Protein AF-A0A1J4KEV2-F1 (afdb_monomer)

Sequence (405 aa):
MWATYERQDSLIDCDIEKLFLSELLNAFLETFHRIYSIFFKFIFLMLILWAVVFALSASKEYIDDTFIFTIDTSAGTARIDGLTKYVDEIIIPDTIVVDGNTYLVNSIQYINQTKKITLGKNINLLKTKCFDGNLEELIGIPNSYVSVNSYDTFQNAGKLERAILYLESSLQSNIFIRCTNLVNLEIHYKGDIDANNAYDHPSFGLTGVNLKFLRLYVEGKYVQNTDRLFFDTNPQVNFLEEFIIECTDTFATSKPLFSYNYKPNVAYAFQIKAKSITLCKDALSSADFHSIDLIADTIDIPTDFAVNTENLAGFYTSSEVQLPSTLELFKHENLCYYYVTSDFEISDTVLPVSIYVSGTVNIASLKNDFKLGRLMLLNDTKVTNSSSIQIGEVDIHGTSTIAAS

Organism: NCBI:txid1144522

Radius of gyration: 37.99 Å; Cα contacts (8 Å, |Δi|>4): 989; chains: 1; bounding box: 115×92×91 Å

Foldseek 3Di:
DDDDPDDPVVPVVVVVVVVVVVVVVVVVVVVVVVVVVVVVVVVVVVVVVVVVVVVLQDFDWDDDQFFIWTDGPPVLAIETEETPAADAEDEAEQWDADPNGIGGHAEAEAYARYQYYEYYLNHAEQEACSHEYQHQEYDYDDHYAHDDPDAQSNPHNCNHQEDAHHHEAFADAHPCHNVQNHAYYHYHYEEEQDQPDPPRQQEPNCENYQYQYYEYEYAYEYEHEDLDANHPYPAPPQHHAEDEYAYAAEYEYQAANAHLNHEHQEHEEYEYHHQEYYYHQCNAQRYDYQEYEYEYLYYHYDLNRDHPPDHYDDYDYDDPDPPPPDPPPPDDDRFDEDEDADEDEDEDDDDQHEYEYEAEYEHPDYDPDHEHNEYEYEDQYEYEYPDDYHYNYYHYYDPYDYDYD

Secondary structure (DSSP, 8-state):
-------SHHHHHHHHHHHHHHHHHHHHHHHHHHHHHHHHHHHHHHHHHHHHHHHHT-EEEEE-SSEEEEEETTTTEEEEEEESS--SEEE--SEEEETTEEEEEEEE----S-SEEE--TT--EE-TTTT-S---EEE--TT---EE-STTTTTT-TT--EEEEEESSPPPS-TTTT-TT--EEEEEEES-EETT-TTS------TT---SEEEEEEES-EEE-SSS-TT---S----EEEEEEEESSEEEESS-SS-TTS--S-EEEEEEE-SEEE--TTTTTTS-EEEEEEE-SEEE--TT----TT-------SS-----S------SS---EEEE-S-----S-----EEEEEEEEEE----TT-EEEEEEEEEEEEEEE-S--EEEEEEE-TT-EEEE-

Solvent-accessible surface area (backbone atoms only — not comparable to full-atom values): 20944 Å² total; per-residue (Å²): 136,85,90,80,95,75,81,74,76,72,61,62,57,56,54,53,52,50,51,51,51,50,54,51,50,52,55,49,50,53,51,50,51,52,52,50,52,52,51,51,52,50,52,52,50,50,52,52,54,50,53,51,54,56,62,61,65,52,67,43,79,47,74,59,98,51,39,29,32,43,31,37,74,78,78,43,29,28,30,36,59,29,58,72,55,78,41,66,68,46,75,47,58,46,57,50,75,59,98,89,43,72,24,40,26,30,34,37,41,28,48,52,50,33,33,31,42,35,52,24,70,48,38,38,35,42,30,57,37,20,32,34,32,56,29,33,36,49,48,57,52,93,83,35,51,24,34,44,76,22,48,28,26,30,20,46,10,43,52,19,34,42,42,49,46,44,26,58,54,67,38,34,48,29,28,35,26,37,12,49,43,25,28,37,42,37,38,40,34,53,42,68,45,63,36,65,46,94,86,64,42,40,19,49,19,36,33,48,16,43,35,32,35,41,37,41,38,28,57,26,35,39,37,33,67,34,90,63,38,58,68,42,38,50,81,41,40,60,43,29,53,35,39,40,39,38,26,70,34,37,35,36,29,68,31,41,72,40,44,83,83,36,47,39,75,36,33,47,36,38,36,42,36,21,44,30,38,35,50,30,44,46,28,60,52,44,53,59,45,54,24,44,41,51,37,44,82,38,79,48,70,48,82,73,54,50,66,73,84,85,38,71,47,68,81,54,69,94,59,91,75,76,65,61,99,69,74,81,73,76,92,63,102,59,77,68,78,47,68,44,74,55,78,57,79,70,81,88,85,94,62,75,46,40,40,37,38,41,37,60,37,52,50,60,66,65,71,90,82,54,55,43,36,34,40,37,32,36,62,62,13,38,36,44,37,75,54,92,66,46,66,69,40,76,47,75,38,79,76,36,48,76,49,79,114

Mean predicted aligned error: 15.82 Å

pLDDT: mean 70.31, std 19.47, range [21.86, 97.31]

Structure (mmCIF, N/CA/C/O backbone):
data_AF-A0A1J4KEV2-F1
#
_entry.id   AF-A0A1J4KEV2-F1
#
loop_
_atom_site.group_PDB
_atom_site.id
_atom_site.type_symbol
_atom_site.label_atom_id
_atom_site.label_alt_id
_atom_site.label_comp_id
_atom_site.label_asym_id
_atom_site.label_entity_id
_atom_site.label_seq_id
_atom_site.pdbx_PDB_ins_code
_atom_site.Cartn_x
_atom_site.Cartn_y
_atom_site.Cartn_z
_atom_site.occupancy
_atom_site.B_iso_or_equiv
_atom_site.auth_seq_id
_atom_site.auth_comp_id
_atom_site.auth_asym_id
_atom_site.auth_atom_id
_atom_site.pdbx_PDB_model_num
ATOM 1 N N . MET A 1 1 ? 78.266 76.111 -36.722 1.00 44.22 1 MET A N 1
ATOM 2 C CA . MET A 1 1 ? 77.516 76.323 -35.470 1.00 44.22 1 MET A CA 1
ATOM 3 C C . MET A 1 1 ? 76.063 76.005 -35.797 1.00 44.22 1 MET A C 1
ATOM 5 O O . MET A 1 1 ? 75.450 76.796 -36.494 1.00 44.22 1 MET A O 1
ATOM 9 N N . TRP A 1 2 ? 75.607 74.827 -35.343 1.00 47.97 2 TRP A N 1
ATOM 10 C CA . TRP A 1 2 ? 74.232 74.286 -35.361 1.00 47.97 2 TRP A CA 1
ATOM 11 C C . TRP A 1 2 ? 73.652 73.780 -36.701 1.00 47.97 2 TRP A C 1
ATOM 13 O O . TRP A 1 2 ? 73.963 74.326 -37.749 1.00 47.97 2 TRP A O 1
ATOM 23 N N . ALA A 1 3 ? 72.793 72.748 -36.589 1.00 45.44 3 ALA A N 1
ATOM 24 C CA . ALA A 1 3 ? 72.174 71.871 -37.608 1.00 45.44 3 ALA A CA 1
ATOM 25 C C . ALA A 1 3 ? 73.088 70.716 -38.078 1.00 45.44 3 ALA A C 1
ATOM 27 O O . ALA A 1 3 ? 74.156 70.961 -38.617 1.00 45.44 3 ALA A O 1
ATOM 28 N N . THR A 1 4 ? 72.808 69.426 -37.889 1.00 46.19 4 THR A N 1
ATOM 29 C CA . THR A 1 4 ? 71.607 68.674 -37.482 1.00 46.19 4 THR A CA 1
ATOM 30 C C . THR A 1 4 ? 72.110 67.324 -36.957 1.00 46.19 4 THR A C 1
ATOM 32 O O . THR A 1 4 ? 72.571 66.490 -37.731 1.00 46.19 4 THR A O 1
ATOM 35 N N . TYR A 1 5 ? 72.076 67.131 -35.639 1.00 50.66 5 TYR A N 1
ATOM 36 C CA . TYR A 1 5 ? 72.274 65.837 -34.980 1.00 50.66 5 TYR A CA 1
ATOM 37 C C . TYR A 1 5 ? 70.869 65.341 -34.623 1.00 50.66 5 TYR A C 1
ATOM 39 O O . TYR A 1 5 ? 70.425 65.460 -33.486 1.00 50.66 5 TYR A O 1
ATOM 47 N N . GLU A 1 6 ? 70.098 64.941 -35.635 1.00 51.09 6 GLU A N 1
ATOM 48 C CA . GLU A 1 6 ? 68.716 64.489 -35.462 1.00 51.09 6 GLU A CA 1
ATOM 49 C C . GLU A 1 6 ? 68.585 63.017 -35.858 1.00 51.09 6 GLU A C 1
ATOM 51 O O . GLU A 1 6 ? 68.728 62.654 -37.020 1.00 51.09 6 GLU A O 1
ATOM 56 N N . ARG A 1 7 ? 68.277 62.206 -34.837 1.00 52.66 7 ARG A N 1
ATOM 57 C CA . ARG A 1 7 ? 67.574 60.915 -34.883 1.00 52.66 7 ARG A CA 1
ATOM 58 C C . ARG A 1 7 ? 68.109 59.857 -35.857 1.00 52.66 7 ARG A C 1
ATOM 60 O O . ARG A 1 7 ? 67.546 59.640 -36.924 1.00 52.66 7 ARG A O 1
ATOM 67 N N . GLN A 1 8 ? 69.074 59.064 -35.392 1.00 49.88 8 GLN A N 1
ATOM 68 C CA . GLN A 1 8 ? 69.251 57.684 -35.873 1.00 49.88 8 GLN A CA 1
ATOM 69 C C . GLN A 1 8 ? 69.015 56.615 -34.791 1.00 49.88 8 GLN A C 1
ATOM 71 O O . GLN A 1 8 ? 68.769 55.462 -35.132 1.00 49.88 8 GLN A O 1
ATOM 76 N N . ASP A 1 9 ? 68.934 56.999 -33.513 1.00 52.00 9 ASP A N 1
ATOM 77 C CA . ASP A 1 9 ? 68.683 56.058 -32.408 1.00 52.00 9 ASP A CA 1
ATOM 78 C C . ASP A 1 9 ? 67.207 55.635 -32.261 1.00 52.00 9 ASP A C 1
ATOM 80 O O . ASP A 1 9 ? 66.910 54.698 -31.532 1.00 52.00 9 ASP A O 1
ATOM 84 N N . SER A 1 10 ? 66.261 56.266 -32.974 1.00 54.06 10 SER A N 1
ATOM 85 C CA . SER A 1 10 ? 64.826 55.937 -32.850 1.00 54.06 10 SER A CA 1
ATOM 86 C C . SER A 1 10 ? 64.312 54.881 -33.838 1.00 54.06 10 SER A C 1
ATOM 88 O O . SER A 1 10 ? 63.133 54.543 -33.792 1.00 54.06 10 SER A O 1
ATOM 90 N N . LEU A 1 11 ? 65.142 54.409 -34.776 1.00 53.78 11 LEU A N 1
ATOM 91 C CA . LEU A 1 11 ? 64.745 53.399 -35.771 1.00 53.78 11 LEU A CA 1
ATOM 92 C C . LEU A 1 11 ? 65.124 51.974 -35.345 1.00 53.78 11 LEU A C 1
ATOM 94 O O . LEU A 1 11 ? 64.380 51.046 -35.636 1.00 53.78 11 LEU A O 1
ATOM 98 N N . ILE A 1 12 ? 66.222 51.808 -34.601 1.00 57.44 12 ILE A N 1
ATOM 99 C CA . ILE A 1 12 ? 66.685 50.493 -34.124 1.00 57.44 12 ILE A CA 1
ATOM 100 C C . ILE A 1 12 ? 65.797 49.970 -32.982 1.00 57.44 12 ILE A C 1
ATOM 102 O O . ILE A 1 12 ? 65.531 48.773 -32.909 1.00 57.44 12 ILE A O 1
ATOM 106 N N . ASP A 1 13 ? 65.264 50.863 -32.145 1.00 58.06 13 ASP A N 1
ATOM 107 C CA . ASP A 1 13 ? 64.396 50.494 -31.016 1.00 58.06 13 ASP A CA 1
ATOM 108 C C . ASP A 1 13 ? 63.030 49.943 -31.482 1.00 58.06 13 ASP A C 1
ATOM 110 O O . ASP A 1 13 ? 62.485 49.003 -30.908 1.00 58.06 13 ASP A O 1
ATOM 114 N N . CYS A 1 14 ? 62.504 50.459 -32.602 1.00 60.59 14 CYS A N 1
ATOM 115 C CA . CYS A 1 14 ? 61.190 50.064 -33.121 1.00 60.59 14 CYS A CA 1
ATOM 116 C C . CYS A 1 14 ? 61.183 48.652 -33.738 1.00 60.59 14 CYS A C 1
ATOM 118 O O . CYS A 1 14 ? 60.166 47.957 -33.686 1.00 60.59 14 CYS A O 1
ATOM 120 N N . ASP A 1 15 ? 62.301 48.204 -34.313 1.00 72.94 15 ASP A N 1
ATOM 121 C CA . ASP A 1 15 ? 62.390 46.870 -34.917 1.00 72.94 15 ASP A CA 1
ATOM 122 C C . ASP A 1 15 ? 62.632 45.774 -33.867 1.00 72.94 15 ASP A C 1
ATOM 124 O O . ASP A 1 15 ? 62.094 44.673 -34.000 1.00 72.94 15 ASP A O 1
ATOM 128 N N . ILE A 1 16 ? 63.351 46.085 -32.781 1.00 75.31 16 ILE A N 1
ATOM 129 C CA . ILE A 1 16 ? 63.520 45.173 -31.638 1.00 75.31 16 ILE A CA 1
ATOM 130 C C . ILE A 1 16 ? 62.190 44.992 -30.896 1.00 75.31 16 ILE A C 1
ATOM 132 O O . ILE A 1 16 ? 61.817 43.862 -30.578 1.00 75.31 16 ILE A O 1
ATOM 136 N N . GLU A 1 17 ? 61.430 46.071 -30.686 1.00 77.94 17 GLU A N 1
ATOM 137 C CA . GLU A 1 17 ? 60.112 46.006 -30.046 1.00 77.94 17 GLU A CA 1
ATOM 138 C C . GLU A 1 17 ? 59.120 45.168 -30.871 1.00 77.94 17 GLU A C 1
ATOM 140 O O . GLU A 1 17 ? 58.415 44.318 -30.325 1.00 77.94 17 GLU A O 1
ATOM 145 N N . LYS A 1 18 ? 59.112 45.318 -32.204 1.00 79.38 18 LYS A N 1
ATOM 146 C CA . LYS A 1 18 ? 58.279 44.493 -33.098 1.00 79.38 18 LYS A CA 1
ATOM 147 C C . LYS A 1 18 ? 58.680 43.022 -33.098 1.00 79.38 18 LYS A C 1
ATOM 149 O O . LYS A 1 18 ? 57.797 42.164 -33.129 1.00 79.38 18 LYS A O 1
ATOM 154 N N . LEU A 1 19 ? 59.979 42.722 -33.077 1.00 83.88 19 LEU A N 1
ATOM 155 C CA . LEU A 1 19 ? 60.465 41.343 -33.029 1.00 83.88 19 LEU A CA 1
ATOM 156 C C . LEU A 1 19 ? 60.065 40.679 -31.705 1.00 83.88 19 LEU A C 1
ATOM 158 O O . LEU A 1 19 ? 59.495 39.589 -31.715 1.00 83.88 19 LEU A O 1
ATOM 162 N N . PHE A 1 20 ? 60.257 41.380 -30.585 1.00 84.81 20 PHE A N 1
ATOM 163 C CA . PHE A 1 20 ? 59.871 40.902 -29.259 1.00 84.81 20 PHE A CA 1
ATOM 164 C C . PHE A 1 20 ? 58.354 40.700 -29.133 1.00 84.81 20 PHE A C 1
ATOM 166 O O . PHE A 1 20 ? 57.904 39.664 -28.643 1.00 84.81 20 PHE A O 1
ATOM 173 N N . LEU A 1 21 ? 57.548 41.645 -29.631 1.00 84.50 21 LEU A N 1
ATOM 174 C CA . LEU A 1 21 ? 56.088 41.519 -29.646 1.00 84.50 21 LEU A CA 1
ATOM 175 C C . LEU A 1 21 ? 55.614 40.355 -30.525 1.00 84.50 21 LEU A C 1
ATOM 177 O O . LEU A 1 21 ? 54.670 39.661 -30.152 1.00 84.50 21 LEU A O 1
ATOM 181 N N . SER A 1 22 ? 56.270 40.112 -31.663 1.00 88.12 22 SER A N 1
ATOM 182 C CA . SER A 1 22 ? 55.961 38.987 -32.554 1.00 88.12 22 SER A CA 1
ATOM 183 C C . SER A 1 22 ? 56.259 37.636 -31.895 1.00 88.12 22 SER A C 1
ATOM 185 O O . SER A 1 22 ? 55.415 36.737 -31.908 1.00 88.12 22 SER A O 1
ATOM 187 N N . GLU A 1 23 ? 57.424 37.488 -31.258 1.00 90.12 23 GLU A N 1
ATOM 188 C CA . GLU A 1 23 ? 57.791 36.257 -30.548 1.00 90.12 23 GLU A CA 1
ATOM 189 C C . GLU A 1 23 ? 56.889 36.001 -29.335 1.00 90.12 23 GLU A C 1
ATOM 191 O O . GLU A 1 23 ? 56.413 34.878 -29.146 1.00 90.12 23 GLU A O 1
ATOM 196 N N . LEU A 1 24 ? 56.578 37.046 -28.561 1.00 86.62 24 LEU A N 1
ATOM 197 C CA . LEU A 1 24 ? 55.667 36.954 -27.421 1.00 86.62 24 LEU A CA 1
ATOM 198 C C . LEU A 1 24 ? 54.249 36.563 -27.860 1.00 86.62 24 LEU A C 1
ATOM 200 O O . LEU A 1 24 ? 53.620 35.709 -27.231 1.00 86.62 24 LEU A O 1
ATOM 204 N N . LEU A 1 25 ? 53.755 37.147 -28.956 1.00 87.94 25 LEU A N 1
ATOM 205 C CA . LEU A 1 25 ? 52.446 36.816 -29.514 1.00 87.94 25 LEU A CA 1
ATOM 206 C C . LEU A 1 25 ? 52.397 35.362 -30.000 1.00 87.94 25 LEU A C 1
ATOM 208 O O . LEU A 1 25 ? 51.428 34.661 -29.716 1.00 87.94 25 LEU A O 1
ATOM 212 N N . ASN A 1 26 ? 53.446 34.882 -30.670 1.00 90.88 26 ASN A N 1
ATOM 213 C CA . ASN A 1 26 ? 53.522 33.495 -31.129 1.00 90.88 26 ASN A CA 1
ATOM 214 C C . ASN A 1 26 ? 53.562 32.504 -29.956 1.00 90.88 26 ASN A C 1
ATOM 216 O O . ASN A 1 26 ? 52.815 31.524 -29.961 1.00 90.88 26 ASN A O 1
ATOM 220 N N . ALA A 1 27 ? 54.356 32.784 -28.916 1.00 88.50 27 ALA A N 1
ATOM 221 C CA . ALA A 1 27 ? 54.408 31.955 -27.710 1.00 88.50 27 ALA A CA 1
ATOM 222 C C . ALA A 1 27 ? 53.057 31.923 -26.969 1.00 88.50 27 ALA A C 1
ATOM 224 O O . ALA A 1 27 ? 52.622 30.868 -26.488 1.00 88.50 27 ALA A O 1
ATOM 225 N N . PHE A 1 28 ? 52.359 33.063 -26.912 1.00 89.88 28 PHE A N 1
ATOM 226 C CA . PHE A 1 28 ? 51.016 33.148 -26.344 1.00 89.88 28 PHE A CA 1
ATOM 227 C C . PHE A 1 28 ? 50.002 32.336 -27.158 1.00 89.88 28 PHE A C 1
ATOM 229 O O . PHE A 1 28 ? 49.260 31.541 -26.583 1.00 89.88 28 PHE A O 1
ATOM 236 N N . LEU A 1 29 ? 49.995 32.481 -28.487 1.00 89.44 29 LEU A N 1
ATOM 237 C CA . LEU A 1 29 ? 49.091 31.744 -29.374 1.00 89.44 29 LEU A CA 1
ATOM 238 C C . LEU A 1 29 ? 49.327 30.232 -29.307 1.00 89.44 29 LEU A C 1
ATOM 240 O O . LEU A 1 29 ? 48.363 29.469 -29.252 1.00 89.44 29 LEU A O 1
ATOM 244 N N . GLU A 1 30 ? 50.583 29.784 -29.248 1.00 91.69 30 GLU A N 1
ATOM 245 C CA . GLU A 1 30 ? 50.905 28.363 -29.107 1.00 91.69 30 GLU A CA 1
ATOM 246 C C . GLU A 1 30 ? 50.416 27.807 -27.760 1.00 91.69 30 GLU A C 1
ATOM 248 O O . GLU A 1 30 ? 49.796 26.741 -27.702 1.00 91.69 30 GLU A O 1
ATOM 253 N N . THR A 1 31 ? 50.625 28.557 -26.675 1.00 89.69 31 THR A N 1
ATOM 254 C CA . THR A 1 31 ? 50.146 28.181 -25.337 1.00 89.69 31 THR A CA 1
ATOM 255 C C . THR A 1 31 ? 48.618 28.138 -25.288 1.00 89.69 31 THR A C 1
ATOM 257 O O . THR A 1 31 ? 48.041 27.165 -24.797 1.00 89.69 31 THR A O 1
ATOM 260 N N . PHE A 1 32 ? 47.950 29.142 -25.860 1.00 89.25 32 PHE A N 1
ATOM 261 C CA . PHE A 1 32 ? 46.494 29.198 -25.954 1.00 89.25 32 PHE A CA 1
ATOM 262 C C . PHE A 1 32 ? 45.938 28.023 -26.766 1.00 89.25 32 PHE A C 1
ATOM 264 O O . PHE A 1 32 ? 45.007 27.356 -26.315 1.00 89.25 32 PHE A O 1
ATOM 271 N N . HIS A 1 33 ? 46.545 27.688 -27.909 1.00 90.50 33 HIS A N 1
ATOM 272 C CA . HIS A 1 33 ? 46.155 26.525 -28.708 1.00 90.50 33 HIS A CA 1
ATOM 273 C C . HIS A 1 33 ? 46.320 25.203 -27.953 1.00 90.50 33 HIS A C 1
ATOM 275 O O . HIS A 1 33 ? 45.445 24.337 -28.046 1.00 90.50 33 HIS A O 1
ATOM 281 N N . ARG A 1 34 ? 47.399 25.035 -27.177 1.00 90.25 34 ARG A N 1
ATOM 282 C CA . ARG A 1 34 ? 47.606 23.837 -26.346 1.00 90.25 34 ARG A CA 1
ATOM 283 C C . ARG A 1 34 ? 46.542 23.722 -25.253 1.00 90.25 34 ARG A C 1
ATOM 285 O O . ARG A 1 34 ? 45.949 22.653 -25.111 1.00 90.25 34 ARG A O 1
ATOM 292 N N . ILE A 1 35 ? 46.254 24.810 -24.535 1.00 89.69 35 ILE A N 1
ATOM 293 C CA . ILE A 1 35 ? 45.209 24.842 -23.498 1.00 89.69 35 ILE A CA 1
ATOM 294 C C . ILE A 1 35 ? 43.837 24.559 -24.115 1.00 89.69 35 ILE A C 1
ATOM 296 O O . ILE A 1 35 ? 43.112 23.697 -23.621 1.00 89.69 35 ILE A O 1
ATOM 300 N N . TYR A 1 36 ? 43.506 25.217 -25.229 1.00 91.94 36 TYR A N 1
ATOM 301 C CA . TYR A 1 36 ? 42.249 25.003 -25.941 1.00 91.94 36 TYR A CA 1
ATOM 302 C C . TYR A 1 36 ? 42.108 23.553 -26.419 1.00 91.94 36 TYR A C 1
ATOM 304 O O . TYR A 1 36 ? 41.051 22.953 -26.253 1.00 91.94 36 TYR A O 1
ATOM 312 N N . SER A 1 37 ? 43.179 22.945 -26.944 1.00 92.06 37 SER A N 1
ATOM 313 C CA . SER A 1 37 ? 43.174 21.537 -27.360 1.00 92.06 37 SER A CA 1
ATOM 314 C C . SER A 1 37 ? 42.911 20.585 -26.189 1.00 92.06 37 SER A C 1
ATOM 316 O O . SER A 1 37 ? 42.126 19.647 -26.327 1.00 92.06 37 SER A O 1
ATOM 318 N N . ILE A 1 38 ? 43.533 20.824 -25.030 1.00 92.56 38 ILE A N 1
ATOM 319 C CA . ILE A 1 38 ? 43.316 20.017 -23.820 1.00 92.56 38 ILE A CA 1
ATOM 320 C C . ILE A 1 38 ? 41.879 20.184 -23.320 1.00 92.56 38 ILE A C 1
ATOM 322 O O . ILE A 1 38 ? 41.200 19.191 -23.063 1.00 92.56 38 ILE A O 1
ATOM 326 N N . PHE A 1 39 ? 41.397 21.424 -23.238 1.00 92.38 39 PHE A N 1
ATOM 327 C CA . PHE A 1 39 ? 40.042 21.731 -22.793 1.00 92.38 39 PHE A CA 1
ATOM 328 C C . PHE A 1 39 ? 38.983 21.118 -23.719 1.00 92.38 39 PHE A C 1
ATOM 330 O O . PHE A 1 39 ? 38.047 20.477 -23.248 1.00 92.38 39 PHE A O 1
ATOM 337 N N . PHE A 1 40 ? 39.170 21.218 -25.038 1.00 92.75 40 PHE A N 1
ATOM 338 C CA . PHE A 1 40 ? 38.277 20.609 -26.023 1.00 92.75 40 PHE A CA 1
ATOM 339 C C . PHE A 1 40 ? 38.247 19.080 -25.905 1.00 92.75 40 PHE A C 1
ATOM 341 O O . PHE A 1 40 ? 37.172 18.484 -25.909 1.00 92.75 40 PHE A O 1
ATOM 348 N N . LYS A 1 41 ? 39.409 18.433 -25.727 1.00 93.19 41 LYS A N 1
ATOM 349 C CA . LYS A 1 41 ? 39.484 16.983 -25.476 1.00 93.19 41 LYS A CA 1
ATOM 350 C C . LYS A 1 41 ? 38.763 16.588 -24.186 1.00 93.19 41 LYS A C 1
ATOM 352 O O . LYS A 1 41 ? 38.092 15.560 -24.168 1.00 93.19 41 LYS A O 1
ATOM 357 N N . PHE A 1 42 ? 38.868 17.400 -23.134 1.00 93.69 42 PHE A N 1
ATOM 358 C CA . PHE A 1 42 ? 38.177 17.157 -21.868 1.00 93.69 42 PHE A CA 1
ATOM 359 C C . PHE A 1 42 ? 36.655 17.287 -22.006 1.00 93.69 42 PHE A C 1
ATOM 361 O O . PHE A 1 42 ? 35.928 16.405 -21.554 1.00 93.69 42 PHE A O 1
ATOM 368 N N . ILE A 1 43 ? 36.166 18.328 -22.692 1.00 92.81 43 ILE A N 1
ATOM 369 C CA . ILE A 1 43 ? 34.735 18.483 -23.001 1.00 92.81 43 ILE A CA 1
ATOM 370 C C . ILE A 1 43 ? 34.232 17.296 -23.820 1.00 92.81 43 ILE A C 1
ATOM 372 O O . ILE A 1 43 ? 33.193 16.725 -23.500 1.00 92.81 43 ILE A O 1
ATOM 376 N N . PHE A 1 44 ? 34.967 16.898 -24.858 1.00 93.31 44 PHE A N 1
ATOM 377 C CA . PHE A 1 44 ? 34.578 15.773 -25.701 1.00 93.31 44 PHE A CA 1
ATOM 378 C C . PHE A 1 44 ? 34.509 14.460 -24.907 1.00 93.31 44 PHE A C 1
ATOM 380 O O . PHE A 1 44 ? 33.550 13.704 -25.050 1.00 93.31 44 PHE A O 1
ATOM 387 N N . LEU A 1 45 ? 35.471 14.220 -24.007 1.00 94.44 45 LEU A N 1
ATOM 388 C CA . LEU A 1 45 ? 35.452 13.067 -23.105 1.00 94.44 45 LEU A CA 1
ATOM 389 C C . LEU A 1 45 ? 34.249 13.106 -22.151 1.00 94.44 45 LEU A C 1
ATOM 391 O O . LEU A 1 45 ? 33.580 12.090 -21.986 1.00 94.44 45 LEU A O 1
ATOM 395 N N . MET A 1 46 ? 33.949 14.266 -21.557 1.00 93.94 46 MET A N 1
ATOM 396 C CA . MET A 1 46 ? 32.768 14.453 -20.704 1.00 93.94 46 MET A CA 1
ATOM 397 C C . MET A 1 46 ? 31.469 14.171 -21.465 1.00 93.94 46 MET A C 1
ATOM 399 O O . MET A 1 46 ? 30.607 13.479 -20.934 1.00 93.94 46 MET A O 1
ATOM 403 N N . LEU A 1 47 ? 31.341 14.636 -22.713 1.00 92.94 47 LEU A N 1
ATOM 404 C CA . LEU A 1 47 ? 30.166 14.377 -23.553 1.00 92.94 47 LEU A CA 1
ATOM 405 C C . LEU A 1 47 ? 30.006 12.888 -23.887 1.00 92.94 47 LEU A C 1
ATOM 407 O O . LEU A 1 47 ? 28.890 12.376 -23.826 1.00 92.94 47 LEU A O 1
ATOM 411 N N . ILE A 1 48 ? 31.102 12.180 -24.188 1.00 92.31 48 ILE A N 1
ATOM 412 C CA . ILE A 1 48 ? 31.071 10.722 -24.390 1.00 92.31 48 ILE A CA 1
ATOM 413 C C . ILE A 1 48 ? 30.648 10.017 -23.102 1.00 92.31 48 ILE A C 1
ATOM 415 O O . ILE A 1 48 ? 29.788 9.141 -23.144 1.00 92.31 48 ILE A O 1
ATOM 419 N N . LEU A 1 49 ? 31.220 10.405 -21.959 1.00 90.19 49 LEU A N 1
ATOM 420 C CA . LEU A 1 49 ? 30.878 9.810 -20.669 1.00 90.19 49 LEU A CA 1
ATOM 421 C C . LEU A 1 49 ? 29.390 10.014 -20.354 1.00 90.19 49 LEU A C 1
ATOM 423 O O . LEU A 1 49 ? 28.714 9.074 -19.948 1.00 90.19 49 LEU A O 1
ATOM 427 N N . TRP A 1 50 ? 28.866 11.213 -20.618 1.00 86.69 50 TRP A N 1
ATOM 428 C CA . TRP A 1 50 ? 27.442 11.514 -20.495 1.00 86.69 50 TRP A CA 1
ATOM 429 C C . TRP A 1 50 ? 26.592 10.633 -21.409 1.00 86.69 50 TRP A C 1
ATOM 431 O O . TRP A 1 50 ? 25.650 10.008 -20.934 1.00 86.69 50 TRP A O 1
ATOM 441 N N . ALA A 1 51 ? 26.945 10.515 -22.691 1.00 82.69 51 ALA A N 1
ATOM 442 C CA . ALA A 1 51 ? 26.213 9.670 -23.632 1.00 82.69 51 ALA A CA 1
ATOM 443 C C . ALA A 1 51 ? 26.191 8.191 -23.200 1.00 82.69 51 ALA A C 1
ATOM 445 O O . ALA A 1 51 ? 25.153 7.541 -23.308 1.00 82.69 51 ALA A O 1
ATOM 446 N N . VAL A 1 52 ? 27.300 7.671 -22.658 1.00 81.69 52 VAL A N 1
ATOM 447 C CA . VAL A 1 52 ? 27.380 6.299 -22.126 1.00 81.69 52 VAL A CA 1
ATOM 448 C C . VAL A 1 52 ? 26.489 6.127 -20.894 1.00 81.69 52 VAL A C 1
ATOM 450 O O . VAL A 1 52 ? 25.756 5.145 -20.809 1.00 81.69 52 VAL A O 1
ATOM 453 N N . VAL A 1 53 ? 26.495 7.086 -19.964 1.00 79.75 53 VAL A N 1
ATOM 454 C CA . VAL A 1 53 ? 25.628 7.049 -18.773 1.00 79.75 53 VAL A CA 1
ATOM 455 C C . VAL A 1 53 ? 24.144 7.083 -19.162 1.00 79.75 53 VAL A C 1
ATOM 457 O O . VAL A 1 53 ? 23.352 6.308 -18.623 1.00 79.75 53 VAL A O 1
ATOM 460 N N . PHE A 1 54 ? 23.767 7.916 -20.139 1.00 75.19 54 PHE A N 1
ATOM 461 C CA . PHE A 1 54 ? 22.396 7.959 -20.660 1.00 75.19 54 PHE A CA 1
ATOM 462 C C . PHE A 1 54 ? 21.998 6.656 -21.363 1.00 75.19 54 PHE A C 1
ATOM 464 O O . PHE A 1 54 ? 20.881 6.184 -21.168 1.00 75.19 54 PHE A O 1
ATOM 471 N N . ALA A 1 55 ? 22.905 6.040 -22.128 1.00 71.56 55 ALA A N 1
ATOM 472 C CA . ALA A 1 55 ? 22.644 4.760 -22.786 1.00 71.56 55 ALA A CA 1
ATOM 473 C C . ALA A 1 55 ? 22.477 3.597 -21.788 1.00 71.56 55 ALA A C 1
ATOM 475 O O . ALA A 1 55 ? 21.680 2.696 -22.033 1.00 71.56 55 ALA A O 1
ATOM 476 N N . LEU A 1 56 ? 23.190 3.625 -20.656 1.00 67.44 56 LEU A N 1
ATOM 477 C CA . LEU A 1 56 ? 23.083 2.612 -19.595 1.00 67.44 56 LEU A CA 1
ATOM 478 C C . LEU A 1 56 ? 21.817 2.754 -18.734 1.00 67.44 56 LEU A C 1
ATOM 480 O O . LEU A 1 56 ? 21.407 1.785 -18.101 1.00 67.44 56 LEU A O 1
ATOM 484 N N . SER A 1 57 ? 21.193 3.935 -18.725 1.00 65.12 57 SER A N 1
ATOM 485 C CA . SER A 1 57 ? 19.966 4.219 -17.961 1.00 65.12 57 SER A CA 1
ATOM 486 C C . SER A 1 57 ? 18.689 4.029 -18.791 1.00 65.12 57 SER A C 1
ATOM 488 O O . SER A 1 57 ? 17.617 4.491 -18.401 1.00 65.12 57 SER A O 1
ATOM 490 N N . ALA A 1 58 ? 18.795 3.413 -19.971 1.00 71.69 58 ALA A N 1
ATOM 491 C CA . ALA A 1 58 ? 17.668 3.258 -20.874 1.00 71.69 58 ALA A CA 1
ATOM 492 C C . ALA A 1 58 ? 16.653 2.262 -20.296 1.00 71.69 58 ALA A C 1
ATOM 494 O O . ALA A 1 58 ? 16.917 1.065 -20.205 1.00 71.69 58 ALA A O 1
ATOM 495 N N . SER A 1 59 ? 15.466 2.752 -19.941 1.00 81.25 59 SER A N 1
ATOM 496 C CA . SER A 1 59 ?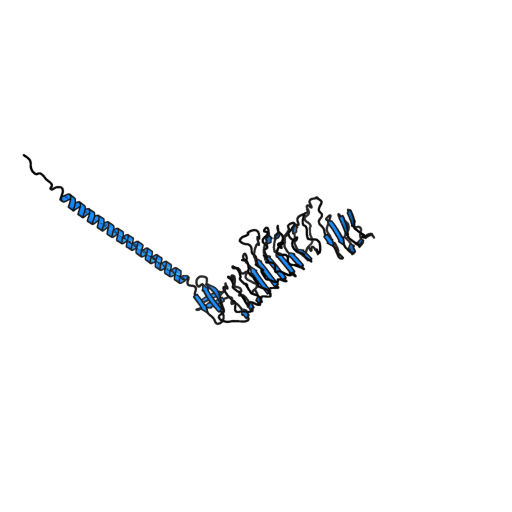 14.338 1.878 -19.650 1.00 81.25 59 SER A CA 1
ATOM 497 C C . SER A 1 59 ? 13.797 1.295 -20.956 1.00 81.25 59 SER A C 1
ATOM 499 O O . SER A 1 59 ? 13.559 2.041 -21.910 1.00 81.25 59 SER A O 1
ATOM 501 N N . LYS A 1 60 ? 13.592 -0.022 -21.012 1.00 87.19 60 LYS A N 1
ATOM 502 C CA . LYS A 1 60 ? 13.080 -0.715 -22.203 1.00 87.19 60 LYS A CA 1
ATOM 503 C C . LYS A 1 60 ? 11.615 -1.078 -21.998 1.00 87.19 60 LYS A C 1
ATOM 505 O O . LYS A 1 60 ? 11.282 -1.712 -21.004 1.00 87.19 60 LYS A O 1
ATOM 510 N N . GLU A 1 61 ? 10.758 -0.718 -22.945 1.00 92.81 61 GLU A N 1
ATOM 511 C CA . GLU A 1 61 ? 9.379 -1.209 -22.976 1.00 92.81 61 GLU A CA 1
ATOM 512 C C . GLU A 1 61 ? 9.352 -2.644 -23.527 1.00 92.81 61 GLU A C 1
ATOM 514 O O . GLU A 1 61 ? 10.029 -2.962 -24.511 1.00 92.81 61 GLU A O 1
ATOM 519 N N . TYR A 1 62 ? 8.594 -3.520 -22.876 1.00 93.31 62 TYR A N 1
ATOM 520 C CA . TYR A 1 62 ? 8.389 -4.909 -23.265 1.00 93.31 62 TYR A CA 1
ATOM 521 C C . TYR A 1 62 ? 6.909 -5.256 -23.149 1.00 93.31 62 TYR A C 1
ATOM 523 O O . TYR A 1 62 ? 6.288 -5.000 -22.124 1.00 93.31 62 TYR A O 1
ATOM 531 N N . ILE A 1 63 ? 6.347 -5.849 -24.196 1.00 94.25 63 ILE A N 1
ATOM 532 C CA . ILE A 1 63 ? 4.929 -6.196 -24.268 1.00 94.25 63 ILE A CA 1
ATOM 533 C C . ILE A 1 63 ? 4.834 -7.710 -24.430 1.00 94.25 63 ILE A C 1
ATOM 535 O O . ILE A 1 63 ? 5.424 -8.255 -25.364 1.00 94.25 63 ILE A O 1
ATOM 539 N N . ASP A 1 64 ? 4.103 -8.373 -23.534 1.00 91.75 64 ASP A N 1
ATOM 540 C CA . ASP A 1 64 ? 3.718 -9.778 -23.695 1.00 91.75 64 ASP A CA 1
ATOM 541 C C . ASP A 1 64 ? 2.222 -9.915 -24.042 1.00 91.75 64 ASP A C 1
ATOM 543 O O . ASP A 1 64 ? 1.541 -8.940 -24.367 1.00 91.75 64 ASP A O 1
ATOM 547 N N . ASP A 1 65 ? 1.686 -11.137 -24.009 1.00 90.88 65 ASP A N 1
ATOM 548 C CA . ASP A 1 65 ? 0.291 -11.411 -24.373 1.00 90.88 65 ASP A CA 1
ATOM 549 C C . ASP A 1 65 ? -0.754 -10.754 -23.450 1.00 90.88 65 ASP A C 1
ATOM 551 O O . ASP A 1 65 ? -1.941 -10.722 -23.804 1.00 90.88 65 ASP A O 1
ATOM 555 N N . THR A 1 66 ? -0.352 -10.276 -22.270 1.00 94.94 66 THR A N 1
ATOM 556 C CA . THR A 1 66 ? -1.243 -9.789 -21.203 1.00 94.94 66 THR A CA 1
ATOM 557 C C . THR A 1 66 ? -0.833 -8.421 -20.663 1.00 94.94 66 THR A C 1
ATOM 559 O O . THR A 1 66 ? -1.700 -7.586 -20.413 1.00 94.94 66 THR A O 1
ATOM 562 N N . PHE A 1 67 ? 0.459 -8.168 -20.504 1.00 96.38 67 PHE A N 1
ATOM 563 C CA . PHE A 1 67 ? 1.025 -7.039 -19.784 1.00 96.38 67 PHE A CA 1
ATOM 564 C C . PHE A 1 67 ? 1.914 -6.175 -20.676 1.00 96.38 67 PHE A C 1
ATOM 566 O O . PHE A 1 67 ? 2.586 -6.642 -21.598 1.00 96.38 67 PHE A O 1
ATOM 573 N N . ILE A 1 68 ? 1.960 -4.896 -20.325 1.00 96.50 68 ILE A N 1
ATOM 574 C CA . ILE A 1 68 ? 2.939 -3.933 -20.819 1.00 96.50 68 ILE A CA 1
ATOM 575 C C . ILE A 1 68 ? 3.894 -3.659 -19.660 1.00 96.50 68 ILE A C 1
ATOM 577 O O . ILE A 1 68 ? 3.455 -3.254 -18.584 1.00 96.50 68 ILE A O 1
ATOM 581 N N . PHE A 1 69 ? 5.186 -3.890 -19.864 1.00 96.88 69 PHE A N 1
ATOM 582 C CA . PHE A 1 69 ? 6.233 -3.702 -18.868 1.00 96.88 69 PHE A CA 1
ATOM 583 C C . PHE A 1 69 ? 7.201 -2.591 -19.273 1.00 96.88 69 PHE A C 1
ATOM 585 O O . PHE A 1 69 ? 7.627 -2.522 -20.424 1.00 96.88 69 PHE A O 1
ATOM 592 N N . THR A 1 70 ? 7.658 -1.809 -18.297 1.00 96.69 70 THR A N 1
ATOM 593 C CA . THR A 1 70 ? 8.911 -1.050 -18.392 1.00 96.69 70 THR A CA 1
ATOM 594 C C . THR A 1 70 ? 9.988 -1.767 -17.590 1.00 96.69 70 THR A C 1
ATOM 596 O O . THR A 1 70 ? 9.848 -1.974 -16.384 1.00 96.69 70 THR A O 1
ATOM 599 N N . ILE A 1 71 ? 11.080 -2.121 -18.258 1.00 95.94 71 ILE A N 1
ATOM 600 C CA . ILE A 1 71 ? 12.243 -2.797 -17.689 1.00 95.94 71 ILE A CA 1
ATOM 601 C C . ILE A 1 71 ? 13.293 -1.761 -17.306 1.00 95.94 71 ILE A C 1
ATOM 603 O O . ILE A 1 71 ? 13.7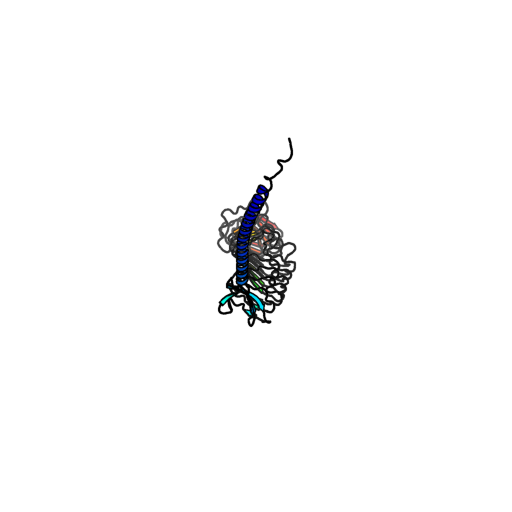36 -0.978 -18.149 1.00 95.94 71 ILE A O 1
ATOM 607 N N . ASP A 1 72 ? 13.736 -1.813 -16.054 1.00 94.06 72 ASP A N 1
ATOM 608 C CA . ASP A 1 72 ? 14.944 -1.142 -15.590 1.00 94.06 72 ASP A CA 1
ATOM 609 C C . ASP A 1 72 ? 16.098 -2.148 -15.615 1.00 94.06 72 ASP A C 1
ATOM 611 O O . ASP A 1 72 ? 16.259 -2.991 -14.723 1.00 94.06 72 ASP A O 1
ATOM 615 N N . THR A 1 73 ? 16.909 -2.067 -16.670 1.00 91.56 73 THR A N 1
ATOM 616 C CA . THR A 1 73 ? 18.053 -2.961 -16.862 1.00 91.56 73 THR A CA 1
ATOM 617 C C . THR A 1 73 ? 19.150 -2.753 -15.830 1.00 91.56 73 THR A C 1
ATOM 619 O O . THR A 1 73 ? 19.908 -3.682 -15.569 1.00 91.56 73 THR A O 1
ATOM 622 N N . SER A 1 74 ? 19.241 -1.557 -15.245 1.00 89.88 74 SER A N 1
ATOM 623 C CA . SER A 1 74 ? 20.260 -1.224 -14.252 1.00 89.88 74 SER A CA 1
ATOM 624 C C . SER A 1 74 ? 19.914 -1.791 -12.875 1.00 89.88 74 SER A C 1
ATOM 626 O O . SER A 1 74 ? 20.785 -2.327 -12.192 1.00 89.88 74 SER A O 1
ATOM 628 N N . ALA A 1 75 ? 18.632 -1.743 -12.503 1.00 91.88 75 ALA A N 1
ATOM 629 C CA . ALA A 1 75 ? 18.135 -2.273 -11.240 1.00 91.88 75 ALA A CA 1
ATOM 630 C C . ALA A 1 75 ? 17.808 -3.776 -11.298 1.00 91.88 75 ALA A C 1
ATOM 632 O O . ALA A 1 75 ? 17.630 -4.400 -10.255 1.00 91.88 75 ALA A O 1
ATOM 633 N N . GLY A 1 76 ? 17.694 -4.363 -12.496 1.00 94.88 76 GLY A N 1
ATOM 634 C CA . GLY A 1 76 ? 17.242 -5.749 -12.656 1.00 94.88 76 GLY A CA 1
ATOM 635 C C . GLY A 1 76 ? 15.763 -5.927 -12.292 1.00 94.88 76 GLY A C 1
ATOM 636 O O . GLY A 1 76 ? 15.363 -6.974 -11.780 1.00 94.88 76 GLY A O 1
ATOM 637 N N . THR A 1 77 ? 14.946 -4.898 -12.532 1.00 95.88 77 THR A N 1
ATOM 638 C CA . THR A 1 77 ? 13.529 -4.874 -12.141 1.00 95.88 77 THR A CA 1
ATOM 639 C C . THR A 1 77 ? 12.620 -4.557 -13.321 1.00 95.88 77 THR A C 1
ATOM 641 O O . THR A 1 77 ? 13.056 -4.045 -14.353 1.00 95.88 77 THR A O 1
ATOM 644 N N . ALA A 1 78 ? 11.346 -4.893 -13.172 1.00 96.44 78 ALA A N 1
ATOM 645 C CA . ALA A 1 78 ? 10.294 -4.606 -14.125 1.00 96.44 78 ALA A CA 1
ATOM 646 C C . ALA A 1 78 ? 9.099 -3.971 -13.408 1.00 96.44 78 ALA A C 1
ATOM 648 O O . ALA A 1 78 ? 8.717 -4.371 -12.304 1.00 96.44 78 ALA A O 1
ATOM 649 N N . ARG A 1 79 ? 8.493 -2.991 -14.074 1.00 95.38 79 ARG A N 1
ATOM 650 C CA . ARG A 1 79 ? 7.247 -2.344 -13.670 1.00 95.38 79 ARG A CA 1
ATOM 651 C C . ARG A 1 79 ? 6.151 -2.690 -14.662 1.00 95.38 79 ARG A C 1
ATOM 653 O O . ARG A 1 79 ? 6.398 -2.626 -15.861 1.00 95.38 79 ARG A O 1
ATOM 660 N N . ILE A 1 80 ? 4.947 -2.973 -14.181 1.00 95.38 80 ILE A N 1
ATOM 661 C CA . ILE A 1 80 ? 3.765 -3.122 -15.040 1.00 95.38 80 ILE A CA 1
ATOM 662 C C . ILE A 1 80 ? 3.163 -1.747 -15.315 1.00 95.38 80 ILE A C 1
ATOM 664 O O . ILE A 1 80 ? 2.764 -1.046 -14.387 1.00 95.38 80 ILE A O 1
ATOM 668 N N . ASP A 1 81 ? 3.078 -1.377 -16.587 1.00 94.62 81 ASP A N 1
ATOM 669 C CA . ASP A 1 81 ? 2.511 -0.114 -17.066 1.00 94.62 81 ASP A CA 1
ATOM 670 C C . ASP A 1 81 ? 1.093 -0.236 -17.614 1.00 94.62 81 ASP A C 1
ATOM 672 O O . ASP A 1 81 ? 0.434 0.779 -17.831 1.00 94.62 81 ASP A O 1
ATOM 676 N N . GLY A 1 82 ? 0.613 -1.456 -17.840 1.00 94.06 82 GLY A N 1
ATOM 677 C CA . GLY A 1 82 ? -0.700 -1.665 -18.427 1.00 94.06 82 GLY A CA 1
ATOM 678 C C . GLY A 1 82 ? -1.019 -3.120 -18.704 1.00 94.06 82 GLY A C 1
ATOM 679 O O . GLY A 1 82 ? -0.190 -4.017 -18.529 1.00 94.06 82 GLY A O 1
ATOM 680 N N . LEU A 1 83 ? -2.236 -3.317 -19.200 1.00 94.00 83 LEU A N 1
ATOM 681 C CA . LEU A 1 83 ? -2.680 -4.555 -19.820 1.00 94.00 83 LEU A CA 1
ATOM 682 C C . LEU A 1 83 ? -2.841 -4.340 -21.321 1.00 94.00 83 LEU A C 1
ATOM 684 O O . LEU A 1 83 ? -3.242 -3.262 -21.760 1.00 94.00 83 LEU A O 1
ATOM 688 N N . THR A 1 84 ? -2.567 -5.372 -22.110 1.00 94.06 84 THR A N 1
ATOM 689 C CA . THR A 1 84 ? -2.775 -5.338 -23.567 1.00 94.06 84 THR A CA 1
ATOM 690 C C . THR A 1 84 ? -4.238 -5.554 -23.956 1.00 94.06 84 THR A C 1
ATOM 692 O O . THR A 1 84 ? -4.648 -5.208 -25.065 1.00 94.06 84 THR A O 1
ATOM 695 N N . LYS A 1 85 ? -5.033 -6.135 -23.052 1.00 92.00 85 LYS A N 1
ATOM 696 C CA . LYS A 1 85 ? -6.449 -6.462 -23.239 1.00 92.00 85 LYS A CA 1
ATOM 697 C C . LYS A 1 85 ? -7.159 -6.591 -21.894 1.00 92.00 85 LYS A C 1
ATOM 699 O O . LYS A 1 85 ? -6.523 -6.765 -20.858 1.00 92.00 85 LYS A O 1
ATOM 704 N N . TYR A 1 86 ? -8.489 -6.605 -21.942 1.00 90.62 86 TYR A N 1
ATOM 705 C CA . TYR A 1 86 ? -9.309 -6.957 -20.789 1.00 90.62 86 TYR A CA 1
ATOM 706 C C . TYR A 1 86 ? -9.127 -8.425 -20.402 1.00 90.62 86 TYR A C 1
ATOM 708 O O . TYR A 1 86 ? -9.212 -9.312 -21.256 1.00 90.62 86 TYR A O 1
ATOM 716 N N . VAL A 1 87 ? -8.916 -8.671 -19.111 1.00 90.38 87 VAL A N 1
ATOM 717 C CA . VAL A 1 87 ? -8.799 -10.012 -18.531 1.00 90.38 87 VAL A CA 1
ATOM 718 C C . VAL A 1 87 ? -9.606 -10.034 -17.239 1.00 90.38 87 VAL A C 1
ATOM 720 O O . VAL A 1 87 ? -9.431 -9.153 -16.411 1.00 90.38 87 VAL A O 1
ATOM 723 N N . ASP A 1 88 ? -10.499 -11.009 -17.056 1.00 89.81 88 ASP A N 1
ATOM 724 C CA . ASP A 1 88 ? -11.362 -11.055 -15.863 1.00 89.81 88 ASP A CA 1
ATOM 725 C C . ASP A 1 88 ? -10.556 -11.208 -14.561 1.00 89.81 88 ASP A C 1
ATOM 727 O O . ASP A 1 88 ? -10.827 -10.515 -13.580 1.00 89.81 88 ASP A O 1
ATOM 731 N N . GLU A 1 89 ? -9.558 -12.092 -14.560 1.00 90.88 89 GLU A N 1
ATOM 732 C CA . GLU A 1 89 ? -8.694 -12.368 -13.413 1.00 90.88 89 GLU A CA 1
ATOM 733 C C . GLU A 1 89 ? -7.229 -12.380 -13.841 1.00 90.88 89 GLU A C 1
ATOM 735 O O . GLU A 1 89 ? -6.859 -12.999 -14.840 1.00 90.88 89 GLU A O 1
ATOM 740 N N . ILE A 1 90 ? -6.388 -11.698 -13.066 1.00 91.06 90 ILE A N 1
ATOM 741 C CA . ILE A 1 90 ? -4.965 -11.555 -13.354 1.00 91.06 90 ILE A CA 1
ATOM 742 C C . ILE A 1 90 ? -4.141 -11.981 -12.150 1.00 91.06 90 ILE A C 1
ATOM 744 O O . ILE A 1 90 ? -4.373 -11.540 -11.024 1.00 91.06 90 ILE A O 1
ATOM 748 N N . ILE A 1 91 ? -3.121 -12.790 -12.424 1.00 91.19 91 ILE A N 1
ATOM 749 C CA . ILE A 1 91 ? -2.064 -13.120 -11.475 1.00 91.19 91 ILE A CA 1
ATOM 750 C C . ILE A 1 91 ? -0.808 -12.393 -11.938 1.00 91.19 91 ILE A C 1
ATOM 752 O O . ILE A 1 91 ? -0.303 -12.641 -13.033 1.00 91.19 91 ILE A O 1
ATOM 756 N N . ILE A 1 92 ? -0.325 -11.472 -11.113 1.00 91.75 92 ILE A N 1
ATOM 757 C CA . ILE A 1 92 ? 0.886 -10.712 -11.396 1.00 91.75 92 ILE A CA 1
ATOM 758 C C . ILE A 1 92 ? 2.097 -11.620 -11.156 1.00 91.75 92 ILE A C 1
ATOM 760 O O . ILE A 1 92 ? 2.235 -12.155 -10.053 1.00 91.75 92 ILE A O 1
ATOM 764 N N . PRO A 1 93 ? 2.972 -11.826 -12.155 1.00 93.25 93 PRO A N 1
ATOM 765 C CA . PRO A 1 93 ? 4.124 -12.701 -11.992 1.00 93.25 93 PRO A CA 1
ATOM 766 C C . PRO A 1 93 ? 5.165 -12.082 -11.052 1.00 93.25 93 PRO A C 1
ATOM 768 O O . PRO A 1 93 ? 5.334 -10.867 -11.011 1.00 93.25 93 PRO A O 1
ATOM 771 N N . ASP A 1 94 ? 5.912 -12.925 -10.338 1.00 92.88 94 ASP A N 1
ATOM 772 C CA . ASP A 1 94 ? 7.031 -12.493 -9.487 1.00 92.88 94 ASP A CA 1
ATOM 773 C C . ASP A 1 94 ? 8.227 -11.986 -10.310 1.00 92.88 94 ASP A C 1
ATOM 775 O O . ASP A 1 94 ? 8.969 -11.095 -9.881 1.00 92.88 94 ASP A O 1
ATOM 779 N N . THR A 1 95 ? 8.455 -12.607 -11.468 1.00 96.00 95 THR A N 1
ATOM 780 C CA . THR A 1 95 ? 9.575 -12.337 -12.370 1.00 96.00 95 THR A CA 1
ATOM 781 C C . THR A 1 95 ? 9.150 -12.486 -13.825 1.00 96.00 95 THR A C 1
ATOM 783 O O . THR A 1 95 ? 8.202 -13.204 -14.140 1.00 96.00 95 THR A O 1
ATOM 786 N N . ILE A 1 96 ? 9.890 -11.837 -14.721 1.00 96.81 96 ILE A N 1
ATOM 787 C CA . ILE A 1 96 ? 9.771 -12.017 -16.172 1.00 96.81 96 ILE A CA 1
ATOM 788 C C . ILE A 1 96 ? 11.143 -12.295 -16.783 1.00 96.81 96 ILE A C 1
ATOM 790 O O . ILE A 1 96 ? 12.167 -11.920 -16.209 1.00 96.81 96 ILE A O 1
ATOM 794 N N . VAL A 1 97 ? 11.167 -12.938 -17.952 1.00 96.56 97 VAL A N 1
ATOM 795 C CA . VAL A 1 97 ? 12.396 -13.192 -18.715 1.00 96.56 97 VAL A CA 1
ATOM 796 C C . VAL A 1 97 ? 12.330 -12.444 -20.039 1.00 96.56 97 VAL A C 1
ATOM 798 O O . VAL A 1 97 ? 11.442 -12.707 -20.845 1.00 96.56 97 VAL A O 1
ATOM 801 N N . VAL A 1 98 ? 13.277 -11.535 -20.272 1.00 94.69 98 VAL A N 1
ATOM 802 C CA . VAL A 1 98 ? 13.364 -10.732 -21.501 1.00 94.69 98 VAL A CA 1
ATOM 803 C C . VAL A 1 98 ? 14.789 -10.798 -22.034 1.00 94.69 98 VAL A C 1
ATOM 805 O O . VAL A 1 98 ? 15.746 -10.547 -21.305 1.00 94.69 98 VAL A O 1
ATOM 808 N N . ASP A 1 99 ? 14.935 -11.201 -23.298 1.00 93.31 99 ASP A N 1
ATOM 809 C CA . ASP A 1 99 ? 16.229 -11.407 -23.967 1.00 93.31 99 ASP A CA 1
ATOM 810 C C . ASP A 1 99 ? 17.202 -12.314 -23.179 1.00 93.31 99 ASP A C 1
ATOM 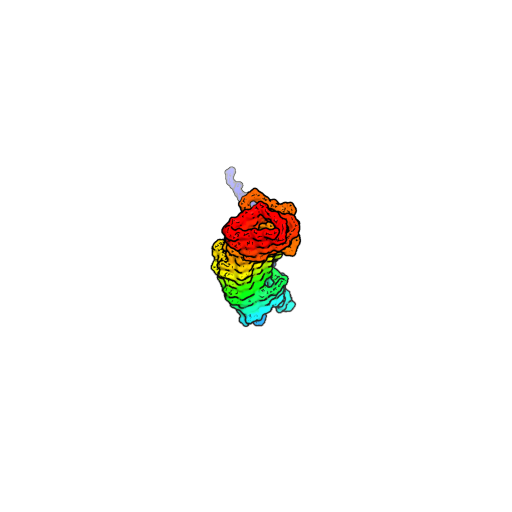812 O O . ASP A 1 99 ? 18.414 -12.109 -23.175 1.00 93.31 99 ASP A O 1
ATOM 816 N N . GLY A 1 100 ? 16.664 -13.320 -22.477 1.00 95.00 100 GLY A N 1
ATOM 817 C CA . GLY A 1 100 ? 17.437 -14.260 -21.656 1.00 95.00 100 GLY A CA 1
ATOM 818 C C . GLY A 1 100 ? 17.818 -13.754 -20.258 1.00 95.00 100 GLY A C 1
ATOM 819 O O . GLY A 1 100 ? 18.376 -14.522 -19.478 1.00 95.00 100 GLY A O 1
ATOM 820 N N . ASN A 1 101 ? 17.486 -12.508 -19.909 1.00 95.88 101 ASN A N 1
ATOM 821 C CA . ASN A 1 101 ? 17.707 -11.943 -18.577 1.00 95.88 101 ASN A CA 1
ATOM 822 C C . ASN A 1 101 ? 16.430 -12.019 -17.734 1.00 95.88 101 ASN A C 1
ATOM 824 O O . ASN A 1 101 ? 15.332 -11.832 -18.253 1.00 95.88 101 ASN A O 1
ATOM 828 N N . THR A 1 102 ? 16.572 -12.280 -16.433 1.00 97.31 102 THR A N 1
ATOM 829 C CA . THR A 1 102 ? 15.446 -12.318 -15.487 1.00 97.31 102 THR A CA 1
ATOM 830 C C . THR A 1 102 ? 15.323 -10.987 -14.756 1.00 97.31 102 THR A C 1
ATOM 832 O O . THR A 1 102 ? 16.314 -10.490 -14.226 1.00 97.31 102 THR A O 1
ATOM 835 N N . TYR A 1 103 ? 14.107 -10.451 -14.683 1.00 96.62 103 TYR A N 1
ATOM 836 C CA . TYR A 1 103 ? 13.792 -9.195 -14.005 1.00 96.62 103 TYR A CA 1
ATOM 837 C C . TYR A 1 103 ? 12.749 -9.427 -12.913 1.00 96.62 103 TYR A C 1
ATOM 839 O O . TYR A 1 103 ? 11.773 -10.149 -13.131 1.00 96.62 103 TYR A O 1
ATOM 847 N N . LEU A 1 104 ? 12.946 -8.816 -11.742 1.00 96.19 104 LEU A N 1
ATOM 848 C CA . LEU A 1 104 ? 11.980 -8.858 -10.640 1.00 96.19 104 LEU A CA 1
ATOM 849 C C . LEU A 1 104 ? 10.831 -7.890 -10.921 1.00 96.19 104 LEU A C 1
ATOM 851 O O . LEU A 1 104 ? 11.068 -6.692 -11.074 1.00 96.19 104 LEU A O 1
ATOM 855 N N . VAL A 1 105 ? 9.593 -8.377 -10.948 1.00 94.88 105 VAL A N 1
ATOM 856 C CA . VAL A 1 105 ? 8.428 -7.494 -11.061 1.00 94.88 105 VAL A CA 1
ATOM 857 C C . VAL A 1 105 ? 8.156 -6.909 -9.682 1.00 94.88 105 VAL A C 1
ATOM 859 O O . VAL A 1 105 ? 7.743 -7.631 -8.779 1.00 94.88 105 VAL A O 1
ATOM 862 N N . ASN A 1 106 ? 8.436 -5.619 -9.501 1.00 93.06 106 ASN A N 1
ATOM 863 C CA . ASN A 1 106 ? 8.397 -4.988 -8.177 1.00 93.06 106 ASN A CA 1
ATOM 864 C C . ASN A 1 106 ? 7.368 -3.866 -8.041 1.00 93.06 106 ASN A C 1
ATOM 866 O O . ASN A 1 106 ? 7.070 -3.433 -6.930 1.00 93.06 106 ASN A O 1
ATOM 870 N N . SER A 1 107 ? 6.817 -3.380 -9.151 1.00 92.25 107 SER A N 1
ATOM 871 C CA . SER A 1 107 ? 5.947 -2.214 -9.122 1.00 92.25 107 SER A CA 1
ATOM 872 C C . SER A 1 107 ? 4.858 -2.257 -10.181 1.00 92.25 107 SER A C 1
ATOM 874 O O . SER A 1 107 ? 5.016 -2.857 -11.246 1.00 92.25 107 SER A O 1
ATOM 876 N N . ILE A 1 108 ? 3.742 -1.592 -9.884 1.00 91.69 108 ILE A N 1
ATOM 877 C CA . ILE A 1 108 ? 2.596 -1.478 -10.785 1.00 91.69 108 ILE A CA 1
ATOM 878 C C . ILE A 1 108 ? 2.214 -0.004 -10.909 1.00 91.69 108 ILE A C 1
ATOM 880 O O . ILE A 1 108 ? 2.074 0.712 -9.916 1.00 91.69 108 ILE A O 1
ATOM 884 N N . GLN A 1 109 ? 2.093 0.453 -12.151 1.00 91.00 109 GLN A N 1
ATOM 885 C CA . GLN A 1 109 ? 1.717 1.813 -12.502 1.00 91.00 109 GLN A CA 1
ATOM 886 C C . GLN A 1 109 ? 0.234 1.930 -12.837 1.00 91.00 109 GLN A C 1
ATOM 888 O O . GLN A 1 109 ? -0.391 2.890 -12.394 1.00 91.00 109 GLN A O 1
ATOM 893 N N . TYR A 1 110 ? -0.308 1.011 -13.644 1.00 89.75 110 TYR A N 1
ATOM 894 C CA . TYR A 1 110 ? -1.676 1.122 -14.149 1.00 89.75 110 TYR A CA 1
ATOM 895 C C . TYR A 1 110 ? -2.258 -0.226 -14.593 1.00 89.75 110 TYR A C 1
ATOM 897 O O . TYR A 1 110 ? -1.706 -0.894 -15.462 1.00 89.75 110 TYR A O 1
ATOM 905 N N . ILE A 1 111 ? -3.392 -0.613 -14.010 1.00 89.12 111 ILE A N 1
ATOM 906 C CA . ILE A 1 111 ? -4.194 -1.800 -14.322 1.00 89.12 111 ILE A CA 1
ATOM 907 C C . ILE A 1 111 ? -5.674 -1.443 -14.097 1.00 89.12 111 ILE A C 1
ATOM 909 O O . ILE A 1 111 ? -6.170 -1.460 -12.975 1.00 89.12 111 ILE A O 1
ATOM 913 N N . ASN A 1 112 ? -6.408 -1.148 -15.171 1.00 84.56 112 ASN A N 1
ATOM 914 C CA . ASN A 1 112 ? -7.819 -0.723 -15.114 1.00 84.56 112 ASN A CA 1
ATOM 915 C C . ASN A 1 112 ? -8.791 -1.649 -15.877 1.00 84.56 112 ASN A C 1
ATOM 917 O O . ASN A 1 112 ? -9.991 -1.376 -15.954 1.00 84.56 112 ASN A O 1
ATOM 921 N N . GLN A 1 113 ? -8.283 -2.730 -16.476 1.00 85.62 113 GLN A N 1
ATOM 922 C CA . GLN A 1 113 ? -9.041 -3.654 -17.329 1.00 85.62 113 GLN A CA 1
ATOM 923 C C . GLN A 1 113 ? -9.096 -5.073 -16.738 1.00 85.62 113 GLN A C 1
ATOM 925 O O . GLN A 1 113 ? -8.914 -6.056 -17.453 1.00 85.62 113 GLN A O 1
ATOM 930 N N . THR A 1 114 ? -9.348 -5.176 -15.431 1.00 88.31 114 THR A N 1
ATOM 931 C CA . THR A 1 114 ? -9.558 -6.454 -14.735 1.00 88.31 114 THR A CA 1
ATOM 932 C C . THR A 1 114 ? -10.621 -6.341 -13.651 1.00 88.31 114 THR A C 1
ATOM 934 O O . THR A 1 114 ? -10.849 -5.247 -13.133 1.00 88.31 114 THR A O 1
ATOM 937 N N . LYS A 1 115 ? -11.276 -7.461 -13.315 1.00 87.12 115 LYS A N 1
ATOM 938 C CA . LYS A 1 115 ? -12.169 -7.551 -12.147 1.00 87.12 115 LYS A CA 1
ATOM 939 C C . LYS A 1 115 ? -11.419 -7.996 -10.906 1.00 87.12 115 LYS A C 1
ATOM 941 O O . LYS A 1 115 ? -11.703 -7.500 -9.821 1.00 87.12 115 LYS A O 1
ATOM 946 N N . LYS A 1 116 ? -10.471 -8.918 -11.060 1.00 85.75 116 LYS A N 1
ATOM 947 C CA . LYS A 1 116 ? -9.763 -9.533 -9.944 1.00 85.75 116 LYS A CA 1
ATOM 948 C C . LYS A 1 116 ? -8.267 -9.525 -10.180 1.00 85.75 116 LYS A C 1
ATOM 950 O O . LYS A 1 116 ? -7.790 -9.844 -11.272 1.00 85.75 116 LYS A O 1
ATOM 955 N N . ILE A 1 117 ? -7.519 -9.176 -9.142 1.00 86.94 117 ILE A N 1
ATOM 956 C CA . ILE A 1 117 ? -6.063 -9.201 -9.193 1.00 86.94 117 ILE A CA 1
ATOM 957 C C . ILE A 1 117 ? -5.474 -9.892 -7.970 1.00 86.94 117 ILE A C 1
ATOM 959 O O . ILE A 1 117 ? -5.903 -9.680 -6.837 1.00 86.94 117 ILE A O 1
ATOM 963 N N . THR A 1 118 ? -4.471 -10.721 -8.237 1.00 86.69 118 THR A N 1
ATOM 964 C CA . THR A 1 118 ? -3.590 -11.332 -7.246 1.00 86.69 118 THR A CA 1
ATOM 965 C C . THR A 1 118 ? -2.174 -10.810 -7.488 1.00 86.69 118 THR A C 1
ATOM 967 O O . THR A 1 118 ? -1.624 -10.989 -8.577 1.00 86.69 118 THR A O 1
ATOM 970 N N . LEU A 1 119 ? -1.599 -10.111 -6.507 1.00 86.81 119 LEU A N 1
ATOM 971 C CA . LEU A 1 119 ? -0.283 -9.463 -6.632 1.00 86.81 119 LEU A CA 1
ATOM 972 C C . LEU A 1 119 ? 0.863 -10.472 -6.493 1.00 86.81 119 LEU A C 1
ATOM 974 O O . LEU A 1 119 ? 0.772 -11.359 -5.664 1.00 86.81 119 LEU A O 1
ATOM 978 N N . GLY A 1 120 ? 1.962 -10.323 -7.233 1.00 86.00 120 GLY A N 1
ATOM 979 C CA . GLY A 1 120 ? 3.169 -11.135 -7.026 1.00 86.00 120 GLY A CA 1
ATOM 980 C C . GLY A 1 120 ? 3.880 -10.778 -5.713 1.00 86.00 120 GLY A C 1
ATOM 981 O O . GLY A 1 120 ? 3.753 -9.659 -5.216 1.00 86.00 120 GLY A O 1
ATOM 982 N N . LYS A 1 121 ? 4.684 -11.693 -5.162 1.00 85.38 121 LYS A N 1
ATOM 983 C CA . LYS A 1 121 ? 5.361 -11.536 -3.853 1.00 85.38 121 LYS A CA 1
ATOM 984 C C . LYS A 1 121 ? 6.455 -10.464 -3.826 1.00 85.38 121 LYS A C 1
ATOM 986 O O . LYS A 1 121 ? 6.987 -10.147 -2.772 1.00 85.38 121 LYS A O 1
ATOM 991 N N . ASN A 1 122 ? 6.885 -10.016 -5.002 1.00 88.50 122 ASN A N 1
ATOM 992 C CA . ASN A 1 122 ? 7.947 -9.028 -5.148 1.00 88.50 122 ASN A CA 1
ATOM 993 C C . ASN A 1 122 ? 7.386 -7.609 -5.310 1.00 88.50 122 ASN A C 1
ATOM 995 O O . ASN A 1 122 ? 8.165 -6.656 -5.317 1.00 88.50 122 ASN A O 1
ATOM 999 N N . ILE A 1 123 ? 6.060 -7.462 -5.443 1.00 88.25 123 ILE A N 1
ATOM 1000 C CA . ILE A 1 123 ? 5.413 -6.159 -5.563 1.00 88.25 123 ILE A CA 1
ATOM 1001 C C . ILE A 1 123 ? 5.578 -5.415 -4.244 1.00 88.25 123 ILE A C 1
ATOM 1003 O O . ILE A 1 123 ? 5.010 -5.798 -3.227 1.00 88.25 123 ILE A O 1
ATOM 1007 N N . ASN A 1 124 ? 6.346 -4.333 -4.280 1.00 86.62 124 ASN A N 1
ATOM 1008 C CA . ASN A 1 124 ? 6.603 -3.472 -3.134 1.00 86.62 124 ASN A CA 1
ATOM 1009 C C . ASN A 1 124 ? 6.168 -2.024 -3.384 1.00 86.62 124 ASN A C 1
ATOM 1011 O O . ASN A 1 124 ? 6.289 -1.195 -2.488 1.00 86.62 124 ASN A O 1
ATOM 1015 N N . LEU A 1 125 ? 5.651 -1.713 -4.579 1.00 86.44 125 LEU A N 1
ATOM 1016 C CA . LEU A 1 125 ? 5.253 -0.362 -4.951 1.00 86.44 125 LEU A CA 1
ATOM 1017 C C . LEU A 1 125 ? 3.998 -0.340 -5.835 1.00 86.44 125 LEU A C 1
ATOM 1019 O O . LEU A 1 125 ? 4.019 -0.794 -6.982 1.00 86.44 125 LEU A O 1
ATOM 1023 N N . LEU A 1 126 ? 2.930 0.281 -5.333 1.00 87.69 126 LEU A N 1
ATOM 1024 C CA . LEU A 1 126 ? 1.740 0.636 -6.115 1.00 87.69 126 LEU A CA 1
ATOM 1025 C C . LEU A 1 126 ? 1.741 2.144 -6.367 1.00 87.69 126 LEU A C 1
ATOM 1027 O O . LEU A 1 126 ? 1.793 2.930 -5.416 1.00 87.69 126 LEU A O 1
ATOM 1031 N N . LYS A 1 127 ? 1.718 2.545 -7.643 1.00 86.94 127 LYS A N 1
ATOM 1032 C CA . LYS A 1 127 ? 1.749 3.963 -8.031 1.00 86.94 127 LYS A CA 1
ATOM 1033 C C . LYS A 1 127 ? 0.353 4.564 -8.227 1.00 86.94 127 LYS A C 1
ATOM 1035 O O . LYS A 1 127 ? -0.667 3.889 -8.108 1.00 86.94 127 LYS A O 1
ATOM 1040 N N . THR A 1 128 ? 0.335 5.859 -8.552 1.00 82.31 128 THR A N 1
ATOM 1041 C CA . THR A 1 128 ? -0.875 6.682 -8.688 1.00 82.31 128 THR A CA 1
ATOM 1042 C C . THR A 1 128 ? -1.858 6.045 -9.642 1.00 82.31 128 THR A C 1
ATOM 1044 O O . THR A 1 128 ? -1.500 5.784 -10.790 1.00 82.31 128 THR A O 1
ATOM 1047 N N . LYS A 1 129 ? -3.097 5.845 -9.172 1.00 83.94 129 LYS A N 1
ATOM 1048 C CA . LYS A 1 129 ? -4.200 5.284 -9.969 1.00 83.94 129 LYS A CA 1
ATOM 1049 C C . LYS A 1 129 ? -3.911 3.894 -10.535 1.00 83.94 129 LYS A C 1
ATOM 1051 O O . LYS A 1 129 ? -4.442 3.531 -11.583 1.00 83.94 129 LYS A O 1
ATOM 1056 N N . CYS A 1 130 ? -3.089 3.113 -9.831 1.00 87.06 130 CYS A N 1
ATOM 1057 C CA . CYS A 1 130 ? -2.743 1.751 -10.220 1.00 87.06 130 CYS A CA 1
ATOM 1058 C C . CYS A 1 130 ? -3.975 0.887 -10.516 1.00 87.06 130 CYS A C 1
ATOM 1060 O O . CYS A 1 130 ? -3.929 0.088 -11.441 1.00 87.06 130 CYS A O 1
ATOM 1062 N N . PHE A 1 131 ? -5.070 1.067 -9.779 1.00 87.69 131 PHE A N 1
ATOM 1063 C CA . PHE A 1 131 ? -6.303 0.293 -9.907 1.00 87.69 131 PHE A CA 1
ATOM 1064 C C . PHE A 1 131 ? -7.546 1.181 -10.054 1.00 87.69 131 PHE A C 1
ATOM 1066 O O . PHE A 1 131 ? -8.599 0.879 -9.495 1.00 87.69 131 PHE A O 1
ATOM 1073 N N . ASP A 1 132 ? -7.434 2.293 -10.788 1.00 83.94 132 ASP A N 1
ATOM 1074 C CA . ASP A 1 132 ? -8.573 3.189 -11.029 1.00 83.94 132 ASP A CA 1
ATOM 1075 C C . ASP A 1 132 ? -9.639 2.504 -11.910 1.00 83.94 132 ASP A C 1
ATOM 1077 O O . ASP A 1 132 ? -9.354 2.100 -13.042 1.00 83.94 132 ASP A O 1
ATOM 1081 N N . GLY A 1 133 ? -10.872 2.368 -11.404 1.00 82.00 133 GLY A N 1
ATOM 1082 C CA . GLY A 1 133 ? -12.025 1.885 -12.179 1.00 82.00 133 GLY A CA 1
ATOM 1083 C C . GLY A 1 133 ? -12.614 0.524 -11.774 1.00 82.00 133 GLY A C 1
ATOM 1084 O O . GLY A 1 133 ? -13.204 0.382 -10.719 1.00 82.00 133 GLY A O 1
ATOM 1085 N N . ASN A 1 134 ? -12.617 -0.478 -12.657 1.00 71.62 134 ASN A N 1
ATOM 1086 C CA . ASN A 1 134 ? -13.548 -1.624 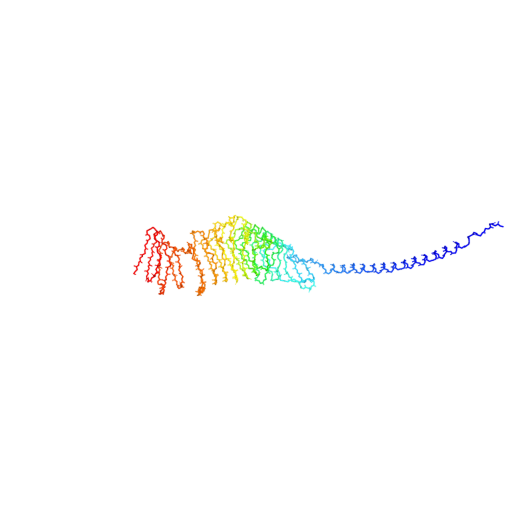-12.557 1.00 71.62 134 ASN A CA 1
ATOM 1087 C C . ASN A 1 134 ? -13.103 -2.792 -11.653 1.00 71.62 134 ASN A C 1
ATOM 1089 O O . ASN A 1 134 ? -13.616 -3.901 -11.824 1.00 71.62 134 ASN A O 1
ATOM 1093 N N . LEU A 1 135 ? -12.181 -2.574 -10.712 1.00 82.06 135 LEU A N 1
ATOM 1094 C CA . LEU A 1 135 ? -11.732 -3.637 -9.812 1.00 82.06 135 LEU A CA 1
ATOM 1095 C C . LEU A 1 135 ? -12.879 -4.062 -8.876 1.00 82.06 135 LEU A C 1
ATOM 1097 O O . LEU A 1 135 ? -13.474 -3.221 -8.204 1.00 82.06 135 LEU A O 1
ATOM 1101 N N . GLU A 1 136 ? -13.193 -5.357 -8.863 1.00 78.62 136 GLU A N 1
ATOM 1102 C CA . GLU A 1 136 ? -14.230 -5.985 -8.028 1.00 78.62 136 GLU A CA 1
ATOM 1103 C C . GLU A 1 136 ? -13.621 -6.624 -6.770 1.00 78.62 136 GLU A C 1
ATOM 1105 O O . GLU A 1 136 ? -14.205 -6.581 -5.688 1.00 78.62 136 GLU A O 1
ATOM 1110 N N . GLU A 1 137 ? -12.412 -7.178 -6.883 1.00 74.88 137 GLU A N 1
ATOM 1111 C CA . GLU A 1 137 ? -11.742 -7.851 -5.773 1.00 74.88 137 GLU A CA 1
ATOM 1112 C C . GLU A 1 137 ? -10.218 -7.667 -5.833 1.00 74.88 137 GLU A C 1
ATOM 1114 O O . GLU A 1 137 ? -9.571 -7.954 -6.846 1.00 74.88 137 GLU A O 1
ATOM 1119 N N . LEU A 1 138 ? -9.636 -7.217 -4.717 1.00 73.38 138 LEU A N 1
ATOM 1120 C CA . LEU A 1 138 ? -8.192 -7.192 -4.496 1.00 73.38 138 LEU A CA 1
ATOM 1121 C C . LEU A 1 138 ? -7.822 -8.262 -3.470 1.00 73.38 138 LEU A C 1
ATOM 1123 O O . LEU A 1 138 ? -8.021 -8.069 -2.268 1.00 73.38 138 LEU A O 1
ATOM 1127 N N . ILE A 1 139 ? -7.221 -9.359 -3.930 1.00 62.88 139 ILE A N 1
ATOM 1128 C CA . ILE A 1 139 ? -6.630 -10.353 -3.033 1.00 62.88 139 ILE A CA 1
ATOM 1129 C C . ILE A 1 139 ? -5.132 -10.053 -2.926 1.00 62.88 139 ILE A C 1
ATOM 1131 O O . ILE A 1 139 ? -4.355 -10.324 -3.845 1.00 62.88 139 ILE A O 1
ATOM 1135 N N . GLY A 1 140 ? -4.723 -9.461 -1.803 1.00 59.47 140 GLY A N 1
ATOM 1136 C CA . GLY A 1 140 ? -3.311 -9.268 -1.478 1.00 59.47 140 GLY A CA 1
ATOM 1137 C C . GLY A 1 140 ? -2.620 -10.616 -1.259 1.00 59.47 140 GLY A C 1
ATOM 1138 O O . GLY A 1 140 ? -3.110 -11.443 -0.490 1.00 59.47 140 GLY A O 1
ATOM 1139 N N . ILE A 1 141 ? -1.489 -10.858 -1.932 1.00 52.44 141 ILE A N 1
ATOM 1140 C CA . ILE A 1 141 ? -0.595 -11.963 -1.562 1.00 52.44 141 ILE A CA 1
ATOM 1141 C C . ILE A 1 141 ? 0.172 -11.577 -0.283 1.00 52.44 141 ILE A C 1
ATOM 1143 O O . ILE A 1 141 ? 0.573 -10.423 -0.143 1.00 52.44 141 ILE A O 1
ATOM 1147 N N . PRO A 1 142 ? 0.398 -12.524 0.650 1.00 48.19 142 PRO A N 1
ATOM 1148 C CA . PRO A 1 142 ? 0.444 -12.244 2.090 1.00 48.19 142 PRO A CA 1
ATOM 1149 C C . PRO A 1 142 ? 1.825 -11.903 2.669 1.00 48.19 142 PRO A C 1
ATOM 1151 O O . PRO A 1 142 ? 1.959 -11.810 3.884 1.00 48.19 142 PRO A O 1
ATOM 1154 N N . ASN A 1 143 ? 2.875 -11.788 1.849 1.00 50.91 143 ASN A N 1
ATOM 1155 C CA . ASN A 1 143 ? 4.247 -11.943 2.359 1.00 50.91 143 ASN A CA 1
ATOM 1156 C C . ASN A 1 143 ? 5.186 -10.757 2.108 1.00 50.91 143 ASN A C 1
ATOM 1158 O O . ASN A 1 143 ? 6.340 -10.812 2.535 1.00 50.91 143 ASN A O 1
ATOM 1162 N N . SER A 1 144 ? 4.734 -9.702 1.433 1.00 61.91 144 SER A N 1
ATOM 1163 C CA . SER A 1 144 ? 5.533 -8.494 1.233 1.00 61.91 144 SER A CA 1
ATOM 1164 C C . SER A 1 144 ? 4.696 -7.265 1.521 1.00 61.91 144 SER A C 1
ATOM 1166 O O . SER A 1 144 ? 3.655 -7.034 0.909 1.00 61.91 144 SER A O 1
ATOM 1168 N N . TYR A 1 145 ? 5.180 -6.470 2.459 1.00 64.81 145 TYR A N 1
ATOM 1169 C CA . TYR A 1 145 ? 4.660 -5.146 2.703 1.00 64.81 145 TYR A CA 1
ATOM 1170 C C . TYR A 1 145 ? 4.870 -4.262 1.462 1.00 64.81 145 TYR A C 1
ATOM 1172 O O . TYR A 1 145 ? 5.918 -4.287 0.816 1.00 64.81 145 TYR A O 1
ATOM 1180 N N . VAL A 1 146 ? 3.844 -3.497 1.109 1.00 72.12 146 VAL A N 1
ATOM 1181 C CA . VAL A 1 146 ? 3.750 -2.706 -0.113 1.00 72.12 146 VAL A CA 1
ATOM 1182 C C . VAL A 1 146 ? 3.758 -1.229 0.252 1.00 72.12 146 VAL A C 1
ATOM 1184 O O . VAL A 1 146 ? 2.955 -0.759 1.055 1.00 72.12 146 VAL A O 1
ATOM 1187 N N . SER A 1 147 ? 4.640 -0.462 -0.376 1.00 71.62 147 SER A N 1
ATOM 1188 C CA . SER A 1 147 ? 4.552 0.994 -0.372 1.00 71.62 147 SER A CA 1
ATOM 1189 C C . SER A 1 147 ? 3.450 1.430 -1.335 1.00 71.62 147 SER A C 1
ATOM 1191 O O . SER A 1 147 ? 3.574 1.306 -2.556 1.00 71.62 147 SER A O 1
ATOM 1193 N N . VAL A 1 148 ? 2.355 1.961 -0.800 1.00 70.56 148 VAL A N 1
ATOM 1194 C CA . VAL A 1 148 ? 1.320 2.623 -1.602 1.00 70.56 148 VAL A CA 1
ATOM 1195 C C . VAL A 1 148 ? 1.710 4.093 -1.708 1.00 70.56 148 VAL A C 1
ATOM 1197 O O . VAL A 1 148 ? 1.366 4.906 -0.853 1.00 70.56 148 VAL A O 1
ATOM 1200 N N . ASN A 1 149 ? 2.504 4.436 -2.725 1.00 64.25 149 ASN A N 1
ATOM 1201 C CA . ASN A 1 149 ? 3.192 5.731 -2.759 1.00 64.25 149 ASN A CA 1
ATOM 1202 C C . ASN A 1 149 ? 2.327 6.900 -3.239 1.00 64.25 149 ASN A C 1
ATOM 1204 O O . ASN A 1 149 ? 2.862 7.978 -3.500 1.00 64.25 149 ASN A O 1
ATOM 1208 N N . SER A 1 150 ? 1.020 6.703 -3.410 1.00 61.75 150 SER A N 1
ATOM 1209 C CA . SER A 1 150 ? 0.241 7.655 -4.182 1.00 61.75 150 SER A CA 1
ATOM 1210 C C . SER A 1 150 ? -1.229 7.783 -3.827 1.00 61.75 150 SER A C 1
ATOM 1212 O O . SER A 1 150 ? -1.925 6.821 -3.491 1.00 61.75 150 SER A O 1
ATOM 1214 N N . TYR A 1 151 ? -1.689 9.013 -4.041 1.00 67.19 151 TYR A N 1
ATOM 1215 C CA . TYR A 1 151 ? -3.086 9.383 -4.175 1.00 67.19 151 TYR A CA 1
ATOM 1216 C C . TYR A 1 151 ? -3.829 8.450 -5.138 1.00 67.19 151 TYR A C 1
ATOM 1218 O O . TYR A 1 151 ? -3.293 8.051 -6.177 1.00 67.19 151 TYR A O 1
ATOM 1226 N N . ASP A 1 152 ? -5.090 8.163 -4.820 1.00 78.12 152 ASP A N 1
ATOM 1227 C CA . ASP A 1 152 ? -6.056 7.594 -5.759 1.00 78.12 152 ASP A CA 1
ATOM 1228 C C . ASP A 1 152 ? -5.726 6.173 -6.263 1.00 78.12 152 ASP A C 1
ATOM 1230 O O . ASP A 1 152 ? -6.188 5.782 -7.332 1.00 78.12 152 ASP A O 1
ATOM 1234 N N . THR A 1 153 ? -4.941 5.379 -5.521 1.00 85.25 153 THR A N 1
ATOM 1235 C CA . THR A 1 153 ? -4.506 4.030 -5.954 1.00 85.25 153 THR A CA 1
ATOM 1236 C C . THR A 1 153 ? -5.677 3.128 -6.368 1.00 85.25 153 THR A C 1
ATOM 1238 O O . THR A 1 153 ? -5.582 2.487 -7.411 1.00 85.25 153 THR A O 1
ATOM 1241 N N . PHE A 1 154 ? -6.782 3.121 -5.616 1.00 86.88 154 PHE A N 1
ATOM 1242 C CA . PHE A 1 154 ? -8.025 2.394 -5.926 1.00 86.88 154 PHE A CA 1
ATOM 1243 C C . PHE A 1 154 ? -9.187 3.355 -6.206 1.00 86.88 154 PHE A C 1
ATOM 1245 O O . PHE A 1 154 ? -10.346 3.050 -5.932 1.00 86.88 154 PHE A O 1
ATOM 1252 N N . GLN A 1 155 ? -8.900 4.558 -6.705 1.00 85.69 155 GLN A N 1
ATOM 1253 C CA . GLN A 1 155 ? -9.942 5.540 -6.989 1.00 85.69 155 GLN A CA 1
ATOM 1254 C C . GLN A 1 155 ? -11.019 4.957 -7.920 1.00 85.69 155 GLN A C 1
ATOM 1256 O O . GLN A 1 155 ? -10.726 4.230 -8.858 1.00 85.69 155 GLN A O 1
ATOM 1261 N N . ASN A 1 156 ? -12.288 5.268 -7.649 1.00 87.31 156 ASN A N 1
ATOM 1262 C CA . ASN A 1 156 ? -13.435 4.777 -8.419 1.00 87.31 156 ASN A CA 1
ATOM 1263 C C . ASN A 1 156 ? -13.522 3.243 -8.549 1.00 87.31 156 ASN A C 1
ATOM 1265 O O . ASN A 1 156 ? -14.238 2.783 -9.442 1.00 87.31 156 ASN A O 1
ATOM 1269 N N . ALA A 1 157 ? -12.867 2.462 -7.676 1.00 86.88 157 ALA A N 1
ATOM 1270 C CA . ALA A 1 157 ? -13.045 1.013 -7.572 1.00 86.88 157 ALA A CA 1
ATOM 1271 C C . ALA A 1 157 ? -14.429 0.666 -7.002 1.00 86.88 157 ALA A C 1
ATOM 1273 O O . ALA A 1 157 ? -14.578 0.074 -5.939 1.00 86.88 157 ALA A O 1
ATOM 1274 N N . GLY A 1 158 ? -15.484 1.104 -7.694 1.00 82.38 158 GLY A N 1
ATOM 1275 C CA . GLY A 1 158 ? -16.858 1.115 -7.199 1.00 82.38 158 GLY A CA 1
ATOM 1276 C C . GLY A 1 158 ? -17.448 -0.275 -7.006 1.00 82.38 158 GLY A C 1
ATOM 1277 O O . GLY A 1 158 ? -18.464 -0.397 -6.336 1.00 82.38 158 GLY A O 1
ATOM 1278 N N . LYS A 1 159 ? -16.809 -1.306 -7.565 1.00 85.81 159 LYS A N 1
ATOM 1279 C CA . LYS A 1 159 ? -17.172 -2.709 -7.377 1.00 85.81 159 LYS A CA 1
ATOM 1280 C C . LYS A 1 159 ? -16.312 -3.426 -6.338 1.00 85.81 159 LYS A C 1
ATOM 1282 O O . LYS A 1 159 ? -16.622 -4.567 -6.031 1.00 85.81 159 LYS A O 1
ATOM 1287 N N . LEU A 1 160 ? -15.252 -2.793 -5.834 1.00 86.81 160 LEU A N 1
ATOM 1288 C CA . LEU A 1 160 ? -14.343 -3.394 -4.870 1.00 86.81 160 LEU A CA 1
ATOM 1289 C C . LEU A 1 160 ? -15.109 -3.660 -3.583 1.00 86.81 160 LEU A C 1
ATOM 1291 O O . LEU A 1 160 ? -15.508 -2.702 -2.939 1.00 86.81 160 LEU A O 1
ATOM 1295 N N . GLU A 1 161 ? -15.317 -4.922 -3.214 1.00 88.31 161 GLU A N 1
ATOM 1296 C CA . GLU A 1 161 ? -16.055 -5.274 -1.989 1.00 88.31 161 GLU A CA 1
ATOM 1297 C C . GLU A 1 161 ? -15.132 -5.505 -0.790 1.00 88.31 161 GLU A C 1
ATOM 1299 O O . GLU A 1 161 ? -15.477 -5.183 0.353 1.00 88.31 161 GLU A O 1
ATOM 1304 N N . ARG A 1 162 ? -13.933 -6.033 -1.051 1.00 84.44 162 ARG A N 1
ATOM 1305 C CA . ARG A 1 162 ? -12.942 -6.378 -0.033 1.00 84.44 162 ARG A CA 1
ATOM 1306 C C . ARG A 1 162 ? -11.536 -5.972 -0.457 1.00 84.44 162 ARG A C 1
ATOM 1308 O O . ARG A 1 162 ? -11.143 -6.207 -1.599 1.00 84.44 162 ARG A O 1
ATOM 1315 N N . ALA A 1 163 ? -10.768 -5.435 0.487 1.00 82.88 163 ALA A N 1
ATOM 1316 C CA . ALA A 1 163 ? -9.345 -5.162 0.322 1.00 82.88 163 ALA A CA 1
ATOM 1317 C C . ALA A 1 163 ? -8.554 -5.599 1.561 1.00 82.88 163 ALA A C 1
ATOM 1319 O O . ALA A 1 163 ? -8.936 -5.288 2.688 1.00 82.88 163 ALA A O 1
ATOM 1320 N N . ILE A 1 164 ? -7.437 -6.294 1.332 1.00 83.69 164 ILE A N 1
ATOM 1321 C CA . ILE A 1 164 ? -6.438 -6.622 2.357 1.00 83.69 164 ILE A CA 1
ATOM 1322 C C . ILE A 1 164 ? -5.109 -6.008 1.918 1.00 83.69 164 ILE A C 1
ATOM 1324 O O . ILE A 1 164 ? -4.614 -6.334 0.836 1.00 83.69 164 ILE A O 1
ATOM 1328 N N . LEU A 1 165 ? -4.543 -5.119 2.732 1.00 81.00 165 LEU A N 1
ATOM 1329 C CA . LEU A 1 165 ? -3.299 -4.408 2.437 1.00 81.00 165 LEU A CA 1
ATOM 1330 C C . LEU A 1 165 ? -2.230 -4.707 3.487 1.00 81.00 165 LEU A C 1
ATOM 1332 O O . LEU A 1 165 ? -2.510 -4.630 4.675 1.00 81.00 165 LEU A O 1
ATOM 1336 N N . TYR A 1 166 ? -0.998 -4.954 3.046 1.00 82.19 166 TYR A N 1
ATOM 1337 C CA . TYR A 1 166 ? 0.195 -5.008 3.894 1.00 82.19 166 TYR A CA 1
ATOM 1338 C C . TYR A 1 166 ? 1.067 -3.804 3.541 1.00 82.19 166 TYR A C 1
ATOM 1340 O O . TYR A 1 166 ? 1.417 -3.648 2.377 1.00 82.19 166 TYR A O 1
ATOM 1348 N N . LEU A 1 167 ? 1.397 -2.937 4.495 1.00 81.19 167 LEU A N 1
ATOM 1349 C CA . LEU A 1 167 ? 2.059 -1.644 4.291 1.00 81.19 167 LEU A CA 1
ATOM 1350 C C . LEU A 1 167 ? 3.348 -1.467 5.110 1.00 81.19 167 LEU A C 1
ATOM 1352 O O . LEU A 1 167 ? 3.350 -1.714 6.311 1.00 81.19 167 LEU A O 1
ATOM 1356 N N . GLU A 1 168 ? 4.433 -1.020 4.471 1.00 77.94 168 GLU A N 1
ATOM 1357 C CA . GLU A 1 168 ? 5.755 -0.824 5.113 1.00 77.94 168 GLU A CA 1
ATOM 1358 C C . GLU A 1 168 ? 6.098 0.643 5.409 1.00 77.94 168 GLU A C 1
ATOM 1360 O O . GLU A 1 168 ? 7.121 0.944 6.021 1.00 77.94 168 GLU A O 1
ATOM 1365 N N . SER A 1 169 ? 5.265 1.566 4.937 1.00 71.31 169 SER A N 1
ATOM 1366 C CA . SER A 1 169 ? 5.485 3.004 5.035 1.00 71.31 169 SER A CA 1
ATOM 1367 C C . SER A 1 169 ? 4.164 3.745 5.183 1.00 71.31 169 SER A C 1
ATOM 1369 O O . SER A 1 169 ? 3.093 3.177 4.944 1.00 71.31 169 SER A O 1
ATOM 1371 N N . SER A 1 170 ? 4.250 5.040 5.499 1.00 63.72 170 SER A N 1
ATOM 1372 C CA . SER A 1 170 ? 3.091 5.926 5.549 1.00 63.72 170 SER A CA 1
ATOM 1373 C C . SER A 1 170 ? 2.263 5.838 4.267 1.00 63.72 170 SER A C 1
ATOM 1375 O O . SER A 1 170 ? 2.776 5.739 3.147 1.00 63.72 170 SER A O 1
ATOM 1377 N N . LEU A 1 171 ? 0.949 5.845 4.455 1.00 65.00 171 LEU A N 1
ATOM 1378 C CA . LEU A 1 171 ? -0.014 5.894 3.372 1.00 65.00 171 LEU A CA 1
ATOM 1379 C C . LEU A 1 171 ? -0.173 7.316 2.883 1.00 65.00 171 LEU A C 1
ATOM 1381 O O . LEU A 1 171 ? -0.156 8.273 3.654 1.00 65.00 171 LEU A O 1
ATOM 1385 N N . GLN A 1 172 ? -0.401 7.436 1.587 1.00 67.25 172 GLN A N 1
ATOM 1386 C CA . GLN A 1 172 ? -0.840 8.691 1.005 1.00 67.25 172 GLN A CA 1
ATOM 1387 C C . GLN A 1 172 ? -2.362 8.804 1.106 1.00 67.25 172 GLN A C 1
ATOM 1389 O O . GLN A 1 172 ? -3.069 7.808 1.230 1.00 67.25 172 GLN A O 1
ATOM 1394 N N . SER A 1 173 ? -2.872 10.033 1.074 1.00 68.19 173 SER A N 1
ATOM 1395 C CA . SER A 1 173 ? -4.306 10.299 1.223 1.00 68.19 173 SER A CA 1
ATOM 1396 C C . SER A 1 173 ? -5.125 9.773 0.031 1.00 68.19 173 SER A C 1
ATOM 1398 O O . SER A 1 173 ? -4.627 9.737 -1.092 1.00 68.19 173 SER A O 1
ATOM 1400 N N . ASN A 1 174 ? -6.410 9.456 0.242 1.00 75.88 174 ASN A N 1
ATOM 1401 C CA . ASN A 1 174 ? -7.397 9.128 -0.815 1.00 75.88 174 ASN A CA 1
ATOM 1402 C C . ASN A 1 174 ? -7.169 7.813 -1.573 1.00 75.88 174 ASN A C 1
ATOM 1404 O O . ASN A 1 174 ? -7.456 7.718 -2.764 1.00 75.88 174 ASN A O 1
ATOM 1408 N N . ILE A 1 175 ? -6.698 6.772 -0.892 1.00 81.50 175 ILE A N 1
ATOM 1409 C CA . ILE A 1 175 ? -6.438 5.466 -1.514 1.00 81.50 175 ILE A CA 1
ATOM 1410 C C . ILE A 1 175 ? -7.724 4.821 -2.040 1.00 81.50 175 ILE A C 1
ATOM 1412 O O . ILE A 1 175 ? -7.712 4.287 -3.146 1.00 81.50 175 ILE A O 1
ATOM 1416 N N . PHE A 1 176 ? -8.826 4.921 -1.291 1.00 84.62 176 PHE A N 1
ATOM 1417 C CA . PHE A 1 176 ? -10.101 4.256 -1.599 1.00 84.62 176 PHE A CA 1
ATOM 1418 C C . PHE A 1 176 ? -11.226 5.223 -1.984 1.00 84.62 176 PHE A C 1
ATOM 1420 O O . PHE A 1 176 ? -12.410 4.928 -1.810 1.00 84.62 176 PHE A O 1
ATOM 1427 N N . ILE A 1 177 ? -10.889 6.398 -2.513 1.00 83.06 177 ILE A N 1
ATOM 1428 C CA . ILE A 1 177 ? -11.899 7.390 -2.883 1.00 83.06 177 ILE A CA 1
ATOM 1429 C C . ILE A 1 177 ? -12.915 6.805 -3.882 1.00 83.06 177 ILE A C 1
ATOM 1431 O O . ILE A 1 177 ? -12.553 6.293 -4.942 1.00 83.06 177 ILE A O 1
ATOM 1435 N N . ARG A 1 178 ? -14.208 6.903 -3.547 1.00 85.19 178 ARG A N 1
ATOM 1436 C CA . ARG A 1 178 ? -15.344 6.380 -4.331 1.00 85.19 178 ARG A CA 1
ATOM 1437 C C . ARG A 1 178 ? -15.335 4.858 -4.542 1.00 85.19 178 ARG A C 1
ATOM 1439 O O . ARG A 1 178 ? -15.901 4.378 -5.524 1.00 85.19 178 ARG A O 1
ATOM 1446 N N . CYS A 1 179 ? -14.757 4.090 -3.619 1.00 86.56 179 CYS A N 1
ATOM 1447 C CA . CYS A 1 179 ? -14.980 2.642 -3.542 1.00 86.56 179 CYS A CA 1
ATOM 1448 C C . CYS A 1 179 ? -16.337 2.357 -2.878 1.00 86.56 179 CYS A C 1
ATOM 1450 O O . CYS A 1 179 ? -16.408 1.938 -1.726 1.00 86.56 179 CYS A O 1
ATOM 1452 N N . THR A 1 180 ? -17.437 2.647 -3.576 1.00 87.12 180 THR A N 1
ATOM 1453 C CA . THR A 1 180 ? -18.786 2.682 -2.976 1.00 87.12 180 THR A CA 1
ATOM 1454 C C . THR A 1 180 ? -19.280 1.344 -2.431 1.00 87.12 180 THR A C 1
ATOM 1456 O O . THR A 1 180 ? -20.119 1.346 -1.527 1.00 87.12 180 THR A O 1
ATOM 1459 N N . ASN A 1 181 ? -18.766 0.229 -2.960 1.00 88.81 181 ASN A N 1
ATOM 1460 C CA . ASN A 1 181 ? -19.109 -1.127 -2.527 1.00 88.81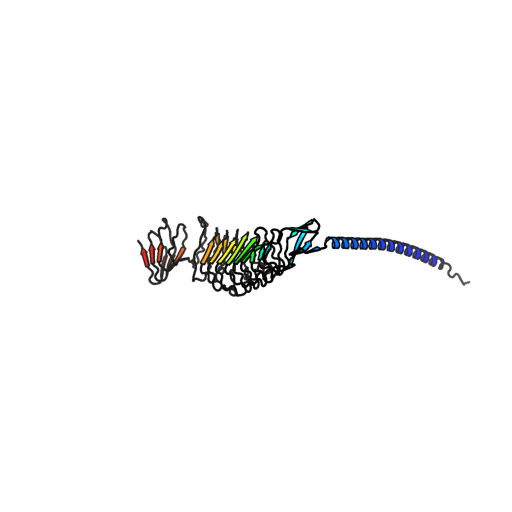 181 ASN A CA 1
ATOM 1461 C C . ASN A 1 181 ? -18.096 -1.728 -1.545 1.00 88.81 181 ASN A C 1
ATOM 1463 O O . ASN A 1 181 ? -18.302 -2.860 -1.115 1.00 88.81 181 ASN A O 1
ATOM 1467 N N . LEU A 1 182 ? -17.026 -1.010 -1.177 1.00 87.19 182 LEU A N 1
ATOM 1468 C CA . LEU A 1 182 ? -16.014 -1.554 -0.273 1.00 87.19 182 LEU A CA 1
ATOM 1469 C C . LEU A 1 182 ? -16.623 -1.659 1.120 1.00 87.19 182 LEU A C 1
ATOM 1471 O O . LEU A 1 182 ? -16.890 -0.650 1.770 1.00 87.19 182 LEU A O 1
ATOM 1475 N N . VAL A 1 183 ? -16.850 -2.904 1.538 1.00 88.69 183 VAL A N 1
ATOM 1476 C CA . VAL A 1 183 ? -17.496 -3.267 2.800 1.00 88.69 183 VAL A CA 1
ATOM 1477 C C . VAL A 1 183 ? -16.507 -3.822 3.814 1.00 88.69 183 VAL A C 1
ATOM 1479 O O . VAL A 1 183 ? -16.753 -3.682 5.008 1.00 88.69 183 VAL A O 1
ATOM 1482 N N . ASN A 1 184 ? -15.411 -4.444 3.373 1.00 87.69 184 ASN A N 1
ATOM 1483 C CA . ASN A 1 184 ? -14.418 -5.053 4.255 1.00 87.69 184 ASN A CA 1
ATOM 1484 C C . ASN A 1 184 ? -13.011 -4.556 3.910 1.00 87.69 184 ASN A C 1
ATOM 1486 O O . ASN A 1 184 ? -12.498 -4.818 2.820 1.00 87.69 184 ASN A O 1
ATOM 1490 N N . LEU A 1 185 ? -12.397 -3.841 4.850 1.00 86.56 185 LEU A N 1
ATOM 1491 C CA . LEU A 1 185 ? -11.037 -3.340 4.728 1.00 86.56 185 LEU A CA 1
ATOM 1492 C C . LEU A 1 185 ? -10.175 -3.875 5.870 1.00 86.56 185 LEU A C 1
ATOM 1494 O O . LEU A 1 185 ? -10.456 -3.642 7.045 1.00 86.56 185 LEU A O 1
ATOM 1498 N N . GLU A 1 186 ? -9.095 -4.551 5.501 1.00 87.62 186 GLU A N 1
ATOM 1499 C CA . GLU A 1 186 ? -8.101 -5.088 6.420 1.00 87.62 186 GLU A CA 1
ATOM 1500 C C . GLU A 1 186 ? -6.723 -4.518 6.081 1.00 87.62 186 GLU A C 1
ATOM 1502 O O . GLU A 1 186 ? -6.288 -4.546 4.927 1.00 87.62 186 GLU A O 1
ATOM 1507 N N . ILE A 1 187 ? -6.037 -3.967 7.078 1.00 85.38 187 ILE A N 1
ATOM 1508 C CA . ILE A 1 187 ? -4.753 -3.292 6.902 1.00 85.38 187 ILE A CA 1
ATOM 1509 C C . ILE A 1 187 ? -3.754 -3.855 7.902 1.00 85.38 187 ILE A C 1
ATOM 1511 O O . ILE A 1 187 ? -3.998 -3.817 9.099 1.00 85.38 187 ILE A O 1
ATOM 1515 N N . HIS A 1 188 ? -2.611 -4.313 7.409 1.00 86.81 188 HIS A N 1
ATOM 1516 C CA . HIS A 1 188 ? -1.454 -4.749 8.180 1.00 86.81 188 HIS A CA 1
ATOM 1517 C C . HIS A 1 188 ? -0.336 -3.737 7.975 1.00 86.81 188 HIS A C 1
ATOM 1519 O O . HIS A 1 188 ? 0.158 -3.576 6.864 1.00 86.81 188 HIS A O 1
ATOM 1525 N N . TYR A 1 189 ? 0.050 -3.022 9.021 1.00 85.19 189 TYR A N 1
ATOM 1526 C CA . TYR A 1 189 ? 1.041 -1.958 8.970 1.00 85.19 189 TYR A CA 1
ATOM 1527 C C . TYR A 1 189 ? 2.296 -2.358 9.740 1.00 85.19 189 TYR A C 1
ATOM 1529 O O . TYR A 1 189 ? 2.217 -2.728 10.912 1.00 85.19 189 TYR A O 1
ATOM 1537 N N . LYS A 1 190 ? 3.459 -2.243 9.098 1.00 87.00 190 LYS A N 1
ATOM 1538 C CA . LYS A 1 190 ? 4.758 -2.494 9.719 1.00 87.00 190 LYS A CA 1
ATOM 1539 C C . LYS A 1 190 ? 5.354 -1.215 10.283 1.00 87.00 190 LYS A C 1
ATOM 1541 O O . LYS A 1 190 ? 5.643 -0.283 9.534 1.00 87.00 190 LYS A O 1
ATOM 1546 N N . GLY A 1 191 ? 5.637 -1.218 11.580 1.00 86.25 191 GLY A N 1
ATOM 1547 C CA . GLY A 1 191 ? 6.286 -0.115 12.278 1.00 86.25 191 GLY A CA 1
ATOM 1548 C C . GLY A 1 191 ? 5.320 0.756 13.071 1.00 86.25 191 GLY A C 1
ATOM 1549 O O . GLY A 1 191 ? 4.147 0.431 13.252 1.00 86.25 191 GLY A O 1
ATOM 1550 N N . ASP A 1 192 ? 5.844 1.876 13.561 1.00 85.31 192 ASP A N 1
ATOM 1551 C CA . ASP A 1 192 ? 5.088 2.801 14.396 1.00 85.31 192 ASP A CA 1
ATOM 1552 C C . ASP A 1 192 ? 4.226 3.738 13.536 1.00 85.31 192 ASP A C 1
ATOM 1554 O O . ASP A 1 192 ? 4.685 4.322 12.550 1.00 85.31 192 ASP A O 1
ATOM 1558 N N . ILE A 1 193 ? 2.969 3.905 13.937 1.00 80.69 193 ILE A N 1
ATOM 1559 C CA . ILE A 1 193 ? 2.066 4.934 13.433 1.00 80.69 193 ILE A CA 1
ATOM 1560 C C . ILE A 1 193 ? 2.120 6.102 14.411 1.00 80.69 193 ILE A C 1
ATOM 1562 O O . ILE A 1 193 ? 1.571 6.033 15.511 1.00 80.69 193 ILE A O 1
ATOM 1566 N N . ASP A 1 194 ? 2.763 7.188 13.987 1.00 77.69 194 ASP A N 1
ATOM 1567 C CA . ASP A 1 194 ? 2.732 8.467 14.687 1.00 77.69 194 ASP A CA 1
ATOM 1568 C C . ASP A 1 194 ? 1.821 9.452 13.935 1.00 77.69 194 ASP A C 1
ATOM 1570 O O . ASP A 1 194 ? 2.226 10.159 13.006 1.00 77.69 194 ASP A O 1
ATOM 1574 N N . ALA A 1 195 ? 0.560 9.519 14.357 1.00 70.38 195 ALA A N 1
ATOM 1575 C CA . ALA A 1 195 ? -0.413 10.474 13.854 1.00 70.38 195 ALA A CA 1
ATOM 1576 C C . ALA A 1 195 ? -0.252 11.875 14.486 1.00 70.38 195 ALA A C 1
ATOM 1578 O O . ALA A 1 195 ? -1.233 12.612 14.617 1.00 70.38 195 ALA A O 1
ATOM 1579 N N . ASN A 1 196 ? 0.983 12.306 14.788 1.00 65.50 196 ASN A N 1
ATOM 1580 C CA . ASN A 1 196 ? 1.310 13.678 15.216 1.00 65.50 196 ASN A CA 1
ATOM 1581 C C . ASN A 1 196 ? 1.825 14.595 14.098 1.00 65.50 196 ASN A C 1
ATOM 1583 O O . ASN A 1 196 ? 1.725 15.817 14.211 1.00 65.50 196 ASN A O 1
ATOM 1587 N N . ASN A 1 197 ? 2.346 14.032 13.005 1.00 60.69 197 ASN A N 1
ATOM 1588 C CA . ASN A 1 197 ? 2.921 14.809 11.909 1.00 60.69 197 ASN A CA 1
ATOM 1589 C C . ASN A 1 197 ? 1.907 15.108 10.785 1.00 60.69 197 ASN A C 1
ATOM 1591 O O . ASN A 1 197 ? 1.690 14.284 9.900 1.00 60.69 197 ASN A O 1
ATOM 1595 N N . ALA A 1 198 ? 1.337 16.325 10.791 1.00 49.03 198 ALA A N 1
ATOM 1596 C CA . ALA A 1 198 ? 0.288 16.826 9.876 1.00 49.03 198 ALA A CA 1
ATOM 1597 C C . ALA A 1 198 ? 0.486 16.532 8.374 1.00 49.03 198 ALA A C 1
ATOM 1599 O O . ALA A 1 198 ? -0.499 16.494 7.628 1.00 49.03 198 ALA A O 1
ATOM 1600 N N . TYR A 1 199 ? 1.738 16.367 7.943 1.00 52.25 199 TYR A N 1
ATOM 1601 C CA . TYR A 1 199 ? 2.152 16.205 6.549 1.00 52.25 199 TYR A CA 1
ATOM 1602 C C . TYR A 1 199 ? 2.445 14.756 6.136 1.00 52.25 199 TYR A C 1
ATOM 1604 O O . TYR A 1 199 ? 2.391 14.470 4.945 1.00 52.25 199 TYR A O 1
ATOM 1612 N N . ASP A 1 200 ? 2.669 13.853 7.095 1.00 52.50 200 ASP A N 1
ATOM 1613 C CA . ASP A 1 200 ? 3.005 12.442 6.842 1.00 52.50 200 ASP A CA 1
ATOM 1614 C C . ASP A 1 200 ? 1.905 11.488 7.318 1.00 52.50 200 ASP A C 1
ATOM 1616 O O . ASP A 1 200 ? 2.129 10.285 7.445 1.00 52.50 200 ASP A O 1
ATOM 1620 N N . HIS A 1 201 ? 0.710 12.012 7.608 1.00 55.78 201 HIS A N 1
ATOM 1621 C CA . HIS A 1 201 ? -0.375 11.191 8.116 1.00 55.78 201 HIS A CA 1
ATOM 1622 C C . HIS A 1 201 ? -0.855 10.182 7.070 1.00 55.78 201 HIS A C 1
ATOM 1624 O O . HIS A 1 201 ? -1.412 10.599 6.047 1.00 55.78 201 HIS A O 1
ATOM 1630 N N . PRO A 1 202 ? -0.754 8.872 7.354 1.00 56.91 202 PRO A N 1
ATOM 1631 C CA . PRO A 1 202 ? -1.588 7.879 6.700 1.00 56.91 202 PRO A CA 1
ATOM 1632 C C . PRO A 1 202 ? -3.062 8.219 6.932 1.00 56.91 202 PRO A C 1
ATOM 1634 O O . PRO A 1 202 ? -3.619 7.922 7.983 1.00 56.91 202 PRO A O 1
ATOM 1637 N N . SER A 1 203 ? -3.694 8.869 5.955 1.00 65.06 203 SER A N 1
ATOM 1638 C CA . SER A 1 203 ? -5.149 8.931 5.869 1.00 65.06 203 SER A CA 1
ATOM 1639 C C . SER A 1 203 ? -5.594 7.993 4.753 1.00 65.06 203 SER A C 1
ATOM 1641 O O . SER A 1 203 ? -5.146 8.108 3.616 1.00 65.06 203 SER A O 1
ATOM 1643 N N . PHE A 1 204 ? -6.481 7.040 5.039 1.00 68.12 204 PHE A N 1
ATOM 1644 C CA . PHE A 1 204 ? -6.951 6.098 4.002 1.00 68.12 204 PHE A CA 1
ATOM 1645 C C . PHE A 1 204 ? -7.831 6.779 2.949 1.00 68.12 204 PHE A C 1
ATOM 1647 O O . PHE A 1 204 ? -8.098 6.194 1.899 1.00 68.12 204 PHE A O 1
ATOM 1654 N N . GLY A 1 205 ? -8.272 8.013 3.231 1.00 68.06 205 GLY A N 1
ATOM 1655 C CA . GLY A 1 205 ? -9.197 8.799 2.424 1.00 68.06 205 GLY A CA 1
ATOM 1656 C C . GLY A 1 205 ? -10.369 7.955 1.939 1.00 68.06 205 GLY A C 1
ATOM 1657 O O . GLY A 1 205 ? -10.496 7.641 0.757 1.00 68.06 205 GLY A O 1
ATOM 1658 N N . LEU A 1 206 ? -11.236 7.597 2.883 1.00 73.75 206 LEU A N 1
ATOM 1659 C CA . LEU A 1 206 ? -12.389 6.714 2.688 1.00 73.75 206 LEU A CA 1
ATOM 1660 C C . LEU A 1 206 ? -13.617 7.480 2.165 1.00 73.75 206 LEU A C 1
ATOM 1662 O O . LEU A 1 206 ? -14.763 7.173 2.488 1.00 73.75 206 LEU A O 1
ATOM 1666 N N . THR A 1 207 ? -13.391 8.529 1.373 1.00 76.19 207 THR A N 1
ATOM 1667 C CA . THR A 1 207 ? -14.470 9.383 0.867 1.00 76.19 207 THR A CA 1
ATOM 1668 C C . THR A 1 207 ? -15.386 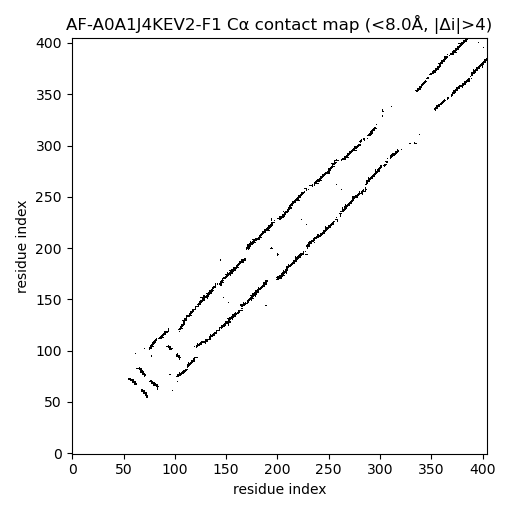8.584 -0.059 1.00 76.19 207 THR A C 1
ATOM 1670 O O . THR A 1 207 ? -14.951 8.140 -1.121 1.00 76.19 207 THR A O 1
ATOM 1673 N N . GLY A 1 208 ? -16.667 8.464 0.304 1.00 75.81 208 GLY A N 1
ATOM 1674 C CA . GLY A 1 208 ? -17.665 7.737 -0.491 1.00 75.81 208 GLY A CA 1
ATOM 1675 C C . GLY A 1 208 ? -17.529 6.215 -0.406 1.00 75.81 208 GLY A C 1
ATOM 1676 O O . GLY A 1 208 ? -17.834 5.531 -1.381 1.00 75.81 208 GLY A O 1
ATOM 1677 N N . VAL A 1 209 ? -17.035 5.705 0.726 1.00 79.12 209 VAL A N 1
ATOM 1678 C CA . VAL A 1 209 ? -16.916 4.273 1.028 1.00 79.12 209 VAL A CA 1
ATOM 1679 C C . VAL A 1 209 ? -17.948 3.874 2.086 1.00 79.12 209 VAL A C 1
ATOM 1681 O O . VAL A 1 209 ? -18.093 4.564 3.093 1.00 79.12 209 VAL A O 1
ATOM 1684 N N . ASN A 1 210 ? -18.626 2.740 1.888 1.00 81.44 210 ASN A N 1
ATOM 1685 C CA . ASN A 1 210 ? -19.592 2.175 2.838 1.00 81.44 210 ASN A CA 1
ATOM 1686 C C . ASN A 1 210 ? -18.991 0.974 3.596 1.00 81.44 210 ASN A C 1
ATOM 1688 O O . ASN A 1 210 ? -19.438 -0.162 3.424 1.00 81.44 210 ASN A O 1
ATOM 1692 N N . LEU A 1 211 ? -17.969 1.218 4.425 1.00 82.69 211 LEU A N 1
ATOM 1693 C CA . LEU A 1 211 ? -17.315 0.157 5.203 1.00 82.69 211 LEU A CA 1
ATOM 1694 C C . LEU A 1 211 ? -18.251 -0.414 6.263 1.00 82.69 211 LEU A C 1
ATOM 1696 O O . LEU A 1 211 ? -18.739 0.346 7.085 1.00 82.69 211 LEU A O 1
ATOM 1700 N N . LYS A 1 212 ? -18.392 -1.742 6.302 1.00 85.25 212 LYS A N 1
ATOM 1701 C CA . LYS A 1 212 ? -19.006 -2.483 7.414 1.00 85.25 212 LYS A CA 1
ATOM 1702 C C . LYS A 1 212 ? -17.963 -3.005 8.396 1.00 85.25 212 LYS A C 1
ATOM 1704 O O . LYS A 1 212 ? -18.188 -2.960 9.598 1.00 85.25 212 LYS A O 1
ATOM 1709 N N . PHE A 1 213 ? -16.836 -3.487 7.880 1.00 85.94 213 PHE A N 1
ATOM 1710 C CA . PHE A 1 213 ? -15.756 -4.085 8.655 1.00 85.94 213 PHE A CA 1
ATOM 1711 C C . PHE A 1 213 ? -14.461 -3.340 8.370 1.00 85.94 213 PHE A C 1
ATOM 1713 O O . PHE A 1 213 ? -14.065 -3.192 7.209 1.00 85.94 213 PHE A O 1
ATOM 1720 N N . LEU A 1 214 ? -13.800 -2.899 9.434 1.00 86.88 214 LEU A N 1
ATOM 1721 C CA . LEU A 1 214 ? -12.494 -2.266 9.360 1.00 86.88 214 LEU A CA 1
ATOM 1722 C C . LEU A 1 214 ? -11.570 -2.876 10.411 1.00 86.88 214 LEU A C 1
ATOM 1724 O O . LEU A 1 214 ? -11.842 -2.793 11.608 1.00 86.88 214 LEU A O 1
ATOM 1728 N N . ARG A 1 215 ? -10.469 -3.476 9.959 1.00 88.38 215 ARG A N 1
ATOM 1729 C CA . ARG A 1 215 ? -9.444 -4.053 10.832 1.00 88.38 215 ARG A CA 1
ATOM 1730 C C . ARG A 1 215 ? -8.087 -3.442 10.534 1.00 88.38 215 ARG A C 1
ATOM 1732 O O . ARG A 1 215 ? -7.654 -3.419 9.382 1.00 88.38 215 ARG A O 1
ATOM 1739 N N . LEU A 1 216 ? -7.425 -2.963 11.576 1.00 88.12 216 LEU A N 1
ATOM 1740 C CA . LEU A 1 216 ? -6.085 -2.402 11.517 1.00 88.12 216 LEU A CA 1
ATOM 1741 C C . LEU A 1 216 ? -5.157 -3.203 12.429 1.00 88.12 216 LEU A C 1
ATOM 1743 O O . LEU A 1 216 ? -5.323 -3.184 13.642 1.00 88.12 216 LEU A O 1
ATOM 1747 N N . TYR A 1 217 ? -4.160 -3.850 11.843 1.00 89.62 217 TYR A N 1
ATOM 1748 C CA . TYR A 1 217 ? -3.065 -4.527 12.522 1.00 89.62 217 TYR A CA 1
ATOM 1749 C C . TYR A 1 217 ? -1.807 -3.661 12.424 1.00 89.62 217 TYR A C 1
ATOM 1751 O O . TYR A 1 217 ? -1.437 -3.235 11.332 1.00 89.62 217 TYR A O 1
ATOM 1759 N N . VAL A 1 218 ? -1.145 -3.397 13.547 1.00 88.75 218 VAL A N 1
ATOM 1760 C CA . VAL A 1 218 ? 0.051 -2.551 13.644 1.00 88.75 218 VAL A CA 1
ATOM 1761 C C . VAL A 1 218 ? 1.167 -3.341 14.324 1.00 88.75 218 VAL A C 1
ATOM 1763 O O . VAL A 1 218 ? 1.110 -3.611 15.526 1.00 88.75 218 VAL A O 1
ATOM 1766 N N . GLU A 1 219 ? 2.211 -3.692 13.573 1.00 90.25 219 GLU A N 1
ATOM 1767 C CA . GLU A 1 219 ? 3.462 -4.247 14.109 1.00 90.25 219 GLU A CA 1
ATOM 1768 C C . GLU A 1 219 ? 4.330 -3.125 14.704 1.00 90.25 219 GLU A C 1
ATOM 1770 O O . GLU A 1 219 ? 5.390 -2.774 14.182 1.00 90.25 219 GLU A O 1
ATOM 1775 N N . GLY A 1 220 ? 3.847 -2.523 15.787 1.00 88.25 220 GLY A N 1
ATOM 1776 C CA . GLY A 1 220 ? 4.507 -1.426 16.477 1.00 88.25 220 GLY A CA 1
ATOM 1777 C C . GLY A 1 220 ? 3.565 -0.710 17.432 1.00 88.25 220 GLY A C 1
ATOM 1778 O O . GLY A 1 220 ? 2.684 -1.318 18.053 1.00 88.25 220 GLY A O 1
ATOM 1779 N N . LYS A 1 221 ? 3.779 0.596 17.554 1.00 87.50 221 LYS A N 1
ATOM 1780 C CA . LYS A 1 221 ? 2.949 1.516 18.329 1.00 87.50 221 LYS A CA 1
ATOM 1781 C C . LYS A 1 221 ? 1.965 2.247 17.429 1.00 87.50 221 LYS A C 1
ATOM 1783 O O . LYS A 1 221 ? 2.305 2.638 16.319 1.00 87.50 221 LYS A O 1
ATOM 1788 N N . TYR A 1 222 ? 0.780 2.519 17.951 1.00 84.31 222 TYR A N 1
ATOM 1789 C CA . TYR A 1 222 ? -0.164 3.473 17.390 1.00 84.31 222 TYR A CA 1
ATOM 1790 C C . TYR A 1 222 ? -0.289 4.653 18.350 1.00 84.31 222 TYR A C 1
ATOM 1792 O O . TYR A 1 222 ? -0.694 4.471 19.496 1.00 84.31 222 TYR A O 1
ATOM 1800 N N . VAL A 1 223 ? 0.058 5.860 17.903 1.00 82.75 223 VAL A N 1
ATOM 1801 C CA . VAL A 1 223 ? -0.053 7.093 18.692 1.00 82.75 223 VAL A CA 1
ATOM 1802 C C . VAL A 1 223 ? -0.805 8.147 17.889 1.00 82.75 223 VAL A C 1
ATOM 1804 O O . VAL A 1 223 ? -0.367 8.526 16.807 1.00 82.75 223 VAL A O 1
ATOM 1807 N N . GLN A 1 224 ? -1.907 8.668 18.429 1.00 79.38 224 GLN A N 1
ATOM 1808 C CA . GLN A 1 224 ? -2.694 9.7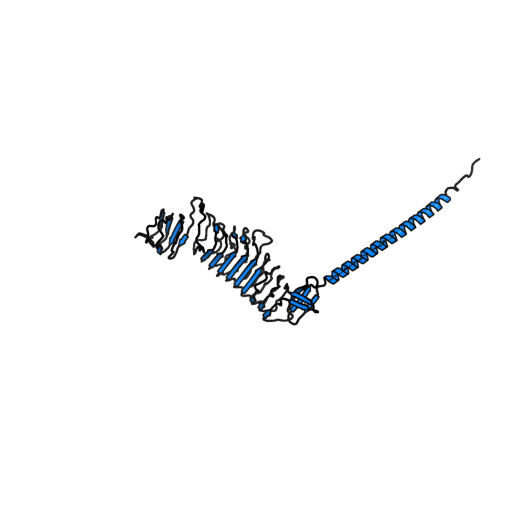31 17.803 1.00 79.38 224 GLN A CA 1
ATOM 1809 C C . GLN A 1 224 ? -2.816 10.958 18.709 1.00 79.38 224 GLN A C 1
ATOM 1811 O O . GLN A 1 224 ? -3.569 10.938 19.677 1.00 79.38 224 GLN A O 1
ATOM 1816 N N . ASN A 1 225 ? -2.135 12.062 18.371 1.00 72.94 225 ASN A N 1
ATOM 1817 C CA . ASN A 1 225 ? -2.284 13.342 19.085 1.00 72.94 225 ASN A CA 1
ATOM 1818 C C . ASN A 1 225 ? -2.801 14.504 18.236 1.00 72.94 225 ASN A C 1
ATOM 1820 O O . ASN A 1 225 ? -2.878 15.634 18.725 1.00 72.94 225 ASN A O 1
ATOM 1824 N N . THR A 1 226 ? -3.189 14.258 16.985 1.00 69.50 226 THR A N 1
ATOM 1825 C CA . THR A 1 226 ? -3.810 15.282 16.136 1.00 69.50 226 THR A CA 1
ATOM 1826 C C . THR A 1 226 ? -5.308 15.064 15.978 1.00 69.50 226 THR A C 1
ATOM 1828 O O . THR A 1 226 ? -5.828 13.959 16.129 1.00 69.50 226 THR A O 1
ATOM 1831 N N . ASP A 1 227 ? -6.007 16.149 15.639 1.00 60.09 227 ASP A N 1
ATOM 1832 C CA . ASP A 1 227 ? -7.430 16.119 15.276 1.00 60.09 227 ASP A CA 1
ATOM 1833 C C . ASP A 1 227 ? -7.664 15.453 13.903 1.00 60.09 227 ASP A C 1
ATOM 1835 O O . ASP A 1 227 ? -8.808 15.268 13.482 1.00 60.09 227 ASP A O 1
ATOM 1839 N N . ARG A 1 228 ? -6.587 15.114 13.178 1.00 56.31 228 ARG A N 1
ATOM 1840 C CA . ARG A 1 228 ? -6.657 14.366 11.926 1.00 56.31 228 ARG A CA 1
ATOM 1841 C C . ARG A 1 228 ? -6.690 12.885 12.248 1.00 56.31 228 ARG A C 1
ATOM 1843 O O . ARG A 1 228 ? -5.746 12.316 12.785 1.00 56.31 228 ARG A O 1
ATOM 1850 N N . LEU A 1 229 ? -7.811 12.276 11.904 1.00 56.78 229 LEU A N 1
ATOM 1851 C CA . LEU A 1 229 ? -7.999 10.848 12.046 1.00 56.78 229 LEU A CA 1
ATOM 1852 C C . LEU A 1 229 ? -7.111 10.108 11.051 1.00 56.78 229 LEU A C 1
ATOM 1854 O O . LEU A 1 229 ? -7.006 10.500 9.887 1.00 56.78 229 LEU A O 1
ATOM 1858 N N . PHE A 1 230 ? -6.587 8.966 11.486 1.00 59.09 230 PHE A N 1
ATOM 1859 C CA . PHE A 1 230 ? -6.062 7.935 10.590 1.00 59.09 230 PHE A CA 1
ATOM 1860 C C . PHE A 1 230 ? -7.123 7.547 9.533 1.00 59.09 230 PHE A C 1
ATOM 1862 O O . PHE A 1 230 ? -6.822 7.331 8.362 1.00 59.09 230 PHE A O 1
ATOM 1869 N N . PHE A 1 231 ? -8.407 7.600 9.906 1.00 62.84 231 PHE A N 1
ATOM 1870 C CA . PHE A 1 231 ? -9.550 7.445 9.008 1.00 62.84 231 PHE A CA 1
ATOM 1871 C C . PHE A 1 231 ? -10.247 8.787 8.757 1.00 62.84 231 PHE A C 1
ATOM 1873 O O . PHE A 1 231 ? -11.321 9.048 9.297 1.00 62.84 231 PHE A O 1
ATOM 1880 N N . ASP A 1 232 ? -9.647 9.659 7.938 1.00 55.78 232 ASP A N 1
ATOM 1881 C CA . ASP A 1 232 ? -10.355 10.838 7.419 1.00 55.78 232 ASP A CA 1
ATOM 1882 C C . ASP A 1 232 ? -11.500 10.363 6.506 1.00 55.78 232 ASP A C 1
ATOM 1884 O O . ASP A 1 232 ? -11.320 9.968 5.347 1.00 55.78 232 ASP A O 1
ATOM 1888 N N . THR A 1 233 ? -12.681 10.274 7.105 1.00 51.59 233 THR A N 1
ATOM 1889 C CA . THR A 1 233 ? -13.906 9.742 6.523 1.00 51.59 233 THR A CA 1
ATOM 1890 C C . THR A 1 233 ? -14.804 10.919 6.195 1.00 51.59 233 THR A C 1
ATOM 1892 O O . THR A 1 233 ? -15.675 11.278 6.968 1.00 51.59 233 THR A O 1
ATOM 1895 N N . ASN A 1 234 ? -14.639 11.530 5.022 1.00 50.56 234 ASN A N 1
ATOM 1896 C CA . ASN A 1 234 ? -15.670 12.423 4.473 1.00 50.56 234 ASN A CA 1
ATOM 1897 C C . ASN A 1 234 ? -17.045 11.698 4.571 1.00 50.56 234 ASN A C 1
ATOM 1899 O O . ASN A 1 234 ? -17.075 10.485 4.348 1.00 50.56 234 ASN A O 1
ATOM 1903 N N . PRO A 1 235 ? -18.158 12.376 4.913 1.00 47.34 235 PRO A N 1
ATOM 1904 C CA . PRO A 1 235 ? -19.208 11.947 5.854 1.00 47.34 235 PRO A CA 1
ATOM 1905 C C . PRO A 1 235 ? -20.163 10.847 5.345 1.00 47.34 235 PRO A C 1
ATOM 1907 O O . PRO A 1 235 ? -21.376 10.955 5.488 1.00 47.34 235 PRO A O 1
ATOM 1910 N N . GLN A 1 236 ? -19.651 9.791 4.716 1.00 52.47 236 GLN A N 1
ATOM 1911 C CA . GLN A 1 236 ? -20.456 8.714 4.133 1.00 52.47 236 GLN A CA 1
ATOM 1912 C C . GLN A 1 236 ? -20.143 7.317 4.675 1.00 52.47 236 GLN A C 1
ATOM 1914 O O . GLN A 1 236 ? -20.699 6.352 4.157 1.00 52.47 236 GLN A O 1
ATOM 1919 N N . VAL A 1 237 ? -19.345 7.178 5.743 1.00 56.84 237 VAL A N 1
ATOM 1920 C CA . VAL A 1 237 ? -19.322 5.908 6.492 1.00 56.84 237 VAL A CA 1
ATOM 1921 C C . VAL A 1 237 ? -20.622 5.818 7.286 1.00 56.84 237 VAL A C 1
ATOM 1923 O O . VAL A 1 237 ? -20.717 6.234 8.435 1.00 56.84 237 VAL A O 1
ATOM 1926 N N . ASN A 1 238 ? -21.671 5.344 6.618 1.00 56.03 238 ASN A N 1
ATOM 1927 C CA . ASN A 1 238 ? -23.028 5.362 7.154 1.00 56.03 238 ASN A CA 1
ATOM 1928 C C . ASN A 1 238 ? -23.226 4.362 8.302 1.00 56.03 238 ASN A C 1
ATOM 1930 O O . ASN A 1 238 ? -24.149 4.549 9.094 1.00 56.03 238 ASN A O 1
ATOM 1934 N N . PHE A 1 239 ? -22.411 3.302 8.373 1.00 63.88 239 PHE A N 1
ATOM 1935 C CA . PHE A 1 239 ? -22.640 2.172 9.271 1.00 63.88 239 PHE A CA 1
ATOM 1936 C C . PHE A 1 239 ? -21.403 1.282 9.411 1.00 63.88 239 PHE A C 1
ATOM 1938 O O . PHE A 1 239 ? -21.027 0.662 8.425 1.00 63.88 239 PHE A O 1
ATOM 1945 N N . LEU A 1 240 ? -20.820 1.173 10.608 1.00 71.88 240 LEU A N 1
ATOM 1946 C CA . LEU A 1 240 ? -19.673 0.298 10.875 1.00 71.88 240 LEU A CA 1
ATOM 1947 C C . LEU A 1 240 ? -20.120 -0.833 11.817 1.00 71.88 240 LEU A C 1
ATOM 1949 O O . LEU A 1 240 ? -20.463 -0.597 12.972 1.00 71.88 240 LEU A O 1
ATOM 1953 N N . GLU A 1 241 ? -20.174 -2.068 11.324 1.00 79.62 241 GLU A N 1
ATOM 1954 C CA . GLU A 1 241 ? -20.538 -3.236 12.142 1.00 79.62 241 GLU A CA 1
ATOM 1955 C C . GLU A 1 241 ? -19.413 -3.569 13.123 1.00 79.62 241 GLU A C 1
ATOM 1957 O O . GLU A 1 241 ? -19.662 -3.788 14.307 1.00 79.62 241 GLU A O 1
ATOM 1962 N N . GLU A 1 242 ? -18.173 -3.550 12.638 1.00 79.69 242 GLU A N 1
ATOM 1963 C CA . GLU A 1 242 ? -17.002 -3.942 13.411 1.00 79.69 242 GLU A CA 1
ATOM 1964 C C . GLU A 1 242 ? -15.813 -3.030 13.098 1.00 79.69 242 GLU A C 1
ATOM 1966 O O . GLU A 1 242 ? -15.461 -2.809 11.931 1.00 79.69 242 GLU A O 1
ATOM 1971 N N . PHE A 1 243 ? -15.167 -2.539 14.153 1.00 82.38 243 PHE A N 1
ATOM 1972 C CA . PHE A 1 243 ? -13.915 -1.803 14.071 1.00 82.38 243 PHE A CA 1
ATOM 1973 C C . PHE A 1 243 ? -12.902 -2.375 15.056 1.00 82.38 243 PHE A C 1
ATOM 1975 O O . PHE A 1 243 ? -13.093 -2.274 16.266 1.00 82.38 243 PHE A O 1
ATOM 1982 N N . ILE A 1 244 ? -11.834 -2.977 14.533 1.00 85.06 244 ILE A N 1
ATOM 1983 C CA . ILE A 1 244 ? -10.786 -3.611 15.339 1.00 85.06 244 ILE A CA 1
ATOM 1984 C C . ILE A 1 244 ? -9.456 -2.914 15.088 1.00 85.06 244 ILE A C 1
ATOM 1986 O O . ILE A 1 244 ? -9.040 -2.745 13.940 1.00 85.06 244 ILE A O 1
ATOM 1990 N N . ILE A 1 245 ? -8.765 -2.568 16.169 1.00 86.31 245 ILE A N 1
ATOM 1991 C CA . ILE A 1 245 ? -7.371 -2.138 16.143 1.00 86.31 245 ILE A CA 1
ATOM 1992 C C . ILE A 1 245 ? -6.550 -3.126 16.967 1.00 86.31 245 ILE A C 1
ATOM 1994 O O . ILE A 1 245 ? -6.765 -3.261 18.168 1.00 86.31 245 ILE A O 1
ATOM 1998 N N . GLU A 1 246 ? -5.580 -3.784 16.342 1.00 88.44 246 GLU A N 1
ATOM 1999 C CA . GLU A 1 246 ? -4.597 -4.630 17.012 1.00 88.44 246 GLU A CA 1
ATOM 2000 C C . GLU A 1 246 ? -3.204 -4.012 16.871 1.00 88.44 246 GLU A C 1
ATOM 2002 O O . GLU A 1 246 ? -2.728 -3.791 15.763 1.00 88.44 246 GLU A O 1
ATOM 2007 N N . CYS A 1 247 ? -2.529 -3.737 17.983 1.00 87.25 247 CYS A N 1
ATOM 2008 C CA . CYS A 1 247 ? -1.155 -3.238 18.021 1.00 87.25 247 CYS A CA 1
ATOM 2009 C C . CYS A 1 247 ? -0.272 -4.227 18.788 1.00 87.25 247 CYS A C 1
ATOM 2011 O O . CYS A 1 247 ? -0.666 -4.731 19.838 1.00 87.25 247 CYS A O 1
ATOM 2013 N N . THR A 1 248 ? 0.946 -4.494 18.317 1.00 88.50 248 THR A N 1
ATOM 2014 C CA . THR A 1 248 ? 1.859 -5.404 19.036 1.00 88.50 248 THR A CA 1
ATOM 2015 C C . THR A 1 248 ? 2.489 -4.775 20.281 1.00 88.50 248 THR A C 1
ATOM 2017 O O . THR A 1 248 ? 2.971 -5.503 21.147 1.00 88.50 248 THR A O 1
ATOM 2020 N N . ASP A 1 249 ? 2.518 -3.441 20.373 1.00 87.44 249 ASP A N 1
ATOM 2021 C CA . ASP A 1 249 ? 3.083 -2.711 21.513 1.00 87.44 249 ASP A CA 1
ATOM 2022 C C . ASP A 1 249 ? 2.050 -1.766 22.152 1.00 87.44 249 ASP A C 1
ATOM 2024 O O . ASP A 1 249 ? 1.166 -2.207 22.883 1.00 87.44 249 ASP A O 1
ATOM 2028 N N . THR A 1 250 ? 2.127 -0.464 21.887 1.00 85.56 250 THR A N 1
ATOM 2029 C CA . THR A 1 250 ? 1.314 0.537 22.588 1.00 85.56 250 THR A CA 1
ATOM 2030 C C . THR A 1 250 ? 0.258 1.131 21.668 1.00 85.56 250 THR A C 1
ATOM 2032 O O . THR A 1 250 ? 0.585 1.560 20.567 1.00 85.56 250 THR A O 1
ATOM 2035 N N . PHE A 1 251 ? -0.980 1.230 22.139 1.00 85.88 251 PHE A N 1
ATOM 2036 C CA . PHE A 1 251 ? -2.009 2.095 21.578 1.00 85.88 251 PHE A CA 1
ATOM 2037 C C . PHE A 1 251 ? -2.171 3.326 22.473 1.00 85.88 251 PHE A C 1
ATOM 2039 O O . PHE A 1 251 ? -2.453 3.189 23.659 1.00 85.88 251 PHE A O 1
ATOM 2046 N N . ALA A 1 252 ? -2.018 4.525 21.923 1.00 83.19 252 ALA A N 1
ATOM 2047 C CA . ALA A 1 252 ? -2.218 5.773 22.642 1.00 83.19 252 ALA A CA 1
ATOM 2048 C C . ALA A 1 252 ? -3.008 6.773 21.797 1.00 83.19 252 ALA A C 1
ATOM 2050 O O . ALA A 1 252 ? -2.694 6.997 20.628 1.00 83.19 252 ALA A O 1
ATOM 2051 N N . THR A 1 253 ? -3.996 7.434 22.390 1.00 80.62 253 THR A N 1
ATOM 2052 C CA . THR A 1 253 ? -4.659 8.568 21.741 1.00 80.62 253 THR A CA 1
ATOM 2053 C C . THR A 1 253 ? -4.879 9.715 22.717 1.00 80.62 253 THR A C 1
ATOM 2055 O O . THR A 1 253 ? -5.375 9.512 23.823 1.00 80.62 253 THR A O 1
ATOM 2058 N N . SER A 1 254 ? -4.516 10.934 22.309 1.00 75.31 254 SER A N 1
ATOM 2059 C CA . SER A 1 254 ? -4.859 12.174 23.016 1.00 75.31 254 SER A CA 1
ATOM 2060 C C . SER A 1 254 ? -6.035 12.929 22.398 1.00 75.31 254 SER A C 1
ATOM 2062 O O . SER A 1 254 ? -6.440 13.972 22.918 1.00 75.31 254 SER A O 1
ATOM 2064 N N . LYS A 1 255 ? -6.641 12.379 21.340 1.00 73.69 255 LYS A N 1
ATOM 2065 C CA . LYS A 1 255 ? -7.799 12.945 20.640 1.00 73.69 255 LYS A CA 1
ATOM 2066 C C . LYS A 1 255 ? -8.897 11.897 20.398 1.00 73.69 255 LYS A C 1
ATOM 2068 O O . LYS A 1 255 ? -8.630 10.699 20.497 1.00 73.69 255 LYS A O 1
ATOM 2073 N N . PRO A 1 256 ? -10.133 12.322 20.082 1.00 67.69 256 PRO A N 1
ATOM 2074 C CA . PRO A 1 256 ? -11.181 11.402 19.659 1.00 67.69 256 PRO A CA 1
ATOM 2075 C C . PRO A 1 256 ? -10.746 10.549 18.459 1.00 67.69 256 PRO A C 1
ATOM 2077 O O . PRO A 1 256 ? -10.196 11.076 17.489 1.00 67.69 256 PRO A O 1
ATOM 2080 N N . LEU A 1 257 ? -11.034 9.244 18.496 1.00 68.25 257 LEU A N 1
ATOM 2081 C CA . LEU A 1 257 ? -10.778 8.329 17.371 1.00 68.25 257 LEU A CA 1
ATOM 2082 C C . LEU A 1 257 ? -11.691 8.590 16.170 1.00 68.25 257 LEU A C 1
ATOM 2084 O O . LEU A 1 257 ? -11.364 8.214 15.047 1.00 68.25 257 LEU A O 1
ATOM 2088 N N . PHE A 1 258 ? -12.814 9.267 16.407 1.00 65.12 258 PHE A N 1
ATOM 2089 C CA . PHE A 1 258 ? -13.725 9.751 15.379 1.00 65.12 258 PHE A CA 1
ATOM 2090 C C . PHE A 1 258 ? -13.916 11.260 15.541 1.00 65.12 258 PHE A C 1
ATOM 2092 O O . PHE A 1 258 ? -14.047 11.771 16.650 1.00 65.12 258 PHE A O 1
ATOM 2099 N N . SER A 1 259 ? -13.928 12.005 14.445 1.00 61.19 259 SER A N 1
ATOM 2100 C CA . SER A 1 259 ? -14.148 13.452 14.467 1.00 61.19 259 SER A CA 1
ATOM 2101 C C . SER A 1 259 ? -15.640 13.733 14.598 1.00 61.19 259 SER A C 1
ATOM 2103 O O . SER A 1 259 ? -16.466 12.998 14.062 1.00 61.19 259 SER A O 1
ATOM 2105 N N . TYR A 1 260 ? -15.997 14.842 15.247 1.00 49.66 260 TYR A N 1
ATOM 2106 C CA . TYR A 1 260 ? -17.386 15.280 15.414 1.00 49.66 260 TYR A CA 1
ATOM 2107 C C . TYR A 1 260 ? -18.156 15.440 14.093 1.00 49.66 260 TYR A C 1
ATOM 2109 O O . TYR A 1 260 ? -19.373 15.277 14.086 1.00 49.66 260 TYR A O 1
ATOM 2117 N N . ASN A 1 261 ? -17.463 15.731 12.986 1.00 51.03 261 ASN A N 1
ATOM 2118 C CA . ASN A 1 261 ? -18.069 15.865 11.654 1.00 51.03 261 ASN A CA 1
ATOM 2119 C C . ASN A 1 261 ? -18.212 14.529 10.908 1.00 51.03 261 ASN A C 1
ATOM 2121 O O . ASN A 1 261 ? -18.831 14.484 9.848 1.00 51.03 261 ASN A O 1
ATOM 2125 N N . TYR A 1 262 ? -17.623 13.461 11.444 1.00 54.50 262 TYR A N 1
ATOM 2126 C CA . TYR A 1 262 ? -17.422 12.179 10.771 1.00 54.50 262 TYR A CA 1
ATOM 2127 C C . TYR A 1 262 ? -17.864 11.024 11.671 1.00 54.50 262 TYR A C 1
ATOM 2129 O O . TYR A 1 262 ? -17.156 10.034 11.854 1.00 54.50 262 TYR A O 1
ATOM 2137 N N . LYS A 1 263 ? -19.039 11.187 12.283 1.00 54.12 263 LYS A N 1
ATOM 2138 C CA . LYS A 1 263 ? -19.640 10.159 13.124 1.00 54.12 263 LYS A CA 1
ATOM 2139 C C . LYS A 1 263 ? -20.212 9.051 12.237 1.00 54.12 263 LYS A C 1
ATOM 2141 O O . LYS A 1 263 ? -21.078 9.362 11.414 1.00 54.12 263 LYS A O 1
ATOM 2146 N N . PRO A 1 264 ? -19.800 7.780 12.392 1.00 54.84 264 PRO A N 1
ATOM 2147 C CA . PRO A 1 264 ? -20.642 6.694 11.911 1.00 54.84 264 PRO A CA 1
ATOM 2148 C C . PRO A 1 264 ? -21.991 6.793 12.636 1.00 54.84 264 PRO A C 1
ATOM 2150 O O . PRO A 1 264 ? -22.016 7.064 13.836 1.00 54.84 264 PRO A O 1
ATOM 2153 N N . ASN A 1 265 ? -23.112 6.601 11.928 1.00 51.91 265 ASN A N 1
ATOM 2154 C CA . ASN A 1 265 ? -24.433 6.670 12.575 1.00 51.91 265 ASN A CA 1
ATOM 2155 C C . ASN A 1 265 ? -24.555 5.637 13.703 1.00 51.91 265 ASN A C 1
ATOM 2157 O O . ASN A 1 265 ? -25.263 5.882 14.670 1.00 51.91 265 ASN A O 1
ATOM 2161 N N . VAL A 1 266 ? -23.873 4.494 13.559 1.00 53.69 266 VAL A N 1
ATOM 2162 C CA . VAL A 1 266 ? -23.745 3.449 14.574 1.00 53.69 266 VAL A CA 1
ATOM 2163 C C . VAL A 1 266 ? -22.423 2.701 14.363 1.00 53.69 266 VAL A C 1
ATOM 2165 O O . VAL A 1 266 ? -22.126 2.304 13.231 1.00 53.69 266 VAL A O 1
ATOM 2168 N N . ALA A 1 267 ? -21.664 2.483 15.443 1.00 58.06 267 ALA A N 1
ATOM 2169 C CA . ALA A 1 267 ? -20.639 1.443 15.518 1.00 58.06 267 ALA A CA 1
ATOM 2170 C C . ALA A 1 267 ? -21.137 0.321 16.449 1.00 58.06 267 ALA A C 1
ATOM 2172 O O . ALA A 1 267 ? -21.394 0.572 17.629 1.00 58.06 267 ALA A O 1
ATOM 2173 N N . TYR A 1 268 ? -21.331 -0.899 15.935 1.00 57.75 268 TYR A N 1
ATOM 2174 C CA . TYR A 1 268 ? -21.885 -1.988 16.758 1.00 57.75 268 TYR A CA 1
ATOM 2175 C C . TYR A 1 268 ? -20.845 -2.585 17.698 1.00 57.75 268 TYR A C 1
ATOM 2177 O O . TYR A 1 268 ? -21.119 -2.695 18.889 1.00 57.75 268 TYR A O 1
ATOM 2185 N N . ALA A 1 269 ? -19.668 -2.930 17.178 1.00 66.00 269 ALA A N 1
ATOM 2186 C CA . ALA A 1 269 ? -18.578 -3.490 17.962 1.00 66.00 269 ALA A CA 1
ATOM 2187 C C . ALA A 1 269 ? -17.271 -2.739 17.705 1.00 66.00 269 ALA A C 1
ATOM 2189 O O . ALA A 1 269 ? -16.801 -2.647 16.568 1.00 66.00 269 ALA A O 1
ATOM 2190 N N . PHE A 1 270 ? -16.678 -2.218 18.775 1.00 74.19 270 PHE A N 1
ATOM 2191 C CA . PHE A 1 270 ? -15.353 -1.615 18.753 1.00 74.19 270 PHE A CA 1
ATOM 2192 C C . PHE A 1 270 ? -14.397 -2.428 19.619 1.00 74.19 270 PHE A C 1
ATOM 2194 O O . PHE A 1 270 ? -14.702 -2.678 20.780 1.00 74.19 270 PHE A O 1
ATOM 2201 N N . GLN A 1 271 ? -13.249 -2.831 19.076 1.00 79.81 271 GLN A N 1
ATOM 2202 C CA . GLN A 1 271 ? -12.241 -3.588 19.812 1.00 79.81 271 GLN A CA 1
ATOM 2203 C C . GLN A 1 271 ? -10.853 -2.960 19.661 1.00 79.81 271 GLN A C 1
ATOM 2205 O O . GLN A 1 271 ? -10.403 -2.689 18.548 1.00 79.81 271 GLN A O 1
ATOM 2210 N N . ILE A 1 272 ? -10.149 -2.775 20.778 1.00 80.25 272 ILE A N 1
ATOM 2211 C CA . ILE A 1 272 ? -8.723 -2.432 20.790 1.00 80.25 272 ILE A CA 1
ATOM 2212 C C . ILE A 1 272 ? -7.970 -3.545 21.497 1.00 80.25 272 ILE A C 1
ATOM 2214 O O . ILE A 1 272 ? -8.271 -3.878 22.641 1.00 80.25 272 ILE A O 1
ATOM 2218 N N . LYS A 1 273 ? -6.942 -4.069 20.841 1.00 80.81 273 LYS A N 1
ATOM 2219 C CA . LYS A 1 273 ? -6.018 -5.035 21.412 1.00 80.81 273 LYS A CA 1
ATOM 2220 C C . LYS A 1 273 ? -4.601 -4.499 21.314 1.00 80.81 273 LYS A C 1
ATOM 2222 O O . LYS A 1 273 ? -4.102 -4.269 20.218 1.00 80.81 273 LYS A O 1
ATOM 2227 N N . ALA A 1 274 ? -3.945 -4.285 22.443 1.00 79.62 274 ALA A N 1
ATOM 2228 C CA . ALA A 1 274 ? -2.560 -3.826 22.479 1.00 79.62 274 ALA A CA 1
ATOM 2229 C C . ALA A 1 274 ? -1.859 -4.363 23.722 1.00 79.62 274 ALA A C 1
ATOM 2231 O O . ALA A 1 274 ? -2.513 -4.793 24.660 1.00 79.62 274 ALA A O 1
ATOM 2232 N N . LYS A 1 275 ? -0.529 -4.313 23.781 1.00 75.12 275 LYS A N 1
ATOM 2233 C CA . LYS A 1 275 ? 0.180 -4.605 25.033 1.00 75.12 275 LYS A CA 1
ATOM 2234 C C . LYS A 1 275 ? -0.120 -3.533 26.087 1.00 75.12 275 LYS A C 1
ATOM 2236 O O . LYS A 1 275 ? -0.377 -3.851 27.243 1.00 75.12 275 LYS A O 1
ATOM 2241 N N . SER A 1 276 ? -0.117 -2.264 25.679 1.00 72.06 276 SER A N 1
ATOM 2242 C CA . SER A 1 276 ? -0.474 -1.121 26.528 1.00 72.06 276 SER A CA 1
ATOM 2243 C C . SER A 1 276 ? -1.492 -0.232 25.823 1.00 72.06 276 SER A C 1
ATOM 2245 O O . SER A 1 276 ? -1.286 0.110 24.662 1.00 72.06 276 SER A O 1
ATOM 2247 N N . ILE A 1 277 ? -2.556 0.178 26.512 1.00 77.44 277 ILE A N 1
ATOM 2248 C CA . ILE A 1 277 ? -3.562 1.125 26.010 1.00 77.44 277 ILE A CA 1
ATOM 2249 C C . ILE A 1 277 ? -3.525 2.390 26.870 1.00 77.44 277 ILE A C 1
ATOM 2251 O O . ILE A 1 277 ? -3.644 2.303 28.085 1.00 77.44 277 ILE A O 1
ATOM 2255 N N . THR A 1 278 ? -3.410 3.561 26.246 1.00 79.12 278 THR A N 1
ATOM 2256 C CA . THR A 1 278 ? -3.541 4.874 26.890 1.00 79.12 278 THR A CA 1
ATOM 2257 C C . THR A 1 278 ? -4.608 5.683 26.162 1.00 79.12 278 THR A C 1
ATOM 2259 O O . THR A 1 278 ? -4.443 6.052 24.998 1.00 79.12 278 THR A O 1
ATOM 2262 N N . LEU A 1 279 ? -5.721 5.966 26.830 1.00 77.62 279 LEU A N 1
ATOM 2263 C CA . LEU A 1 279 ? -6.797 6.782 26.260 1.00 77.62 279 LEU A CA 1
ATOM 2264 C C . LEU A 1 279 ? -6.730 8.207 26.815 1.00 77.62 279 LEU A C 1
ATOM 2266 O O . LEU A 1 279 ? -6.163 8.445 27.873 1.00 77.62 279 LEU A O 1
ATOM 2270 N N . CYS A 1 280 ? -7.320 9.176 26.121 1.00 72.62 280 CYS A N 1
ATOM 2271 C CA . CYS A 1 280 ? -7.618 10.484 26.697 1.00 72.62 280 CYS A CA 1
ATOM 2272 C C . CYS A 1 280 ? -9.095 10.609 27.037 1.00 72.62 280 CYS A C 1
ATOM 2274 O O . CYS A 1 280 ? -9.913 9.810 26.581 1.00 72.62 280 CYS A O 1
ATOM 2276 N N . LYS A 1 281 ? -9.434 11.669 27.777 1.00 63.31 281 LYS A N 1
ATOM 2277 C CA . LYS A 1 281 ? -10.795 12.001 28.202 1.00 63.31 281 LYS A CA 1
ATOM 2278 C C . LYS A 1 281 ? -11.852 11.836 27.109 1.00 63.31 281 LYS A C 1
ATOM 2280 O O . LYS A 1 281 ? -12.921 11.299 27.372 1.00 63.31 281 LYS A O 1
ATOM 2285 N N . ASP A 1 282 ? -11.529 12.298 25.904 1.00 66.56 282 ASP A N 1
ATOM 2286 C CA . ASP A 1 282 ? -12.455 12.396 24.778 1.00 66.56 282 ASP A CA 1
ATOM 2287 C C . ASP A 1 282 ? -12.220 11.316 23.712 1.00 66.56 282 ASP A C 1
ATOM 2289 O O . ASP A 1 282 ? -12.784 11.394 22.623 1.00 66.56 282 ASP A O 1
ATOM 2293 N N . ALA A 1 283 ? -11.390 10.302 23.986 1.00 65.44 283 ALA A N 1
ATOM 2294 C CA . ALA A 1 283 ? -10.981 9.319 22.979 1.00 65.44 283 ALA A CA 1
ATOM 2295 C C . ALA A 1 283 ? -12.173 8.623 22.295 1.00 65.44 283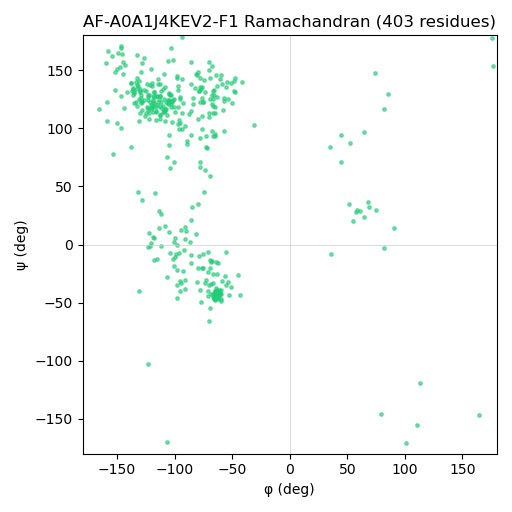 ALA A C 1
ATOM 2297 O O . ALA A 1 283 ? -12.115 8.344 21.096 1.00 65.44 283 ALA A O 1
ATOM 2298 N N . LEU A 1 284 ? -13.255 8.386 23.048 1.00 66.38 284 LEU A N 1
ATOM 2299 C CA . LEU A 1 284 ? -14.452 7.659 22.609 1.00 66.38 284 LEU A CA 1
ATOM 2300 C C . LEU A 1 284 ? -15.730 8.519 22.625 1.00 66.38 284 LEU A C 1
ATOM 2302 O O . LEU A 1 284 ? -16.815 8.000 22.392 1.00 66.38 284 LEU A O 1
ATOM 2306 N N . SER A 1 285 ? -15.639 9.825 22.900 1.00 57.56 285 SER A N 1
ATOM 2307 C CA . SER A 1 285 ? -16.821 10.675 23.148 1.00 57.56 285 SER A CA 1
ATOM 2308 C C . SER A 1 285 ? -17.620 11.040 21.889 1.00 57.56 285 SER A C 1
ATOM 2310 O O . SER A 1 285 ? -18.705 11.619 21.972 1.00 57.56 285 SER A O 1
ATOM 2312 N N . SER A 1 286 ? -17.102 10.720 20.704 1.00 57.88 286 SER A N 1
ATOM 2313 C CA . SER A 1 286 ? -17.646 11.182 19.431 1.00 57.88 286 SER A CA 1
ATOM 2314 C C . SER A 1 286 ? -18.534 10.179 18.695 1.00 57.88 286 SER A C 1
ATOM 2316 O O . SER A 1 286 ? -19.208 10.612 17.762 1.00 57.88 286 SER A O 1
ATOM 2318 N N . ALA A 1 287 ? -18.613 8.908 19.099 1.00 58.44 287 ALA A N 1
ATOM 2319 C CA . ALA A 1 287 ? -19.447 7.905 18.430 1.00 58.44 287 ALA A CA 1
ATOM 2320 C C . ALA A 1 287 ? -20.361 7.149 19.408 1.00 58.44 287 ALA A C 1
ATOM 2322 O O . ALA A 1 287 ? -20.006 6.937 20.566 1.00 58.44 287 ALA A O 1
ATOM 2323 N N . ASP A 1 288 ? -21.533 6.737 18.917 1.00 57.00 288 ASP A N 1
ATOM 2324 C CA . ASP A 1 288 ? -22.468 5.889 19.656 1.00 57.00 288 ASP A CA 1
ATOM 2325 C C . ASP A 1 288 ? -22.073 4.422 19.438 1.00 57.00 288 ASP A C 1
ATOM 2327 O O . ASP A 1 288 ? -22.414 3.791 18.429 1.00 57.00 288 ASP A O 1
ATOM 2331 N N . PHE A 1 289 ? -21.279 3.901 20.371 1.00 57.88 289 PHE A N 1
ATOM 2332 C CA . PHE A 1 289 ? -20.871 2.499 20.399 1.00 57.88 289 PHE A CA 1
ATOM 2333 C C . PHE A 1 289 ? -21.927 1.657 21.118 1.00 57.88 289 PHE A C 1
ATOM 2335 O O . PHE A 1 289 ? -22.446 2.078 22.149 1.00 57.88 289 PHE A O 1
ATOM 2342 N N . HIS A 1 290 ? -22.239 0.470 20.591 1.00 56.69 290 HIS A N 1
ATOM 2343 C CA . HIS A 1 290 ? -23.102 -0.498 21.287 1.00 56.69 290 HIS A CA 1
ATOM 2344 C C . HIS A 1 290 ? -22.302 -1.469 22.165 1.00 56.69 290 HIS A C 1
ATOM 2346 O O . HIS A 1 290 ? -22.803 -1.943 23.183 1.00 56.69 290 HIS A O 1
ATOM 2352 N N . SER A 1 291 ? -21.064 -1.776 21.774 1.00 56.97 291 SER A N 1
ATOM 2353 C CA . SER A 1 291 ? -20.105 -2.523 22.580 1.00 56.97 291 SER A CA 1
ATOM 2354 C C . SER A 1 291 ? -18.681 -2.020 22.344 1.00 56.97 291 SER A C 1
ATOM 2356 O O . SER A 1 291 ? -18.329 -1.572 21.248 1.00 56.97 291 SER A O 1
ATOM 2358 N N . ILE A 1 292 ? -17.871 -2.070 23.402 1.00 63.19 292 ILE A N 1
ATOM 2359 C CA . ILE A 1 292 ? -16.466 -1.664 23.397 1.00 63.19 292 ILE A CA 1
ATOM 2360 C C . ILE A 1 292 ? -15.695 -2.750 24.135 1.00 63.19 292 ILE A C 1
ATOM 2362 O O . ILE A 1 292 ? -15.980 -2.988 25.298 1.00 63.19 292 ILE A O 1
ATOM 2366 N N . ASP A 1 293 ? -14.719 -3.369 23.484 1.00 65.50 293 ASP A N 1
ATOM 2367 C CA . ASP A 1 293 ? -13.843 -4.376 24.074 1.00 65.50 293 ASP A CA 1
ATOM 2368 C C . ASP A 1 293 ? -12.388 -3.879 24.057 1.00 65.50 293 ASP A C 1
ATOM 2370 O O . ASP A 1 293 ? -11.839 -3.535 23.010 1.00 65.50 293 ASP A O 1
ATOM 2374 N N . LEU A 1 294 ? -11.760 -3.795 25.228 1.00 67.75 294 LEU A N 1
ATOM 2375 C CA . LEU A 1 294 ? -10.375 -3.347 25.387 1.00 67.75 294 LEU A CA 1
ATOM 2376 C C . LEU A 1 294 ? -9.551 -4.483 25.990 1.00 67.75 294 LEU A C 1
ATOM 2378 O O . LEU A 1 294 ? -9.748 -4.841 27.150 1.00 67.75 294 LEU A O 1
ATOM 2382 N N . ILE A 1 295 ? -8.607 -5.012 25.214 1.00 69.69 295 ILE A N 1
ATOM 2383 C CA . ILE A 1 295 ? -7.772 -6.158 25.579 1.00 69.69 295 ILE A CA 1
ATOM 2384 C C . ILE A 1 295 ? -6.312 -5.702 25.664 1.00 69.69 295 ILE A C 1
ATOM 2386 O O . ILE A 1 295 ? -5.676 -5.455 24.637 1.00 69.69 295 ILE A O 1
ATOM 2390 N N . ALA A 1 296 ? -5.763 -5.601 26.877 1.00 63.09 296 ALA A N 1
ATOM 2391 C CA . ALA A 1 296 ? -4.355 -5.255 27.080 1.00 63.09 296 ALA A CA 1
ATOM 2392 C C . ALA A 1 296 ? -3.761 -5.777 28.391 1.00 63.09 296 ALA A C 1
ATOM 2394 O O . ALA A 1 296 ? -4.500 -6.085 29.327 1.00 63.09 296 ALA A O 1
ATOM 2395 N N . ASP A 1 297 ? -2.423 -5.823 28.460 1.00 53.03 297 ASP A N 1
ATOM 2396 C CA . ASP A 1 297 ? -1.692 -6.105 29.706 1.00 53.03 297 ASP A CA 1
ATOM 2397 C C . ASP A 1 297 ? -1.807 -4.912 30.668 1.00 53.03 297 ASP A C 1
ATOM 2399 O O . ASP A 1 297 ? -1.992 -5.083 31.872 1.00 53.03 297 ASP A O 1
ATOM 2403 N N . THR A 1 298 ? -1.724 -3.695 30.118 1.00 48.06 298 THR A N 1
ATOM 2404 C CA . THR A 1 298 ? -1.849 -2.438 30.862 1.00 48.06 298 THR A CA 1
ATOM 2405 C C . THR A 1 298 ? -2.851 -1.518 30.177 1.00 48.06 298 THR A C 1
ATOM 2407 O O . THR A 1 298 ? -2.760 -1.272 28.975 1.00 48.06 298 THR A O 1
ATOM 2410 N N . ILE A 1 299 ? -3.777 -0.955 30.953 1.00 68.06 299 ILE A N 1
ATOM 2411 C CA . ILE A 1 299 ? -4.733 0.055 30.494 1.00 68.06 299 ILE A CA 1
ATOM 2412 C C . ILE A 1 299 ? -4.591 1.287 31.394 1.00 68.06 299 ILE A C 1
ATOM 2414 O O . ILE A 1 299 ? -4.820 1.202 32.599 1.00 68.06 299 ILE A O 1
ATOM 2418 N N . ASP A 1 300 ? -4.211 2.418 30.805 1.00 64.81 300 ASP A N 1
ATOM 2419 C CA . ASP A 1 300 ? -4.169 3.733 31.440 1.00 64.81 300 ASP A CA 1
ATOM 2420 C C . ASP A 1 300 ? -5.334 4.586 30.917 1.00 64.81 300 ASP A C 1
ATOM 2422 O O . ASP A 1 300 ? -5.402 4.942 29.734 1.00 64.81 300 ASP A O 1
ATOM 2426 N N . ILE A 1 301 ? -6.291 4.862 31.803 1.00 61.56 301 ILE A N 1
ATOM 2427 C CA . ILE A 1 301 ? -7.481 5.665 31.520 1.00 61.56 301 ILE A CA 1
ATOM 2428 C C . ILE A 1 301 ? -7.426 6.904 32.424 1.00 61.56 301 ILE A C 1
ATOM 2430 O O . ILE A 1 301 ? -7.307 6.755 33.643 1.00 61.56 301 ILE A O 1
ATOM 2434 N N . PRO A 1 302 ? -7.547 8.127 31.873 1.00 53.94 302 PRO A N 1
ATOM 2435 C CA . PRO A 1 302 ? -7.533 9.349 32.659 1.00 53.94 302 PRO A CA 1
ATOM 2436 C C . PRO A 1 302 ? -8.672 9.352 33.670 1.00 53.94 302 PRO A C 1
ATOM 2438 O O . PRO A 1 302 ? -9.779 8.894 33.391 1.00 53.94 302 PRO A O 1
ATOM 2441 N N . THR A 1 303 ? -8.426 9.947 34.831 1.00 44.41 303 THR A N 1
ATOM 2442 C CA . THR A 1 303 ? -9.405 10.026 35.923 1.00 44.41 303 THR A CA 1
ATOM 2443 C C . THR A 1 303 ? -10.673 10.806 35.567 1.00 44.41 303 THR A C 1
ATOM 2445 O O . THR A 1 303 ? -11.673 10.690 36.269 1.00 44.41 303 THR A O 1
ATOM 2448 N N . ASP A 1 304 ? -10.662 11.585 34.485 1.00 44.47 304 ASP A N 1
ATOM 2449 C CA . ASP A 1 304 ? -11.802 12.350 33.988 1.00 44.47 304 ASP A CA 1
ATOM 2450 C C . ASP A 1 304 ? -12.412 11.795 32.690 1.00 44.47 304 ASP A C 1
ATOM 2452 O O . ASP A 1 304 ? -13.189 12.498 32.044 1.00 44.47 304 ASP A O 1
ATOM 2456 N N . PHE A 1 305 ? -12.091 10.547 32.326 1.00 42.12 305 PHE A N 1
ATOM 2457 C CA . PHE A 1 305 ? -12.636 9.849 31.162 1.00 42.12 305 PHE A CA 1
ATOM 2458 C C . PHE A 1 305 ? -14.166 9.765 31.196 1.00 42.12 305 PHE A C 1
ATOM 2460 O O . PHE A 1 305 ? -14.755 9.245 32.144 1.00 42.12 305 PHE A O 1
ATOM 2467 N N . ALA A 1 306 ? -14.811 10.271 30.143 1.00 44.09 306 ALA A N 1
ATOM 2468 C CA . ALA A 1 306 ? -16.261 10.266 29.998 1.00 44.09 306 ALA A CA 1
ATOM 2469 C C . ALA A 1 306 ? -16.643 9.551 28.697 1.00 44.09 306 ALA A C 1
ATOM 2471 O O . ALA A 1 306 ? -16.331 10.021 27.603 1.00 44.09 306 ALA A O 1
ATOM 2472 N N . VAL A 1 307 ? -17.346 8.424 28.812 1.00 47.50 307 VAL A N 1
ATOM 2473 C CA . VAL A 1 307 ? -17.985 7.754 27.670 1.00 47.50 307 VAL A CA 1
ATOM 2474 C C . VAL A 1 307 ? -19.448 8.175 27.628 1.00 47.50 307 VAL A C 1
ATOM 2476 O O . VAL A 1 307 ? -20.097 8.236 28.672 1.00 47.50 307 VAL A O 1
ATOM 2479 N N . ASN A 1 308 ? -19.970 8.485 26.439 1.00 43.22 308 ASN A N 1
ATOM 2480 C CA . ASN A 1 308 ? -21.383 8.815 26.274 1.00 43.22 308 ASN A CA 1
ATOM 2481 C C . ASN A 1 308 ? -22.236 7.584 26.648 1.00 43.22 308 ASN A C 1
ATOM 2483 O O . ASN A 1 308 ? -21.970 6.467 26.211 1.00 43.22 308 ASN A O 1
ATOM 2487 N N . THR A 1 309 ? -23.195 7.774 27.548 1.00 38.03 309 THR A N 1
ATOM 2488 C CA . THR A 1 309 ? -23.532 6.811 28.614 1.00 38.03 309 THR A CA 1
ATOM 2489 C C . THR A 1 309 ? -24.596 5.759 28.283 1.00 38.03 309 THR A C 1
ATOM 2491 O O . THR A 1 309 ? -25.082 5.106 29.202 1.00 38.03 309 THR A O 1
ATOM 2494 N N . GLU A 1 310 ? -25.014 5.587 27.027 1.00 35.09 310 GLU A N 1
ATOM 2495 C CA . GLU A 1 310 ? -26.238 4.811 26.759 1.00 35.09 310 GLU A CA 1
ATOM 2496 C C . GLU A 1 310 ? -26.034 3.310 26.482 1.00 35.09 310 GLU A C 1
ATOM 2498 O O . GLU A 1 310 ? -26.964 2.562 26.753 1.00 35.09 310 GLU A O 1
ATOM 2503 N N . ASN A 1 311 ? -24.858 2.819 26.049 1.00 31.08 311 ASN A N 1
ATOM 2504 C CA . ASN A 1 311 ? -24.646 1.382 25.759 1.00 31.08 311 ASN A CA 1
ATOM 2505 C C . ASN A 1 311 ? -23.173 0.927 25.910 1.00 31.08 311 ASN A C 1
ATOM 2507 O O . ASN A 1 311 ? -22.460 0.755 24.926 1.00 31.08 311 ASN A O 1
ATOM 2511 N N . LEU A 1 312 ? -22.689 0.722 27.139 1.00 36.59 312 LEU A N 1
ATOM 2512 C CA . LEU A 1 312 ? -21.317 0.250 27.398 1.00 36.59 312 LEU A CA 1
ATOM 2513 C C . LEU A 1 312 ? -21.328 -1.225 27.827 1.00 36.59 312 LEU A C 1
ATOM 2515 O O . LEU A 1 312 ? -22.000 -1.573 28.795 1.00 36.59 312 LEU A O 1
ATOM 2519 N N . ALA A 1 313 ? -20.581 -2.086 27.129 1.00 31.72 313 ALA A N 1
ATOM 2520 C CA . ALA A 1 313 ? -20.484 -3.515 27.430 1.00 31.72 313 ALA A CA 1
ATOM 2521 C C . ALA A 1 313 ? -19.020 -3.988 27.488 1.00 31.72 313 ALA A C 1
ATOM 2523 O O . ALA A 1 313 ? -18.412 -4.168 26.442 1.00 31.72 313 ALA A O 1
ATOM 2524 N N . GLY A 1 314 ? -18.527 -4.252 28.709 1.00 36.16 314 GLY A N 1
ATOM 2525 C CA . GLY A 1 314 ? -17.416 -5.169 29.028 1.00 36.16 314 GLY A CA 1
ATOM 2526 C C . GLY A 1 314 ? -15.974 -4.637 28.943 1.00 36.16 314 GLY A C 1
ATOM 2527 O O . GLY A 1 314 ? -15.546 -4.126 27.925 1.00 36.16 314 GLY A O 1
ATOM 2528 N N . PHE A 1 315 ? -15.183 -4.853 29.999 1.00 35.50 315 PHE A N 1
ATOM 2529 C CA . PHE A 1 315 ? -13.712 -4.851 29.944 1.00 35.50 315 PHE A CA 1
ATOM 2530 C C . PHE A 1 315 ? -13.249 -6.305 30.131 1.00 35.50 315 PHE A C 1
ATOM 2532 O O . PHE A 1 315 ? -13.632 -6.919 31.128 1.00 35.50 315 PHE A O 1
ATOM 2539 N N . TYR A 1 316 ? -12.452 -6.865 29.213 1.00 31.56 316 TYR A N 1
ATOM 2540 C CA . TYR A 1 316 ? -11.974 -8.252 29.297 1.00 31.56 316 TYR A CA 1
ATOM 2541 C C . TYR A 1 316 ? -10.440 -8.307 29.344 1.00 31.56 316 TYR A C 1
ATOM 2543 O O . TYR A 1 316 ? -9.753 -7.931 28.400 1.00 31.56 316 TYR A O 1
ATOM 2551 N N . THR A 1 317 ? -9.885 -8.819 30.445 1.00 32.69 317 THR A N 1
ATOM 2552 C CA . THR A 1 317 ? -8.436 -9.026 30.623 1.00 32.69 317 THR A CA 1
ATOM 2553 C C . THR A 1 317 ? -8.093 -10.511 30.480 1.00 32.69 317 THR A C 1
ATOM 2555 O O . THR A 1 317 ? -8.724 -11.350 31.120 1.00 32.69 317 THR A O 1
ATOM 2558 N N . SER A 1 318 ? -7.100 -10.864 29.658 1.00 28.38 318 SER A N 1
ATOM 2559 C CA . SER A 1 318 ? -6.831 -12.253 29.235 1.00 28.38 318 SER A CA 1
ATOM 2560 C C . SER A 1 318 ? -5.931 -13.094 30.159 1.00 28.38 318 SER A C 1
ATOM 2562 O O . SER A 1 318 ? -5.649 -14.249 29.842 1.00 28.38 318 SER A O 1
ATOM 2564 N N . SER A 1 319 ? -5.471 -12.569 31.293 1.00 25.56 319 SER A N 1
ATOM 2565 C CA . SER A 1 319 ? -4.653 -13.311 32.268 1.00 25.56 319 SER A CA 1
ATOM 2566 C C . SER A 1 319 ? -4.703 -12.645 33.641 1.00 25.56 319 SER A C 1
ATOM 2568 O O . SER A 1 319 ? -4.982 -11.452 33.702 1.00 25.56 319 SER A O 1
ATOM 2570 N N . GLU A 1 320 ? -4.436 -13.412 34.713 1.00 27.19 320 GLU A N 1
ATOM 2571 C CA . GLU A 1 320 ? -4.276 -12.943 36.104 1.00 27.19 320 GLU A CA 1
ATOM 2572 C C . GLU A 1 320 ? -3.697 -11.524 36.158 1.00 27.19 320 GLU A C 1
ATOM 2574 O O . GLU A 1 320 ? -2.501 -11.304 35.956 1.00 27.19 320 GLU A O 1
ATOM 2579 N N . VAL A 1 321 ? -4.563 -10.549 36.425 1.00 30.64 321 VAL A N 1
ATOM 2580 C CA . VAL A 1 321 ? -4.148 -9.170 36.628 1.00 30.64 321 VAL A CA 1
ATOM 2581 C C . VAL A 1 321 ? -3.550 -9.112 38.029 1.00 30.64 321 VAL A C 1
ATOM 2583 O O . VAL A 1 321 ? -4.264 -8.994 39.026 1.00 30.64 321 VAL A O 1
ATOM 2586 N N . GLN A 1 322 ? -2.219 -9.158 38.127 1.00 27.20 322 GLN A N 1
ATOM 2587 C CA . GLN A 1 322 ? -1.584 -8.348 39.157 1.00 27.20 322 GLN A CA 1
ATOM 2588 C C . GLN A 1 322 ? -1.861 -6.904 38.766 1.00 27.20 322 GLN A C 1
ATOM 2590 O O . GLN A 1 322 ? -1.140 -6.316 37.960 1.00 27.20 322 GLN A O 1
ATOM 2595 N N . LEU A 1 323 ? -2.944 -6.350 39.323 1.00 29.22 323 LEU A N 1
ATOM 2596 C CA . LEU A 1 323 ? -3.136 -4.907 39.360 1.00 29.22 323 LEU A CA 1
ATOM 2597 C C . LEU A 1 323 ? -1.798 -4.348 39.847 1.00 29.22 323 LEU A C 1
ATOM 2599 O O . LEU A 1 323 ? -1.257 -4.904 40.816 1.00 29.22 323 LEU A O 1
ATOM 2603 N N . PRO A 1 324 ? -1.218 -3.328 39.189 1.00 24.09 324 PRO A N 1
ATOM 2604 C CA . PRO A 1 324 ? 0.011 -2.739 39.687 1.00 24.09 324 PRO A CA 1
ATOM 2605 C C . PRO A 1 324 ? -0.197 -2.468 41.176 1.00 24.09 324 PRO A C 1
ATOM 2607 O O . PRO A 1 324 ? -1.234 -1.934 41.573 1.00 24.09 324 PRO A O 1
ATOM 2610 N N . SER A 1 325 ? 0.763 -2.875 42.014 1.00 25.89 325 SER A N 1
ATOM 2611 C CA . SER A 1 325 ? 0.686 -2.754 43.481 1.00 25.89 325 SER A CA 1
ATOM 2612 C C . SER A 1 325 ? 0.432 -1.316 43.963 1.00 25.89 325 SER A C 1
ATOM 2614 O O . SER A 1 3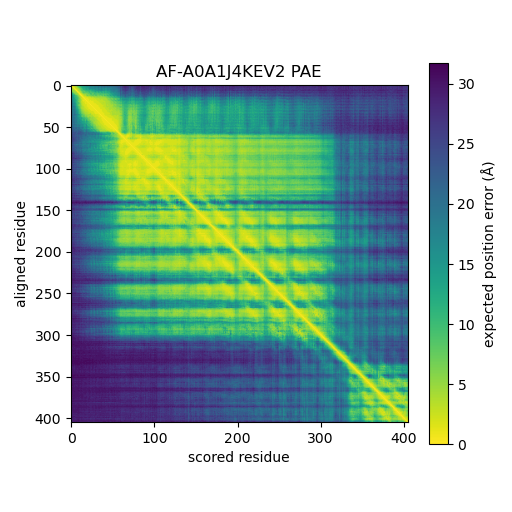25 ? 0.212 -1.076 45.147 1.00 25.89 325 SER A O 1
ATOM 2616 N N . THR A 1 326 ? 0.451 -0.368 43.030 1.00 22.84 326 THR A N 1
ATOM 2617 C CA . THR A 1 326 ? 0.039 1.020 43.136 1.00 22.84 326 THR A CA 1
ATOM 2618 C C . THR A 1 326 ? -0.751 1.417 41.878 1.00 22.84 326 THR A C 1
ATOM 2620 O O . THR A 1 326 ? -0.192 1.994 40.948 1.00 22.84 326 THR A O 1
ATOM 2623 N N . LEU A 1 327 ? -2.055 1.125 41.836 1.00 27.88 327 LEU A N 1
ATOM 2624 C CA . LEU A 1 327 ? -2.998 1.962 41.091 1.00 27.88 327 LEU A CA 1
ATOM 2625 C C . LEU A 1 327 ? -3.247 3.196 41.975 1.00 27.88 327 LEU A C 1
ATOM 2627 O O . LEU A 1 327 ? -4.077 3.156 42.885 1.00 27.88 327 LEU A O 1
ATOM 2631 N N . GLU A 1 328 ? -2.464 4.263 41.796 1.00 22.62 328 GLU A N 1
ATOM 2632 C CA . GLU A 1 328 ? -2.713 5.534 42.487 1.00 22.62 328 GLU A CA 1
ATOM 2633 C C . GLU A 1 328 ? -3.962 6.196 41.891 1.00 22.62 328 GLU A C 1
ATOM 2635 O O . GLU A 1 328 ? -3.902 7.070 41.029 1.00 22.62 328 GLU A O 1
ATOM 2640 N N . LEU A 1 329 ? -5.129 5.764 42.370 1.00 26.36 329 LEU A N 1
ATOM 2641 C CA . LEU A 1 329 ? -6.376 6.500 42.216 1.00 26.36 329 LEU A CA 1
ATOM 2642 C C . LEU A 1 329 ? -6.258 7.775 43.053 1.00 26.36 329 LEU A C 1
ATOM 2644 O O . LEU A 1 329 ? -6.456 7.763 44.272 1.00 26.36 329 LEU A O 1
ATOM 2648 N N . PHE A 1 330 ? -5.901 8.883 42.406 1.00 21.86 330 PHE A N 1
ATOM 2649 C CA . PHE A 1 330 ? -5.940 10.191 43.045 1.00 21.86 330 PHE A CA 1
ATOM 2650 C C . PHE A 1 330 ? -7.366 10.467 43.524 1.00 21.86 330 PHE A C 1
ATOM 2652 O O . PHE A 1 330 ? -8.315 10.559 42.749 1.00 21.86 330 PHE A O 1
ATOM 2659 N N . LYS A 1 331 ? -7.506 10.575 44.845 1.00 23.36 331 LYS A N 1
ATOM 2660 C CA . LYS A 1 331 ? -8.754 10.878 45.535 1.00 23.36 331 LYS A CA 1
ATOM 2661 C C . LYS A 1 331 ? -9.186 12.307 45.191 1.00 23.36 331 LYS A C 1
ATOM 2663 O O . LYS A 1 331 ? -8.778 13.246 45.866 1.00 23.36 331 LYS A O 1
ATOM 2668 N N . HIS A 1 332 ? -10.017 12.462 44.166 1.00 22.69 332 HIS A N 1
ATOM 2669 C CA . HIS A 1 332 ? -10.824 13.662 43.955 1.00 22.69 332 HIS A CA 1
ATOM 2670 C C . HIS A 1 332 ? -12.131 13.308 43.230 1.00 22.69 332 HIS A C 1
ATOM 2672 O O . HIS A 1 332 ? -12.122 13.034 42.042 1.00 22.69 332 HIS A O 1
ATOM 2678 N N . GLU A 1 333 ? -13.218 13.292 44.007 1.00 27.38 333 GLU A N 1
ATOM 2679 C CA . GLU A 1 333 ? -14.667 13.418 43.720 1.00 27.38 333 GLU A CA 1
ATOM 2680 C C . GLU A 1 333 ? -15.345 12.836 42.458 1.00 27.38 333 GLU A C 1
ATOM 2682 O O . GLU A 1 333 ? -16.569 12.786 42.460 1.00 27.38 333 GLU A O 1
ATOM 2687 N N . ASN A 1 334 ? -14.658 12.308 41.446 1.00 31.14 334 ASN A N 1
ATOM 2688 C CA . ASN A 1 334 ? -15.295 11.689 40.280 1.00 31.14 334 ASN A CA 1
ATOM 2689 C C . ASN A 1 334 ? -14.828 10.238 40.119 1.00 31.14 334 ASN A C 1
ATOM 2691 O O . ASN A 1 334 ? -13.653 9.945 39.917 1.00 31.14 334 ASN A O 1
ATOM 2695 N N . LEU A 1 335 ? -15.785 9.334 40.316 1.00 34.88 335 LEU A N 1
ATOM 2696 C CA . LEU A 1 335 ? -15.634 7.888 40.434 1.00 34.88 335 LEU A CA 1
ATOM 2697 C C . LEU A 1 335 ? -15.535 7.218 39.056 1.00 34.88 335 LEU A C 1
ATOM 2699 O O . LEU A 1 335 ? -16.204 7.634 38.117 1.00 34.88 335 LEU A O 1
ATOM 2703 N N . CYS A 1 336 ? -14.761 6.133 38.953 1.00 35.91 336 CYS A N 1
ATOM 2704 C CA . CYS A 1 336 ? -14.899 5.180 37.848 1.00 35.91 336 CYS A CA 1
ATOM 2705 C C . CYS A 1 336 ? -16.267 4.488 37.949 1.00 35.91 336 CYS A C 1
ATOM 2707 O O . CYS A 1 336 ? -16.641 4.028 39.032 1.00 35.91 336 CYS A O 1
ATOM 2709 N N . TYR A 1 337 ? -16.994 4.409 36.834 1.00 38.88 337 TYR A N 1
ATOM 2710 C CA . TYR A 1 337 ? -18.349 3.866 36.766 1.00 38.88 337 TYR A CA 1
ATOM 2711 C C . TYR A 1 337 ? -18.377 2.577 35.943 1.00 38.88 337 TYR A C 1
ATOM 2713 O O . TYR A 1 337 ? -17.982 2.576 34.780 1.00 38.88 337 TYR A O 1
ATOM 2721 N N . TYR A 1 338 ? -18.894 1.497 36.526 1.00 41.44 338 TYR A N 1
ATOM 2722 C CA . TYR A 1 338 ? -19.314 0.304 35.785 1.00 41.44 338 TYR A CA 1
ATOM 2723 C C . TYR A 1 338 ? -20.841 0.289 35.733 1.00 41.44 338 TYR A C 1
ATOM 2725 O O . TYR A 1 338 ? -21.469 0.336 36.791 1.00 41.44 338 TYR A O 1
ATOM 2733 N N . TYR A 1 339 ? -21.427 0.244 34.533 1.00 37.03 339 TYR A N 1
ATOM 2734 C CA . TYR A 1 339 ? -22.870 0.091 34.331 1.00 37.03 339 TYR A CA 1
ATOM 2735 C C . TYR A 1 339 ? -23.162 -1.352 33.923 1.00 37.03 339 TYR A C 1
ATOM 2737 O O . TYR A 1 339 ? -22.650 -1.823 32.910 1.00 37.03 339 TYR A O 1
ATOM 2745 N N . VAL A 1 340 ? -23.945 -2.066 34.730 1.00 42.91 340 VAL A N 1
ATOM 2746 C CA . VAL A 1 340 ? -24.260 -3.484 34.510 1.00 42.91 340 VAL A CA 1
ATOM 2747 C C . VAL A 1 340 ? -25.769 -3.638 34.330 1.00 42.91 340 VAL A C 1
ATOM 2749 O O . VAL A 1 340 ? -26.532 -3.242 35.213 1.00 42.91 340 VAL A O 1
ATOM 2752 N N . THR A 1 341 ? -26.189 -4.205 33.194 1.00 36.53 341 THR A N 1
ATOM 2753 C CA . THR A 1 341 ? -27.604 -4.398 32.807 1.00 36.53 341 THR A CA 1
ATOM 2754 C C . THR A 1 341 ? -28.052 -5.867 32.771 1.00 36.53 341 THR A C 1
ATOM 2756 O O . THR A 1 341 ? -29.221 -6.144 32.497 1.00 36.53 341 THR A O 1
ATOM 2759 N N . SER A 1 342 ? -27.159 -6.820 33.061 1.00 42.75 342 SER A N 1
ATOM 2760 C CA . SER A 1 342 ? -27.441 -8.266 33.089 1.00 42.75 342 SER A CA 1
ATOM 2761 C C . SER A 1 342 ? -26.621 -8.996 34.160 1.00 42.75 342 SER A C 1
ATOM 2763 O O . SER A 1 342 ? -25.711 -8.408 34.742 1.00 42.75 342 SER A O 1
ATOM 2765 N N . ASP A 1 343 ? -26.923 -10.276 34.408 1.00 41.59 343 ASP A N 1
ATOM 2766 C CA . ASP A 1 343 ? -26.191 -11.123 35.361 1.00 41.59 343 ASP A CA 1
ATOM 2767 C C . ASP A 1 343 ? -24.671 -11.058 35.106 1.00 41.59 343 ASP A C 1
ATOM 2769 O O . ASP A 1 343 ? -24.203 -11.338 34.002 1.00 41.59 343 ASP A O 1
ATOM 2773 N N . PHE A 1 344 ? -23.905 -10.654 36.122 1.00 43.41 344 PHE A N 1
ATOM 2774 C CA . PHE A 1 344 ? -22.458 -10.446 36.053 1.00 43.41 344 PHE A CA 1
ATOM 2775 C C . PHE A 1 344 ? -21.793 -11.072 37.281 1.00 43.41 344 PHE A C 1
ATOM 2777 O O . PHE A 1 344 ? -22.228 -10.839 38.410 1.00 43.41 344 PHE A O 1
ATOM 2784 N N . GLU A 1 345 ? -20.742 -11.861 37.061 1.00 41.56 345 GLU A N 1
ATOM 2785 C CA . GLU A 1 345 ? -20.005 -12.575 38.106 1.00 41.56 345 GLU A CA 1
ATOM 2786 C C . GLU A 1 345 ? -18.600 -11.966 38.236 1.00 41.56 345 GLU A C 1
ATOM 2788 O O . GLU A 1 345 ? -17.818 -11.971 37.286 1.00 41.56 345 GLU A O 1
ATOM 2793 N N . ILE A 1 346 ? -18.283 -11.396 39.403 1.00 46.59 346 ILE A N 1
ATOM 2794 C CA . ILE A 1 346 ? -16.953 -10.848 39.705 1.00 46.59 346 ILE A CA 1
ATOM 2795 C C . ILE A 1 346 ? -16.151 -11.945 40.397 1.00 46.59 346 ILE A C 1
ATOM 2797 O O . ILE A 1 346 ? -16.461 -12.306 41.530 1.00 46.59 346 ILE A O 1
ATOM 2801 N N . SER A 1 347 ? -15.098 -12.445 39.756 1.00 39.97 347 SER A N 1
ATOM 2802 C CA . SER A 1 347 ? -14.152 -13.368 40.384 1.00 39.97 347 SER A CA 1
ATOM 2803 C C . SER A 1 347 ? -12.785 -12.698 40.545 1.00 39.97 347 SER A C 1
ATOM 2805 O O . SER A 1 347 ? -12.094 -12.471 39.559 1.00 39.97 347 SER A O 1
ATOM 2807 N N . ASP A 1 348 ? -12.410 -12.427 41.798 1.00 40.44 348 ASP A N 1
ATOM 2808 C CA . ASP A 1 348 ? -11.064 -12.073 42.278 1.00 40.44 348 ASP A CA 1
ATOM 2809 C C . ASP A 1 348 ? -10.451 -10.736 41.773 1.00 40.44 348 ASP A C 1
ATOM 2811 O O . ASP A 1 348 ? -9.814 -10.687 40.728 1.00 40.44 348 ASP A O 1
ATOM 2815 N N . THR A 1 349 ? -10.557 -9.649 42.566 1.00 43.75 349 THR A N 1
ATOM 2816 C CA . THR A 1 349 ? -9.467 -8.679 42.900 1.00 43.75 349 THR A CA 1
ATOM 2817 C C . THR A 1 349 ? -9.950 -7.503 43.770 1.00 43.75 349 THR A C 1
ATOM 2819 O O . THR A 1 349 ? -11.122 -7.142 43.786 1.00 43.75 349 THR A O 1
ATOM 2822 N N . VAL A 1 350 ? -9.024 -6.924 44.545 1.00 42.31 350 VAL A N 1
ATOM 2823 C CA . VAL A 1 350 ? -9.242 -5.908 45.590 1.00 42.31 350 VAL A CA 1
ATOM 2824 C C . VAL A 1 350 ? -9.037 -4.495 45.033 1.00 42.31 350 VAL A C 1
ATOM 2826 O O . VAL A 1 350 ? -7.894 -4.072 44.909 1.00 42.31 350 VAL A O 1
ATOM 2829 N N . LEU A 1 351 ? -10.111 -3.738 44.781 1.00 47.78 351 LEU A N 1
ATOM 2830 C CA . LEU A 1 351 ? -10.088 -2.267 44.681 1.00 47.78 351 LEU A CA 1
ATOM 2831 C C . LEU A 1 351 ? -11.441 -1.675 45.135 1.00 47.78 351 LEU A C 1
ATOM 2833 O O . LEU A 1 351 ? -12.475 -2.326 44.981 1.00 47.78 351 LEU A O 1
ATOM 2837 N N . PRO A 1 352 ? -11.474 -0.444 45.683 1.00 43.19 352 PRO A N 1
ATOM 2838 C CA . PRO A 1 352 ? -12.717 0.245 46.009 1.00 43.19 352 PRO A CA 1
ATOM 2839 C C . PRO A 1 352 ? -13.392 0.717 44.715 1.00 43.19 352 PRO A C 1
ATOM 2841 O O . PRO A 1 352 ? -13.093 1.789 44.196 1.00 43.19 352 PRO A O 1
ATOM 2844 N N . VAL A 1 353 ? -14.291 -0.105 44.178 1.00 54.38 353 VAL A N 1
ATOM 2845 C CA . VAL A 1 353 ? -15.061 0.206 42.967 1.00 54.38 353 VAL A CA 1
ATOM 2846 C C . VAL A 1 353 ? -16.404 0.838 43.345 1.00 54.38 353 VAL A C 1
ATOM 2848 O O . VAL A 1 353 ? -17.026 0.435 44.334 1.00 54.38 353 VAL A O 1
ATOM 2851 N N . SER A 1 354 ? -16.840 1.818 42.549 1.00 49.00 354 SER A N 1
ATOM 2852 C CA . SER A 1 354 ? -18.221 2.305 42.533 1.00 49.00 354 SER A CA 1
ATOM 2853 C C . SER A 1 354 ? -18.984 1.630 41.396 1.00 49.00 354 SER A C 1
ATOM 2855 O O . SER A 1 354 ? -18.608 1.771 40.234 1.00 49.00 354 SER A O 1
ATOM 2857 N N . ILE A 1 355 ? -20.036 0.877 41.715 1.00 56.41 355 ILE A N 1
ATOM 2858 C CA . ILE A 1 355 ? -20.811 0.112 40.721 1.00 56.41 355 ILE A CA 1
ATOM 2859 C C . ILE A 1 355 ? -22.204 0.726 40.580 1.00 56.41 355 ILE A C 1
ATOM 2861 O O . ILE A 1 355 ? -22.866 0.971 41.588 1.00 56.41 355 ILE A O 1
ATOM 2865 N N . TYR A 1 356 ? -22.646 0.944 39.340 1.00 49.25 356 TYR A N 1
ATOM 2866 C CA . TYR A 1 356 ? -23.999 1.374 38.999 1.00 49.25 356 TYR A CA 1
ATOM 2867 C C . TYR A 1 356 ? -24.759 0.193 38.416 1.00 49.25 356 TYR A C 1
ATOM 2869 O O . TYR A 1 356 ? -24.360 -0.392 37.409 1.00 49.25 356 TYR A O 1
ATOM 2877 N N . VAL A 1 357 ? -25.865 -0.159 39.055 1.00 55.41 357 VAL A N 1
ATOM 2878 C CA . VAL A 1 357 ? -26.655 -1.323 38.660 1.00 55.41 357 VAL A CA 1
ATOM 2879 C C . VAL A 1 357 ? -28.044 -0.882 38.231 1.00 55.41 357 VAL A C 1
ATOM 2881 O O . VAL A 1 357 ? -28.702 -0.127 38.953 1.00 55.41 357 VAL A O 1
ATOM 2884 N N . SER A 1 358 ? -28.488 -1.378 37.073 1.00 45.00 358 SER A N 1
ATOM 2885 C CA . SER A 1 358 ? -29.882 -1.321 36.637 1.00 45.00 358 SER A CA 1
ATOM 2886 C C . SER A 1 358 ? -30.360 -2.727 36.262 1.00 45.00 358 SER A C 1
ATOM 2888 O O . SER A 1 358 ? -29.742 -3.384 35.431 1.00 45.00 358 SER A O 1
ATOM 2890 N N . GLY A 1 359 ? -31.445 -3.208 36.878 1.00 56.22 359 GLY A N 1
ATOM 2891 C CA . GLY A 1 359 ? -32.027 -4.531 36.604 1.00 56.22 359 GLY A CA 1
ATOM 2892 C C . GLY A 1 359 ? -31.874 -5.536 37.752 1.00 56.22 359 GLY A C 1
ATOM 2893 O O . GLY A 1 359 ? -31.791 -5.166 38.918 1.00 56.22 359 GLY A O 1
ATOM 2894 N N . THR A 1 360 ? -31.899 -6.838 37.462 1.00 49.69 360 THR A N 1
ATOM 2895 C CA . THR A 1 360 ? -31.629 -7.862 38.491 1.00 49.69 360 THR A CA 1
ATOM 2896 C C . THR A 1 360 ? -30.160 -8.244 38.422 1.00 49.69 360 THR A C 1
ATOM 2898 O O . THR A 1 360 ? -29.691 -8.618 37.355 1.00 49.69 360 THR A O 1
ATOM 2901 N N . VAL A 1 361 ? -29.446 -8.151 39.545 1.00 56.44 361 VAL A N 1
ATOM 2902 C CA . VAL A 1 361 ? -28.052 -8.598 39.643 1.00 56.44 361 VAL A CA 1
ATOM 2903 C C . VAL A 1 361 ? -27.927 -9.621 40.753 1.00 56.44 361 VAL A C 1
ATOM 2905 O O . VAL A 1 361 ? -28.283 -9.374 41.909 1.00 56.44 361 VAL A O 1
ATOM 2908 N N . ASN A 1 362 ? -27.396 -10.779 40.381 1.00 53.66 362 ASN A N 1
ATOM 2909 C CA . ASN A 1 362 ? -27.126 -11.869 41.294 1.00 53.66 362 ASN A CA 1
ATOM 2910 C C . ASN A 1 362 ? -25.629 -11.891 41.608 1.00 53.66 362 ASN A C 1
ATOM 2912 O O . ASN A 1 362 ? -24.823 -12.286 40.771 1.00 53.66 362 ASN A O 1
ATOM 2916 N N . ILE A 1 363 ? -25.248 -11.445 42.806 1.00 60.31 363 ILE A N 1
ATOM 2917 C CA . ILE A 1 363 ? -23.841 -11.460 43.218 1.00 60.31 363 ILE A CA 1
ATOM 2918 C C . ILE A 1 363 ? -23.578 -12.814 43.878 1.00 60.31 363 ILE A C 1
ATOM 2920 O O . ILE A 1 363 ? -23.741 -12.978 45.091 1.00 60.31 363 ILE A O 1
ATOM 2924 N N . ALA A 1 364 ? -23.248 -13.808 43.054 1.00 47.88 364 ALA A N 1
ATOM 2925 C CA . ALA A 1 364 ? -22.949 -15.159 43.507 1.00 47.88 364 ALA A CA 1
ATOM 2926 C C . ALA A 1 364 ? -21.477 -15.275 43.940 1.00 47.88 364 ALA A C 1
ATOM 2928 O O . ALA A 1 364 ? -20.565 -14.917 43.206 1.00 47.88 364 ALA A O 1
ATOM 2929 N N . SER A 1 365 ? -21.279 -15.751 45.173 1.00 43.88 365 SER A N 1
ATOM 2930 C CA . SER A 1 365 ? -20.010 -16.168 45.795 1.00 43.88 365 SER A CA 1
ATOM 2931 C C . SER A 1 365 ? -18.742 -15.388 45.412 1.00 43.88 365 SER A C 1
ATOM 2933 O O . SER A 1 365 ? -17.907 -15.860 44.642 1.00 43.88 365 SER A O 1
ATOM 2935 N N . LEU A 1 366 ? -18.514 -14.257 46.077 1.00 50.66 366 LEU A N 1
ATOM 2936 C CA . LEU A 1 366 ? -17.163 -13.707 46.183 1.00 50.66 366 LEU A CA 1
ATOM 2937 C C . LEU A 1 366 ? -16.376 -14.518 47.223 1.00 50.66 366 LEU A C 1
ATOM 2939 O O . LEU A 1 366 ? -16.893 -14.822 48.303 1.00 50.66 366 LEU A O 1
ATOM 2943 N N . LYS A 1 367 ? -15.124 -14.883 46.918 1.00 47.53 367 LYS A N 1
ATOM 2944 C CA . LYS A 1 367 ? -14.220 -15.440 47.935 1.00 47.53 367 LYS A CA 1
ATOM 2945 C C . LYS A 1 367 ? -14.019 -14.398 49.043 1.00 47.53 367 LYS A C 1
ATOM 2947 O O . LYS A 1 367 ? -13.989 -13.199 48.776 1.00 47.53 367 LYS A O 1
ATOM 2952 N N . ASN A 1 368 ? -13.941 -14.885 50.281 1.00 44.50 368 ASN A N 1
ATOM 2953 C CA . ASN A 1 368 ? -13.921 -14.092 51.513 1.00 44.50 368 ASN A CA 1
ATOM 2954 C C . ASN A 1 368 ? -13.034 -12.828 51.422 1.00 44.50 368 ASN A C 1
ATOM 2956 O O . ASN A 1 368 ? -11.927 -12.891 50.897 1.00 44.50 368 ASN A O 1
ATOM 2960 N N . ASP A 1 369 ? -13.533 -11.726 52.001 1.00 55.00 369 ASP A N 1
ATOM 2961 C CA . ASP A 1 369 ? -12.885 -10.411 52.210 1.00 55.00 369 ASP A CA 1
ATOM 2962 C C . ASP A 1 369 ? -13.041 -9.324 51.123 1.00 55.00 369 ASP A C 1
ATOM 2964 O O . ASP A 1 369 ? -12.382 -8.282 51.191 1.00 55.00 369 ASP A O 1
ATOM 2968 N N . PHE A 1 370 ? -13.974 -9.469 50.176 1.00 57.19 370 PHE A N 1
ATOM 2969 C CA . PHE A 1 370 ? -14.282 -8.386 49.230 1.00 57.19 370 PHE A CA 1
ATOM 2970 C C . PHE A 1 370 ? -14.976 -7.186 49.911 1.00 57.19 370 PHE A C 1
ATOM 2972 O O . PHE A 1 370 ? -16.026 -7.330 50.549 1.00 57.19 370 PHE A O 1
ATOM 2979 N N . LYS A 1 371 ? -14.400 -5.986 49.741 1.00 57.28 371 LYS A N 1
ATOM 2980 C CA . LYS A 1 371 ? -14.964 -4.705 50.192 1.00 57.28 371 LYS A CA 1
ATOM 2981 C C . LYS A 1 371 ? -15.351 -3.852 48.992 1.00 57.28 371 LYS A C 1
ATOM 2983 O O . LYS A 1 371 ? -14.483 -3.306 48.315 1.00 57.28 371 LYS A O 1
ATOM 2988 N N . LEU A 1 372 ? -16.649 -3.705 48.763 1.00 61.09 372 LEU A N 1
ATOM 2989 C CA . LEU A 1 372 ? -17.169 -2.800 47.746 1.00 61.09 372 LEU A CA 1
ATOM 2990 C C . LEU A 1 372 ? -17.148 -1.363 48.284 1.00 61.09 372 LEU A C 1
ATOM 2992 O O . LEU A 1 372 ? -17.585 -1.132 49.409 1.00 61.09 372 LEU A O 1
ATOM 2996 N N . GLY A 1 373 ? -16.642 -0.403 47.506 1.00 63.09 373 GLY A N 1
ATOM 2997 C CA . GLY A 1 373 ? -16.538 0.997 47.926 1.00 63.09 373 GLY A CA 1
ATOM 2998 C C . GLY A 1 373 ? -17.907 1.667 48.016 1.00 63.09 373 GLY A C 1
ATOM 2999 O O . GLY A 1 373 ? -18.358 2.000 49.111 1.00 63.09 373 GLY A O 1
ATOM 3000 N N . ARG A 1 374 ? -18.580 1.814 46.870 1.00 62.12 374 ARG A N 1
ATOM 3001 C CA . ARG A 1 374 ? -19.928 2.390 46.770 1.00 62.12 374 ARG A CA 1
ATOM 3002 C C . ARG A 1 374 ? -20.783 1.585 45.791 1.00 62.12 374 ARG A C 1
ATOM 3004 O O . ARG A 1 374 ? -20.312 1.179 44.734 1.00 62.12 374 ARG A O 1
ATOM 3011 N N . LEU A 1 375 ? -22.044 1.347 46.119 1.00 70.00 375 LEU A N 1
ATOM 3012 C CA . LEU A 1 375 ? -23.011 0.685 45.243 1.00 70.00 375 LEU A CA 1
ATOM 3013 C C . LEU A 1 375 ? -24.173 1.634 44.984 1.00 70.00 375 LEU A C 1
ATOM 3015 O O . LEU A 1 375 ? -24.866 2.006 45.924 1.00 70.00 375 LEU A O 1
ATOM 3019 N N . MET A 1 376 ? -24.405 2.004 43.728 1.00 68.81 376 MET A N 1
ATOM 3020 C CA . MET A 1 376 ? -25.526 2.854 43.341 1.00 68.81 376 MET A CA 1
ATOM 3021 C C . MET A 1 376 ? -26.554 2.035 42.560 1.00 68.81 376 MET A C 1
ATOM 3023 O O . MET A 1 376 ? -26.267 1.509 41.486 1.00 68.81 376 MET A O 1
ATOM 3027 N N . LEU A 1 377 ? -27.756 1.893 43.111 1.00 67.00 377 LEU A N 1
ATOM 3028 C CA . LEU A 1 377 ? -28.849 1.137 42.500 1.00 67.00 377 LEU A CA 1
ATOM 3029 C C . LEU A 1 377 ? -29.818 2.101 41.826 1.00 67.00 377 LEU A C 1
ATOM 3031 O O . LEU A 1 377 ? -30.336 3.005 42.481 1.00 67.00 377 LEU A O 1
ATOM 3035 N N . LEU A 1 378 ? -30.097 1.895 40.543 1.00 64.25 378 LEU A N 1
ATOM 3036 C CA . LEU A 1 378 ? -30.999 2.738 39.762 1.00 64.25 378 LEU A CA 1
ATOM 3037 C C . LEU A 1 378 ? -32.242 1.946 39.344 1.00 64.25 378 LEU A C 1
ATOM 3039 O O . LEU A 1 378 ? -32.109 0.814 38.900 1.00 64.25 378 LEU A O 1
ATOM 3043 N N . ASN A 1 379 ? -33.424 2.565 39.430 1.00 55.69 379 ASN A N 1
ATOM 3044 C CA . ASN A 1 379 ? -34.681 2.139 38.787 1.00 55.69 379 ASN A CA 1
ATOM 3045 C C . ASN A 1 379 ? -35.011 0.633 38.887 1.00 55.69 379 ASN A C 1
ATOM 3047 O O . ASN A 1 379 ? -34.610 -0.151 38.031 1.00 55.69 379 ASN A O 1
ATOM 3051 N N . ASP A 1 380 ? -35.804 0.244 39.892 1.00 65.31 380 ASP A N 1
ATOM 3052 C CA . ASP A 1 380 ? -36.331 -1.127 40.044 1.00 65.31 380 ASP A CA 1
ATOM 3053 C C . ASP A 1 380 ? -35.256 -2.228 40.121 1.00 65.31 380 ASP A C 1
ATOM 3055 O O . ASP A 1 380 ? -35.493 -3.387 39.775 1.00 65.31 380 ASP A O 1
ATOM 3059 N N . THR A 1 381 ? -34.063 -1.890 40.614 1.00 64.62 381 THR A N 1
ATOM 3060 C CA . THR A 1 381 ? -32.964 -2.850 40.700 1.00 64.62 381 THR A CA 1
ATOM 3061 C C . THR A 1 381 ? -33.146 -3.813 41.862 1.00 64.62 381 THR A C 1
ATOM 3063 O O . THR A 1 381 ? -33.414 -3.395 42.990 1.00 64.62 381 THR A O 1
ATOM 3066 N N . LYS A 1 382 ? -32.949 -5.110 41.617 1.00 63.72 382 LYS A N 1
ATOM 3067 C CA . LYS A 1 382 ? -32.968 -6.140 42.659 1.00 63.72 382 LYS A CA 1
ATOM 3068 C C . LYS A 1 382 ? -31.597 -6.785 42.769 1.00 63.72 382 LYS A C 1
ATOM 3070 O O . LYS A 1 382 ? -31.158 -7.468 41.848 1.00 63.72 382 LYS A O 1
ATOM 3075 N N . VAL A 1 383 ? -30.951 -6.600 43.915 1.00 64.06 383 VAL A N 1
ATOM 3076 C CA . VAL A 1 383 ? -29.691 -7.278 44.233 1.00 64.06 383 VAL A CA 1
ATOM 3077 C C . VAL A 1 383 ? -29.988 -8.445 45.161 1.00 64.06 383 VAL A C 1
ATOM 3079 O O . VAL A 1 383 ? -30.491 -8.243 46.269 1.00 64.06 383 VAL A O 1
ATOM 3082 N N . THR A 1 384 ? -29.684 -9.663 44.724 1.00 63.75 384 THR A N 1
ATOM 3083 C CA . THR A 1 384 ? -29.643 -10.840 45.599 1.00 63.75 384 THR A CA 1
ATOM 3084 C C . THR A 1 384 ? -28.193 -11.116 45.954 1.00 63.75 384 THR A C 1
ATOM 3086 O O . THR A 1 384 ? -27.378 -11.429 45.087 1.00 63.75 384 THR A O 1
ATOM 3089 N N . ASN A 1 385 ? -27.865 -10.948 47.233 1.00 60.53 385 ASN A N 1
ATOM 3090 C CA . ASN A 1 385 ? -26.534 -11.226 47.747 1.00 60.53 385 ASN A CA 1
ATOM 3091 C C . ASN A 1 385 ? -26.559 -12.558 48.500 1.00 60.53 385 ASN A C 1
ATOM 3093 O O . ASN A 1 385 ? -27.308 -12.695 49.465 1.00 60.53 385 ASN A O 1
ATOM 3097 N N . SER A 1 386 ? -25.748 -13.522 48.064 1.00 50.41 386 SER A N 1
ATOM 3098 C CA . SER A 1 386 ? -25.648 -14.847 48.686 1.00 50.41 386 SER A CA 1
ATOM 3099 C C . SER A 1 386 ? -24.436 -15.003 49.618 1.00 50.41 386 SER A C 1
ATOM 3101 O O . SER A 1 386 ? -24.143 -16.121 50.041 1.00 50.41 386 SER A O 1
ATOM 3103 N N . SER A 1 387 ? -23.665 -13.936 49.878 1.00 58.66 387 SER A N 1
ATOM 3104 C CA . SER A 1 387 ? -22.413 -13.999 50.651 1.00 58.66 387 SER A CA 1
ATOM 3105 C C . SER A 1 387 ? -22.151 -12.745 51.504 1.00 58.66 387 SER A C 1
ATOM 3107 O O . SER A 1 387 ? -22.771 -11.697 51.332 1.00 58.66 387 SER A O 1
ATOM 3109 N N . SER A 1 388 ? -21.231 -12.844 52.470 1.00 57.31 388 SER A N 1
ATOM 3110 C CA . SER A 1 388 ? -20.860 -11.774 53.410 1.00 57.31 388 SER A CA 1
ATOM 3111 C C . SER A 1 388 ? -20.028 -10.665 52.747 1.00 57.31 388 SER A C 1
ATOM 3113 O O . SER A 1 388 ? -18.859 -10.468 53.075 1.00 57.31 388 SER A O 1
ATOM 3115 N N . ILE A 1 389 ? -20.619 -9.953 51.790 1.00 61.91 389 ILE A N 1
ATOM 3116 C CA . ILE A 1 389 ? -20.012 -8.796 51.126 1.00 61.91 389 ILE A CA 1
ATOM 3117 C C . ILE A 1 389 ? -20.085 -7.594 52.069 1.00 61.91 389 ILE A C 1
ATOM 3119 O O . ILE A 1 389 ? -21.166 -7.224 52.530 1.00 61.91 389 ILE A O 1
ATOM 3123 N N . GLN A 1 390 ? -18.946 -6.953 52.334 1.00 62.47 390 GLN A N 1
ATOM 3124 C CA . GLN A 1 390 ? -18.927 -5.654 53.005 1.00 62.47 390 GLN A CA 1
ATOM 3125 C C . GLN A 1 390 ? -19.053 -4.555 51.952 1.00 62.47 390 GLN A C 1
ATOM 3127 O O . GLN A 1 390 ? -18.146 -4.358 51.146 1.00 62.47 390 GLN A O 1
ATOM 3132 N N . ILE A 1 391 ? -20.175 -3.841 51.954 1.00 65.94 391 ILE A N 1
ATOM 3133 C CA . ILE A 1 391 ? -20.383 -2.669 51.100 1.00 65.94 391 ILE A CA 1
ATOM 3134 C C . ILE A 1 391 ? -20.173 -1.422 51.959 1.00 65.94 391 ILE A C 1
ATOM 3136 O O . ILE A 1 391 ? -20.790 -1.299 53.016 1.00 65.94 391 ILE A O 1
ATOM 3140 N N . GLY A 1 392 ? -19.272 -0.535 51.539 1.00 67.94 392 GLY A N 1
ATOM 3141 C CA . GLY A 1 392 ? -18.924 0.685 52.263 1.00 67.94 392 GLY A CA 1
ATOM 3142 C C . GLY A 1 392 ? -20.059 1.704 52.259 1.00 67.94 392 GLY A C 1
ATOM 3143 O O . GLY A 1 392 ? -20.510 2.130 53.319 1.00 67.94 392 GLY A O 1
ATOM 3144 N N . GLU A 1 393 ? -20.541 2.061 51.071 1.00 66.56 393 GLU A N 1
ATOM 3145 C CA . GLU A 1 393 ? -21.626 3.022 50.867 1.00 66.56 393 GLU A CA 1
ATOM 3146 C C . GLU A 1 393 ? -22.647 2.464 49.865 1.00 66.56 393 GLU A C 1
ATOM 3148 O O . GLU A 1 393 ? -22.282 1.829 48.878 1.00 66.56 393 GLU A O 1
ATOM 3153 N N . VAL A 1 394 ? -23.940 2.666 50.117 1.00 68.94 394 VAL A N 1
ATOM 3154 C CA . VAL A 1 394 ? -25.017 2.238 49.215 1.00 68.94 394 VAL A CA 1
ATOM 3155 C C . VAL A 1 394 ? -25.945 3.418 48.975 1.00 68.94 394 VAL A C 1
ATOM 3157 O O . VAL A 1 394 ? -26.552 3.912 49.922 1.00 68.94 394 VAL A O 1
ATOM 3160 N N . ASP A 1 395 ? -26.111 3.806 47.714 1.00 70.94 395 ASP A N 1
ATOM 3161 C CA . ASP A 1 395 ? -27.101 4.787 47.283 1.00 70.94 395 ASP A CA 1
ATOM 3162 C C . ASP A 1 395 ? -28.201 4.109 46.479 1.00 70.94 395 ASP A C 1
ATOM 3164 O O . ASP A 1 395 ? -27.971 3.518 45.425 1.00 70.94 395 ASP A O 1
ATOM 3168 N N . ILE A 1 396 ? -29.428 4.199 46.976 1.00 68.81 396 ILE A N 1
ATOM 3169 C CA . ILE A 1 396 ? -30.591 3.573 46.355 1.00 68.81 396 ILE A CA 1
ATOM 3170 C C . ILE A 1 396 ? -31.451 4.670 45.736 1.00 68.81 396 ILE A C 1
ATOM 3172 O O . ILE A 1 396 ? -32.027 5.492 46.447 1.00 68.81 396 ILE A O 1
ATOM 3176 N N . HIS A 1 397 ? -31.571 4.663 44.411 1.00 62.28 397 HIS A N 1
ATOM 3177 C CA . HIS A 1 397 ? -32.489 5.524 43.677 1.00 62.28 397 HIS A CA 1
ATOM 3178 C C . HIS A 1 397 ? -33.699 4.721 43.186 1.00 62.28 397 HIS A C 1
ATOM 3180 O O . HIS A 1 397 ? -33.569 3.659 42.569 1.00 62.28 397 HIS A O 1
ATOM 3186 N N . GLY A 1 398 ? -34.894 5.253 43.450 1.00 70.94 398 GLY A N 1
ATOM 3187 C CA . GLY A 1 398 ? -36.165 4.635 43.069 1.00 70.94 398 GLY A CA 1
ATOM 3188 C C . GLY A 1 398 ? -36.596 3.497 44.002 1.00 70.94 398 GLY A C 1
ATOM 3189 O O . GLY A 1 398 ? -36.384 3.544 45.209 1.00 70.94 398 GLY A O 1
ATOM 3190 N N . THR A 1 399 ? -37.239 2.485 43.430 1.00 67.62 399 THR A N 1
ATOM 3191 C CA . THR A 1 399 ? -37.869 1.322 44.093 1.00 67.62 399 THR A CA 1
ATOM 3192 C C . THR A 1 399 ? -36.938 0.114 44.246 1.00 67.62 399 THR A C 1
ATOM 3194 O O . THR A 1 399 ? -37.388 -0.998 44.520 1.00 67.62 399 THR A O 1
ATOM 3197 N N . SER A 1 400 ? -35.633 0.322 44.073 1.00 71.44 400 SER A N 1
ATOM 3198 C CA . SER A 1 400 ? -34.620 -0.731 44.125 1.00 71.44 400 SER A CA 1
ATOM 3199 C C . SER A 1 400 ? -34.530 -1.385 45.517 1.00 71.44 400 SER A C 1
ATOM 3201 O O . SER A 1 400 ? -34.718 -0.733 46.544 1.00 71.44 400 SER A O 1
ATOM 3203 N N . THR A 1 401 ? -34.233 -2.687 45.569 1.00 67.38 401 THR A N 1
ATOM 3204 C CA . THR A 1 401 ? -34.159 -3.478 46.809 1.00 67.38 401 THR A CA 1
ATOM 3205 C C . THR A 1 401 ? -32.890 -4.326 46.871 1.00 67.38 401 THR A C 1
ATOM 3207 O O . THR A 1 401 ? -32.440 -4.882 45.869 1.00 67.38 401 THR A O 1
ATOM 3210 N N . ILE A 1 402 ? -32.328 -4.457 48.075 1.00 69.50 402 ILE A N 1
ATOM 3211 C CA . ILE A 1 402 ? -31.240 -5.393 48.379 1.00 69.50 402 ILE A CA 1
ATOM 3212 C C . ILE A 1 402 ? -31.826 -6.492 49.259 1.00 69.50 402 ILE A C 1
ATOM 3214 O O . ILE A 1 402 ? -32.245 -6.233 50.387 1.00 69.50 402 ILE A O 1
ATOM 3218 N N . ALA A 1 403 ? -31.869 -7.717 48.745 1.00 67.00 403 ALA A N 1
ATOM 3219 C CA . ALA A 1 403 ? -32.210 -8.891 49.532 1.00 67.00 403 ALA A CA 1
ATOM 3220 C C . ALA A 1 403 ? -30.913 -9.474 50.108 1.00 67.00 403 ALA A C 1
ATOM 3222 O O . ALA A 1 403 ? -30.140 -10.114 49.393 1.00 67.00 403 ALA A O 1
ATOM 3223 N N . ALA A 1 404 ? -30.665 -9.208 51.391 1.00 58.12 404 ALA A N 1
ATOM 3224 C CA . ALA A 1 404 ? -29.620 -9.879 52.154 1.00 58.12 404 ALA A CA 1
ATOM 3225 C C . ALA A 1 404 ? -30.118 -11.268 52.586 1.00 58.12 404 ALA A C 1
ATOM 3227 O O . ALA A 1 404 ? -31.241 -11.377 53.086 1.00 58.12 404 ALA A O 1
ATOM 3228 N N . SER A 1 405 ? -29.306 -12.309 52.381 1.00 51.59 405 SER A N 1
ATOM 3229 C CA . SER A 1 405 ? -29.484 -13.617 53.028 1.00 51.59 405 SER A CA 1
ATOM 3230 C C . SER A 1 405 ? -28.853 -13.641 54.411 1.00 51.59 405 SER A C 1
ATOM 3232 O O . SER A 1 405 ? -27.670 -13.229 54.485 1.00 51.59 405 SER A O 1
#

InterPro domains:
  IPR032675 Leucine-rich repeat domain superfamily [G3DSA:3.80.10.10] (56-331)

Nearest PDB structures (foldseek):
  4gt6-assembly1_A  TM=3.017E-01  e=3.864E-04  Faecalibacterium duncaniae
  4r6f-assembly1_A  TM=3.533E-01  e=1.045E+00  synthetic construct
  3pet-assembly1_A  TM=2.105E-01  e=2.160E+00  Bacteroides fragilis NCTC 9343